Protein AF-A2ENB6-F1 (afdb_monomer)

Structure (mmCIF, N/CA/C/O backbone):
data_AF-A2ENB6-F1
#
_entry.id   AF-A2ENB6-F1
#
loop_
_atom_site.group_PDB
_atom_site.id
_atom_site.type_symbol
_atom_site.label_atom_id
_atom_site.label_alt_id
_atom_site.label_comp_id
_atom_site.label_asym_id
_atom_site.label_entity_id
_atom_site.label_seq_id
_atom_site.pdbx_PDB_ins_code
_atom_site.Cartn_x
_atom_site.Cartn_y
_atom_site.Cartn_z
_atom_site.occupancy
_atom_site.B_iso_or_equiv
_atom_site.auth_seq_id
_atom_site.auth_comp_id
_atom_site.auth_asym_id
_atom_site.auth_atom_id
_atom_site.pdbx_PDB_model_num
ATOM 1 N N . MET A 1 1 ? -28.859 48.852 -58.925 1.00 45.22 1 MET A N 1
ATOM 2 C CA . MET A 1 1 ? -29.636 47.794 -58.241 1.00 45.22 1 MET A CA 1
ATOM 3 C C . MET A 1 1 ? -30.158 46.812 -59.285 1.00 45.22 1 MET A C 1
ATOM 5 O O . MET A 1 1 ? -31.234 47.019 -59.825 1.00 45.22 1 MET A O 1
ATOM 9 N N . LYS A 1 2 ? -29.36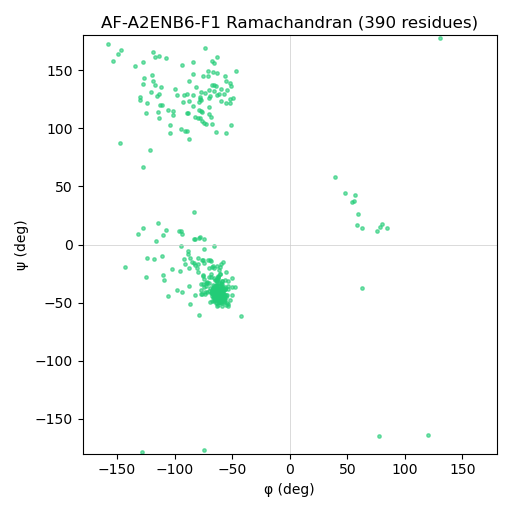5 45.793 -59.646 1.00 45.47 2 LYS A N 1
ATOM 10 C CA . LYS A 1 2 ? -29.856 44.661 -60.447 1.00 45.47 2 LYS A CA 1
ATOM 11 C C . LYS A 1 2 ? -30.496 43.678 -59.475 1.00 45.47 2 LYS A C 1
ATOM 13 O O . LYS A 1 2 ? -29.840 43.233 -58.538 1.00 45.47 2 LYS A O 1
ATOM 18 N N . SER A 1 3 ? -31.787 43.443 -59.668 1.00 42.97 3 SER A N 1
ATOM 19 C CA . SER A 1 3 ? -32.612 42.524 -58.894 1.00 42.97 3 SER A CA 1
ATOM 20 C C . SER A 1 3 ? -31.927 41.166 -58.767 1.00 42.97 3 SER A C 1
ATOM 22 O O . SER A 1 3 ? -31.598 40.556 -59.787 1.00 42.97 3 SER A O 1
ATOM 24 N N . LEU A 1 4 ? -31.764 40.684 -57.534 1.00 50.34 4 LEU A N 1
ATOM 25 C CA . LEU A 1 4 ? -31.607 39.260 -57.256 1.00 50.34 4 LEU A CA 1
ATOM 26 C C . LEU A 1 4 ? -32.821 38.556 -57.871 1.00 50.34 4 LEU A C 1
ATOM 28 O O . LEU A 1 4 ? -33.912 38.560 -57.302 1.00 50.34 4 LEU A O 1
ATOM 32 N N . GLN A 1 5 ? -32.639 38.046 -59.090 1.00 54.84 5 GLN A N 1
ATOM 33 C CA . GLN A 1 5 ? -33.601 37.197 -59.773 1.00 54.84 5 GLN A CA 1
ATOM 34 C C . GLN A 1 5 ? -33.996 36.072 -58.821 1.00 54.84 5 GLN A C 1
ATOM 36 O O . GLN A 1 5 ? -33.153 35.510 -58.118 1.00 54.84 5 GLN A O 1
ATOM 41 N N . SER A 1 6 ? -35.297 35.797 -58.772 1.00 61.81 6 SER A N 1
ATOM 42 C CA . SER A 1 6 ? -35.909 34.806 -57.900 1.00 61.81 6 SER A CA 1
ATOM 43 C C . SER A 1 6 ? -35.183 33.472 -58.032 1.00 61.81 6 SER A C 1
ATOM 45 O O . SER A 1 6 ? -35.374 32.749 -59.009 1.00 61.81 6 SER A O 1
ATOM 47 N N . ILE A 1 7 ? -34.346 33.153 -57.045 1.00 65.06 7 ILE A N 1
ATOM 48 C CA . ILE A 1 7 ? -33.745 31.830 -56.911 1.00 65.06 7 ILE A CA 1
ATOM 49 C C . ILE A 1 7 ? -34.904 30.822 -56.975 1.00 65.06 7 ILE A C 1
ATOM 51 O O . ILE A 1 7 ? -35.831 30.952 -56.162 1.00 65.06 7 ILE A O 1
ATOM 55 N N . PRO A 1 8 ? -34.903 29.872 -57.931 1.00 75.62 8 PRO A N 1
ATOM 56 C CA . PRO A 1 8 ? -35.978 28.900 -58.071 1.00 75.62 8 PRO A CA 1
ATO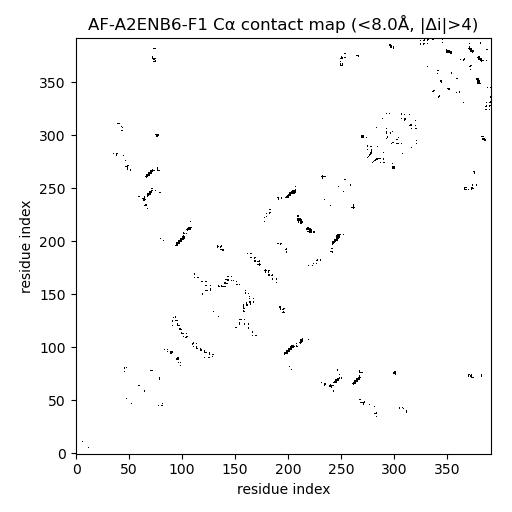M 57 C C . PRO A 1 8 ? -36.227 28.213 -56.730 1.00 75.62 8 PRO A C 1
ATOM 59 O O . PRO A 1 8 ? -35.272 27.883 -56.024 1.00 75.62 8 PRO A O 1
ATOM 62 N N . ASN A 1 9 ? -37.489 27.979 -56.365 1.00 76.69 9 ASN A N 1
ATOM 63 C CA . ASN A 1 9 ? -37.823 27.373 -55.069 1.00 76.69 9 ASN A CA 1
ATOM 64 C C . ASN A 1 9 ? -37.076 26.050 -54.831 1.00 76.69 9 ASN A C 1
ATOM 66 O O . ASN A 1 9 ? -36.679 25.777 -53.704 1.00 76.69 9 ASN A O 1
ATOM 70 N N . GLN A 1 10 ? -36.787 25.288 -55.890 1.00 76.31 10 GLN A N 1
ATOM 71 C CA . GLN A 1 10 ? -35.945 24.093 -55.812 1.00 76.31 10 GLN A CA 1
ATOM 72 C C . GLN A 1 10 ? -34.528 24.399 -55.302 1.00 76.31 10 GLN A C 1
ATOM 74 O O . GLN A 1 10 ? -34.055 23.731 -54.390 1.00 76.31 10 GLN A O 1
ATOM 79 N N . VAL A 1 11 ? -33.871 25.445 -55.810 1.00 80.56 11 VAL A N 1
ATOM 80 C CA . VAL A 1 11 ? -32.526 25.848 -55.364 1.00 80.56 11 VAL A CA 1
ATOM 81 C C . VAL A 1 11 ? -32.551 26.318 -53.906 1.00 80.56 11 VAL A C 1
ATOM 83 O O . VAL A 1 11 ? -31.638 25.992 -53.156 1.00 80.56 11 VAL A O 1
ATOM 86 N N . LYS A 1 12 ? -33.618 26.998 -53.461 1.00 79.62 12 LYS A N 1
ATOM 87 C CA . LYS A 1 12 ? -33.790 27.368 -52.041 1.00 79.62 12 LYS A CA 1
ATOM 88 C C . LYS A 1 12 ? -33.936 26.143 -51.133 1.00 79.62 12 LYS A C 1
ATOM 90 O O . LYS A 1 12 ? -33.346 26.125 -50.057 1.00 79.62 12 LYS A O 1
ATOM 95 N N . ILE A 1 13 ? -34.679 25.124 -51.571 1.00 84.06 13 ILE A N 1
ATOM 96 C CA . ILE A 1 13 ? -34.849 23.862 -50.833 1.00 84.06 13 ILE A CA 1
ATOM 97 C C . ILE A 1 13 ? -33.518 23.105 -50.745 1.00 84.06 13 ILE A C 1
ATOM 99 O O . ILE A 1 13 ? -33.150 22.664 -49.659 1.00 84.06 13 ILE A O 1
ATOM 103 N N . TYR A 1 14 ? -32.756 23.015 -51.842 1.00 88.62 14 TYR A N 1
ATOM 104 C CA . TYR A 1 14 ? -31.430 22.387 -51.823 1.00 88.62 14 TYR A CA 1
ATOM 105 C C . TYR A 1 14 ? -30.444 23.136 -50.919 1.00 88.62 14 TYR A C 1
ATOM 107 O O . TYR A 1 14 ? -29.714 22.500 -50.161 1.00 88.62 14 TYR A O 1
ATOM 115 N N . LEU A 1 15 ? -30.455 24.474 -50.940 1.00 86.12 15 LEU A N 1
ATOM 116 C CA . LEU A 1 15 ? -29.596 25.282 -50.071 1.00 86.12 15 LEU A CA 1
ATOM 117 C C . LEU A 1 15 ? -29.959 25.095 -48.589 1.00 86.12 15 LEU A C 1
ATOM 119 O O . LEU A 1 15 ? -29.074 24.911 -47.758 1.00 86.12 15 LEU A O 1
ATOM 123 N N . ALA A 1 16 ? -31.256 25.092 -48.264 1.00 85.69 16 ALA A N 1
ATOM 124 C CA . ALA A 1 16 ? -31.738 24.847 -46.907 1.00 85.69 16 ALA A CA 1
ATOM 125 C C . ALA A 1 16 ? -31.367 23.436 -46.422 1.00 85.69 16 ALA A C 1
ATOM 127 O O . ALA A 1 16 ? -30.870 23.284 -45.309 1.00 85.69 16 ALA A O 1
ATOM 128 N N . GLY A 1 17 ? -31.529 22.416 -47.273 1.00 89.19 17 GLY A N 1
ATOM 129 C CA . GLY A 1 17 ? -31.117 21.044 -46.971 1.00 89.19 17 GLY A CA 1
ATOM 130 C C . GLY A 1 17 ? -29.611 20.913 -46.726 1.00 89.19 17 GLY A C 1
ATOM 131 O O . GLY A 1 17 ? -29.202 20.274 -45.758 1.00 89.19 17 GLY A O 1
ATOM 132 N N . ALA A 1 18 ? -28.782 21.573 -47.542 1.00 90.19 18 ALA A N 1
ATOM 133 C CA . ALA A 1 18 ? -27.330 21.580 -47.371 1.00 90.19 18 ALA A CA 1
ATOM 134 C C . ALA A 1 18 ? -26.898 22.273 -46.067 1.00 90.19 18 ALA A C 1
ATOM 136 O O . ALA A 1 18 ? -26.027 21.763 -45.365 1.00 90.19 18 ALA A O 1
ATOM 137 N N . ILE A 1 19 ? -27.533 23.393 -45.705 1.00 90.25 19 ILE A N 1
ATOM 138 C CA . ILE A 1 19 ? -27.264 24.099 -44.443 1.00 90.25 19 ILE A CA 1
ATOM 139 C C . ILE A 1 19 ? -27.656 23.230 -43.243 1.00 90.25 19 ILE A C 1
ATOM 141 O O . ILE A 1 19 ? -26.875 23.114 -42.302 1.00 90.25 19 ILE A O 1
ATOM 145 N N . VAL A 1 20 ? -28.821 22.576 -43.277 1.00 91.31 20 VAL A N 1
ATOM 146 C CA . VAL A 1 20 ? -29.257 21.670 -42.198 1.00 91.31 20 VAL A CA 1
ATOM 147 C C . VAL A 1 20 ? -28.291 20.495 -42.042 1.00 91.31 20 VAL A C 1
ATOM 149 O O . VAL A 1 20 ? -27.918 20.165 -40.917 1.00 91.31 20 VAL A O 1
ATOM 152 N N . LEU A 1 21 ? -27.833 19.901 -43.148 1.00 92.25 21 LEU A N 1
ATOM 153 C CA . LEU A 1 21 ? -26.836 18.831 -43.117 1.00 92.25 21 LEU A CA 1
ATOM 154 C C . LEU A 1 21 ? -25.508 19.319 -42.519 1.00 92.25 21 LEU A C 1
ATOM 156 O O . LEU A 1 21 ? -24.932 18.638 -41.675 1.00 92.25 21 LEU A O 1
ATOM 160 N N . LEU A 1 22 ? -25.042 20.507 -42.912 1.00 92.19 22 LEU A N 1
ATOM 161 C CA . LEU A 1 22 ? -23.811 21.100 -42.388 1.00 92.19 22 LEU A CA 1
ATOM 162 C C . LEU A 1 22 ? -23.915 21.362 -40.878 1.00 92.19 22 LEU A C 1
ATOM 164 O O . LEU A 1 22 ? -23.014 20.997 -40.128 1.00 92.19 22 LEU A O 1
ATOM 168 N N . VAL A 1 23 ? -25.032 21.934 -40.420 1.00 89.06 23 VAL A N 1
ATOM 169 C CA . VAL A 1 23 ? -25.302 22.174 -38.993 1.00 89.06 23 VAL A CA 1
ATOM 170 C C . VAL A 1 23 ? -25.379 20.856 -38.222 1.00 89.06 23 VAL A C 1
ATOM 172 O O . VAL A 1 23 ? -24.809 20.757 -37.138 1.00 89.06 23 VAL A O 1
ATOM 175 N N . ALA A 1 24 ? -26.015 19.823 -38.780 1.00 87.88 24 ALA A N 1
ATOM 176 C CA . ALA A 1 24 ? -26.062 18.497 -38.170 1.00 87.88 24 ALA A CA 1
ATOM 177 C C . ALA A 1 24 ? -24.663 17.867 -38.053 1.00 87.88 24 ALA A C 1
ATOM 179 O O . ALA A 1 24 ? -24.332 17.314 -37.007 1.00 87.88 24 ALA A O 1
ATOM 180 N N . ILE A 1 25 ? -23.818 17.995 -39.083 1.00 89.44 25 ILE A N 1
ATOM 181 C CA . ILE A 1 25 ? -22.423 17.531 -39.047 1.00 89.44 25 ILE A CA 1
ATOM 182 C C . ILE A 1 25 ? -21.641 18.282 -37.967 1.00 89.44 25 ILE A C 1
ATOM 184 O O . ILE A 1 25 ? -20.985 17.642 -37.149 1.00 89.44 25 ILE A O 1
ATOM 188 N N . ILE A 1 26 ? -21.748 19.614 -37.915 1.00 84.25 26 ILE A N 1
ATOM 189 C CA . ILE A 1 26 ? -21.075 20.434 -36.898 1.00 84.25 26 ILE A CA 1
ATOM 190 C C . ILE A 1 26 ? -21.533 20.024 -35.494 1.00 84.25 26 ILE A C 1
ATOM 192 O O . ILE A 1 26 ? -20.684 19.776 -34.648 1.00 84.25 26 ILE A O 1
ATOM 196 N N . LEU A 1 27 ? -22.839 19.861 -35.257 1.00 78.44 27 LEU A N 1
ATOM 197 C CA . LEU A 1 27 ? -23.382 19.430 -33.962 1.00 78.44 27 LEU A CA 1
ATOM 198 C C . LEU A 1 27 ? -22.925 18.023 -33.550 1.00 78.44 27 LEU A C 1
ATOM 200 O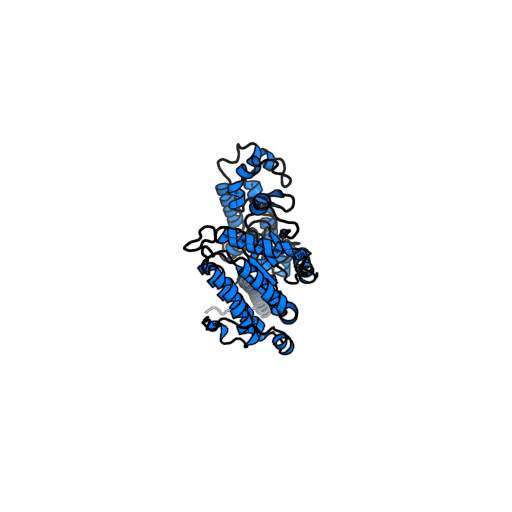 O . LEU A 1 27 ? -22.689 17.767 -32.370 1.00 78.44 27 LEU A O 1
ATOM 204 N N . ILE A 1 28 ? -22.802 17.094 -34.502 1.00 79.19 28 ILE A N 1
ATOM 205 C CA . ILE A 1 28 ? -22.275 15.749 -34.234 1.00 79.19 28 ILE A CA 1
ATOM 206 C C . ILE A 1 28 ? -20.787 15.820 -33.876 1.00 79.19 28 ILE A C 1
ATOM 208 O O . ILE A 1 28 ? -20.344 15.106 -32.975 1.00 79.19 28 ILE A O 1
ATOM 212 N N . LEU A 1 29 ? -20.018 16.668 -34.563 1.00 73.50 29 LEU A N 1
ATOM 213 C CA . LEU A 1 29 ? -18.598 16.863 -34.283 1.00 73.50 29 LEU A CA 1
ATOM 214 C C . LEU A 1 29 ? -18.382 17.538 -32.921 1.00 73.50 29 LEU A C 1
ATOM 216 O O . LEU A 1 29 ? -17.577 17.034 -32.143 1.00 73.50 29 LEU A O 1
ATOM 220 N N . THR A 1 30 ? -19.143 18.585 -32.589 1.00 66.81 30 THR A N 1
ATOM 221 C CA . THR A 1 30 ? -19.015 19.297 -31.305 1.00 66.81 30 THR A CA 1
ATOM 222 C C . THR A 1 30 ? -19.474 18.458 -30.115 1.00 66.81 30 THR A C 1
ATOM 224 O O . THR A 1 30 ? -18.821 18.454 -29.077 1.00 66.81 30 THR A O 1
ATOM 227 N N . ARG A 1 31 ? -20.540 17.656 -30.254 1.00 60.78 31 ARG A N 1
ATOM 228 C CA . ARG A 1 31 ? -20.922 16.700 -29.198 1.00 60.78 31 ARG A CA 1
ATOM 229 C C . ARG A 1 31 ? -19.868 15.624 -28.975 1.00 60.78 31 ARG A C 1
ATOM 231 O O . ARG A 1 31 ? -19.674 15.183 -27.847 1.00 60.78 31 ARG A O 1
ATOM 238 N N . LYS A 1 32 ? -19.199 15.168 -30.039 1.00 60.78 32 LYS A N 1
ATOM 239 C CA . LYS A 1 32 ? -18.109 14.196 -29.905 1.00 60.78 32 LYS A CA 1
ATOM 240 C C . LYS A 1 32 ? -16.906 14.795 -29.189 1.00 60.78 32 LYS A C 1
ATOM 242 O O . LYS A 1 32 ? -16.318 14.082 -28.387 1.00 60.78 32 LYS A O 1
ATOM 247 N N . THR A 1 33 ? -16.559 16.057 -29.446 1.00 57.50 33 THR A N 1
ATOM 248 C CA . THR A 1 33 ? -15.464 16.730 -28.732 1.00 57.50 33 THR A CA 1
ATOM 249 C C . THR A 1 33 ? -15.812 16.976 -27.267 1.00 57.50 33 THR A C 1
ATOM 251 O O . THR A 1 33 ? -14.994 16.673 -26.415 1.00 57.50 33 THR A O 1
ATOM 254 N N . GLU A 1 34 ? -17.041 17.391 -26.951 1.00 54.00 34 GLU A N 1
ATOM 255 C CA . GLU A 1 34 ? -17.467 17.661 -25.569 1.00 54.00 34 GLU A CA 1
ATOM 256 C C . GLU A 1 34 ? -17.515 16.388 -24.702 1.00 54.00 34 GLU A C 1
ATOM 258 O O . GLU A 1 34 ? -17.027 16.379 -23.576 1.00 54.00 34 GLU A O 1
ATOM 263 N N . ILE A 1 35 ? -18.017 15.267 -25.240 1.00 55.88 35 ILE A N 1
ATOM 264 C CA . ILE A 1 35 ? -17.972 13.963 -24.548 1.00 55.88 35 ILE A CA 1
ATOM 265 C C . ILE A 1 35 ? -16.522 13.513 -24.332 1.00 55.88 35 ILE A C 1
ATOM 267 O O . ILE A 1 35 ? -16.217 12.896 -23.315 1.00 55.88 35 ILE A O 1
ATOM 271 N N . PHE A 1 36 ? -15.638 13.820 -25.284 1.00 53.56 36 PHE A N 1
ATOM 272 C CA . PHE A 1 36 ? -14.231 13.448 -25.227 1.00 53.56 36 PHE A CA 1
ATOM 273 C C . PHE A 1 36 ? -13.438 14.285 -24.210 1.00 53.56 36 PHE A C 1
ATOM 275 O O . PHE A 1 36 ? -12.632 13.746 -23.454 1.00 53.56 36 PHE A O 1
ATOM 282 N N . GLU A 1 37 ? -13.704 15.587 -24.148 1.00 54.94 37 GLU A N 1
ATOM 283 C CA . GLU A 1 37 ? -13.134 16.507 -23.161 1.00 54.94 37 GLU A CA 1
ATOM 284 C C . GLU A 1 37 ? -13.646 16.190 -21.751 1.00 54.94 37 GLU A C 1
ATOM 286 O O . GLU A 1 37 ? -12.845 16.073 -20.828 1.00 54.94 37 GLU A O 1
ATOM 291 N N . ALA A 1 38 ? -14.937 15.881 -21.592 1.00 53.88 38 ALA A N 1
ATOM 292 C CA . ALA A 1 38 ? -15.493 15.443 -20.311 1.00 53.88 38 ALA A CA 1
ATOM 293 C C . ALA A 1 38 ? -14.890 14.113 -19.809 1.00 53.88 38 ALA A C 1
ATOM 295 O O . ALA A 1 38 ? -14.775 13.906 -18.604 1.00 53.88 38 ALA A O 1
ATOM 296 N N . THR A 1 39 ? -14.469 13.204 -20.702 1.00 58.62 39 THR A N 1
ATOM 297 C CA . THR A 1 39 ? -13.733 11.979 -20.315 1.00 58.62 39 THR A CA 1
ATOM 298 C C . THR A 1 39 ? -12.269 12.217 -19.929 1.00 58.62 39 THR A C 1
ATOM 300 O O . THR A 1 39 ? -11.638 11.320 -19.366 1.00 58.62 39 THR A O 1
ATOM 303 N N . LEU A 1 40 ? -11.714 13.395 -20.227 1.00 64.31 40 LEU A N 1
ATOM 304 C CA . LEU A 1 40 ? -10.351 13.787 -19.851 1.00 64.31 40 LEU A CA 1
ATOM 305 C C . LEU A 1 40 ? -10.303 14.521 -18.501 1.00 64.31 40 LEU A C 1
ATOM 307 O O . LEU A 1 40 ? -9.224 14.642 -17.916 1.00 64.31 40 LEU A O 1
ATOM 311 N N . ASP A 1 41 ? -11.447 14.945 -17.965 1.00 63.12 41 ASP A N 1
ATOM 312 C CA . ASP A 1 41 ? -11.540 15.527 -16.631 1.00 63.12 41 ASP A CA 1
ATOM 313 C C . ASP A 1 41 ? -11.456 14.436 -15.550 1.00 63.12 41 ASP A C 1
ATOM 315 O O . ASP A 1 41 ? -12.323 13.575 -15.409 1.00 63.12 41 ASP A O 1
ATOM 319 N N . GLY A 1 42 ? -10.380 14.466 -14.757 1.00 77.50 42 GLY A N 1
ATOM 320 C CA . GLY A 1 42 ? -10.162 13.548 -13.634 1.00 77.50 42 GLY A CA 1
ATOM 321 C C . GLY A 1 42 ? -8.895 12.698 -13.748 1.00 77.50 42 GLY A C 1
ATOM 322 O O . GLY A 1 42 ? -7.965 13.023 -14.483 1.00 77.50 42 GLY A O 1
ATOM 323 N N . LYS A 1 43 ? -8.816 11.631 -12.946 1.00 84.25 43 LYS A N 1
ATOM 324 C CA . LYS A 1 43 ? -7.708 10.657 -12.965 1.00 84.25 43 LYS A CA 1
ATOM 325 C C . LYS A 1 43 ? -8.073 9.484 -13.871 1.00 84.25 43 LYS A C 1
ATOM 327 O O . LYS A 1 43 ? -9.250 9.151 -13.975 1.00 84.25 43 LYS A O 1
ATOM 332 N N . LEU A 1 44 ? -7.070 8.796 -14.427 1.00 88.69 44 LEU A N 1
ATOM 333 C CA . LEU A 1 44 ? -7.299 7.532 -15.138 1.00 88.69 44 LEU A CA 1
ATOM 334 C C . LEU A 1 44 ? -8.106 6.569 -14.236 1.00 88.69 44 LEU A C 1
ATOM 336 O O . LEU A 1 44 ? -7.645 6.297 -13.115 1.00 88.69 44 LEU A O 1
ATOM 340 N N . PRO A 1 45 ? -9.257 6.041 -14.698 1.00 88.62 45 PRO A N 1
ATOM 341 C CA . PRO A 1 45 ? -10.050 5.065 -13.971 1.00 88.62 45 PRO A CA 1
ATOM 342 C C . PRO A 1 45 ? -9.218 3.854 -13.574 1.00 88.62 45 PRO A C 1
ATOM 344 O O . PRO A 1 45 ? -8.440 3.302 -14.362 1.00 88.62 45 PRO A O 1
ATOM 347 N N . PHE A 1 46 ? -9.371 3.471 -12.312 1.00 89.00 46 PHE A N 1
ATOM 348 C CA . PHE A 1 46 ? -8.673 2.331 -11.753 1.00 89.00 46 PHE A CA 1
ATOM 349 C C . PHE A 1 46 ? -9.437 1.046 -12.072 1.00 89.00 46 PHE A C 1
ATOM 351 O O . PHE A 1 46 ? -10.627 0.948 -11.786 1.00 89.00 46 PHE A O 1
ATOM 358 N N . VAL A 1 47 ? -8.730 0.065 -12.632 1.00 88.62 47 VAL A N 1
ATOM 359 C CA . VAL A 1 47 ? -9.270 -1.259 -12.943 1.00 88.62 47 VAL A CA 1
ATOM 360 C C . VAL A 1 47 ? -8.555 -2.277 -12.070 1.00 88.62 47 VAL A C 1
ATOM 362 O O . VAL A 1 47 ? -7.352 -2.489 -12.214 1.00 88.62 47 VAL A O 1
ATOM 365 N N . LEU A 1 48 ? -9.298 -2.904 -11.159 1.00 88.56 48 LEU A N 1
ATOM 366 C CA . LEU A 1 48 ? -8.804 -4.030 -10.377 1.00 88.56 48 LEU A CA 1
ATOM 367 C C . LEU A 1 48 ? -9.089 -5.326 -11.135 1.00 88.56 48 LEU A C 1
ATOM 369 O O . LEU A 1 48 ? -10.228 -5.559 -11.539 1.00 88.56 48 LEU A O 1
ATOM 373 N N . SER A 1 49 ? -8.079 -6.180 -11.311 1.00 88.44 49 SER A N 1
ATOM 374 C CA . SER A 1 49 ? -8.289 -7.459 -11.991 1.00 88.44 49 SER A CA 1
ATOM 375 C C . SER A 1 49 ? -9.261 -8.353 -11.214 1.00 88.44 49 SER A C 1
ATOM 377 O O . SER A 1 49 ? -9.311 -8.344 -9.978 1.00 88.44 49 SER A O 1
ATOM 379 N N . SER A 1 50 ? -10.031 -9.149 -11.957 1.00 88.81 50 SER A N 1
ATOM 380 C CA . SER A 1 50 ? -11.037 -10.070 -11.418 1.00 88.81 50 SER A CA 1
ATOM 381 C C . SER A 1 50 ? -10.433 -11.021 -10.372 1.00 88.81 50 SER A C 1
ATOM 383 O O . SER A 1 50 ? -10.968 -11.191 -9.274 1.00 88.81 50 SER A O 1
ATOM 385 N N . GLN A 1 51 ? -9.251 -11.556 -10.680 1.00 89.94 51 GLN A N 1
ATOM 386 C CA . GLN A 1 51 ? -8.476 -12.438 -9.814 1.00 89.94 51 GLN A CA 1
ATOM 387 C C . GLN A 1 51 ? -7.986 -11.746 -8.536 1.00 89.94 51 GLN A C 1
ATOM 389 O O . GLN A 1 51 ? -8.067 -12.339 -7.456 1.00 89.94 51 GLN A O 1
ATOM 394 N N . MET A 1 52 ? -7.499 -10.502 -8.621 1.00 91.75 52 MET A N 1
ATOM 395 C CA . MET A 1 52 ? -7.060 -9.760 -7.432 1.00 91.75 52 MET A CA 1
ATOM 396 C C . MET A 1 52 ? -8.234 -9.451 -6.509 1.00 91.75 52 MET A C 1
ATOM 398 O O . MET A 1 52 ? -8.135 -9.660 -5.300 1.00 91.75 52 MET A O 1
ATOM 402 N N . ASN A 1 53 ? -9.369 -9.038 -7.076 1.00 91.75 53 ASN A N 1
ATOM 403 C CA . ASN A 1 53 ? -10.588 -8.808 -6.308 1.00 91.75 53 ASN A CA 1
ATOM 404 C C . ASN A 1 53 ? -11.053 -10.088 -5.589 1.00 91.75 53 ASN A C 1
ATOM 406 O O . ASN A 1 53 ? -11.303 -10.073 -4.383 1.00 91.75 53 ASN A O 1
ATOM 410 N N . ALA A 1 54 ? -11.083 -11.220 -6.301 1.00 93.06 54 ALA A N 1
ATOM 411 C CA . ALA A 1 54 ? -11.416 -12.517 -5.713 1.00 93.06 54 ALA A CA 1
ATOM 412 C C . ALA A 1 54 ? -10.427 -12.922 -4.607 1.00 93.06 54 ALA A C 1
ATOM 414 O O . ALA A 1 54 ? -10.837 -13.427 -3.565 1.00 93.06 54 ALA A O 1
ATOM 415 N N . THR A 1 55 ? -9.132 -12.658 -4.795 1.00 94.31 55 THR A N 1
ATOM 416 C CA . THR A 1 55 ? -8.091 -12.951 -3.800 1.00 94.31 55 THR A CA 1
ATOM 417 C C . THR A 1 55 ? -8.298 -12.147 -2.517 1.00 94.31 55 THR A C 1
ATOM 419 O O . THR A 1 55 ? -8.268 -12.720 -1.427 1.00 94.31 55 THR A O 1
ATOM 422 N N . PHE A 1 56 ? -8.556 -10.839 -2.624 1.00 95.00 56 PHE A N 1
ATOM 423 C CA . PHE A 1 56 ? -8.830 -9.988 -1.462 1.00 95.00 56 PHE A CA 1
ATOM 424 C C . PHE A 1 56 ? -10.107 -10.415 -0.742 1.00 95.00 56 PHE A C 1
ATOM 426 O O . PHE A 1 56 ? -10.104 -10.531 0.484 1.00 95.00 56 PHE A O 1
ATOM 433 N N . TYR A 1 57 ? -11.173 -10.704 -1.493 1.00 94.06 57 TYR A N 1
ATOM 434 C CA . TYR A 1 57 ? -12.436 -11.162 -0.923 1.00 94.06 57 TYR A CA 1
ATOM 435 C C . TYR A 1 57 ? -12.271 -12.493 -0.182 1.00 94.06 57 TYR A C 1
ATOM 437 O O . TYR A 1 57 ? -12.596 -12.578 1.000 1.00 94.06 57 TYR A O 1
ATOM 445 N N . ASN A 1 58 ? -11.676 -13.497 -0.834 1.00 94.25 58 ASN A N 1
ATOM 446 C CA . ASN A 1 58 ? -11.431 -14.808 -0.235 1.00 94.25 58 ASN A CA 1
ATOM 447 C C . ASN A 1 58 ? -10.595 -14.703 1.045 1.00 94.25 58 ASN A C 1
ATOM 449 O O . ASN A 1 58 ? -10.869 -15.403 2.022 1.00 94.25 58 ASN A O 1
ATOM 453 N N . TYR A 1 59 ? -9.598 -13.816 1.066 1.00 94.62 59 TYR A N 1
ATOM 454 C CA . TYR A 1 59 ? -8.764 -13.598 2.242 1.00 94.62 59 TYR A CA 1
ATOM 455 C C . TYR A 1 59 ? -9.556 -13.047 3.438 1.00 94.62 59 TYR A C 1
ATOM 457 O O . TYR A 1 59 ? -9.389 -13.538 4.552 1.00 94.62 59 TYR A O 1
ATOM 465 N N . ILE A 1 60 ? -10.456 -12.078 3.231 1.00 93.81 60 ILE A N 1
ATOM 466 C CA . ILE A 1 60 ? -11.234 -11.490 4.337 1.00 93.81 60 ILE A CA 1
ATOM 467 C C . ILE A 1 60 ? -12.435 -12.332 4.786 1.00 93.81 60 ILE A C 1
ATOM 469 O O . ILE A 1 60 ? -12.993 -12.068 5.856 1.00 93.81 60 ILE A O 1
ATOM 473 N N . THR A 1 61 ? -12.876 -13.299 3.975 1.00 91.06 61 THR A N 1
ATOM 474 C CA . THR A 1 61 ? -13.992 -14.199 4.310 1.00 91.06 61 THR A CA 1
ATOM 475 C C . THR A 1 61 ? -13.539 -15.521 4.917 1.00 91.06 61 THR A C 1
ATOM 477 O O . THR A 1 61 ? -14.325 -16.166 5.608 1.00 91.06 61 THR A O 1
ATOM 480 N N . THR A 1 62 ? -12.295 -15.938 4.678 1.00 88.69 62 THR A N 1
ATOM 481 C CA . THR A 1 62 ? -11.754 -17.187 5.226 1.00 88.69 62 THR A CA 1
ATOM 482 C C . THR A 1 62 ? -11.344 -16.983 6.683 1.00 88.69 62 THR A C 1
ATOM 484 O O . THR A 1 62 ? -10.439 -16.205 6.978 1.00 88.69 62 THR A O 1
ATOM 487 N N . LEU A 1 63 ? -12.014 -17.685 7.601 1.00 83.12 63 LEU A N 1
ATOM 488 C CA . LEU A 1 63 ? -11.739 -17.632 9.037 1.00 83.12 63 LEU A CA 1
ATOM 489 C C . LEU A 1 63 ? -11.311 -19.010 9.570 1.00 83.12 63 LEU A C 1
ATOM 491 O O . LEU A 1 63 ? -11.929 -20.007 9.191 1.00 83.12 63 LEU A O 1
ATOM 495 N N . PRO A 1 64 ? -10.333 -19.078 10.494 1.00 84.19 64 PRO A N 1
ATOM 496 C CA . PRO A 1 64 ? -9.496 -17.974 10.975 1.00 84.19 64 PRO A CA 1
ATOM 497 C C . PRO A 1 64 ? -8.572 -17.414 9.889 1.00 84.19 64 PRO A C 1
ATOM 499 O O . PRO A 1 64 ? -8.214 -18.105 8.937 1.00 84.19 64 PRO A O 1
ATOM 502 N N . VAL A 1 65 ? -8.161 -16.159 10.061 1.00 85.00 65 VAL A N 1
ATOM 503 C CA . VAL A 1 65 ? -7.182 -15.525 9.177 1.00 85.00 65 VAL A CA 1
ATOM 504 C C . VAL A 1 65 ? -5.813 -16.131 9.480 1.00 85.00 65 VAL A C 1
ATOM 506 O O . VAL A 1 65 ? -5.192 -15.808 10.494 1.00 85.00 65 VAL A O 1
ATOM 509 N N . SER A 1 66 ? -5.351 -17.020 8.605 1.00 86.25 66 SER A N 1
ATOM 510 C CA . SER A 1 66 ? -4.141 -17.822 8.823 1.00 86.25 66 SER A CA 1
ATOM 511 C C . SER A 1 66 ? -2.834 -17.115 8.464 1.00 86.25 66 SER A C 1
ATOM 513 O O . SER A 1 66 ? -1.775 -17.567 8.893 1.00 86.25 66 SER A O 1
ATOM 515 N N . TYR A 1 67 ? -2.888 -16.015 7.710 1.00 93.06 67 TYR A N 1
ATOM 516 C CA . TYR A 1 67 ? -1.704 -15.271 7.280 1.00 93.06 67 TYR A CA 1
ATOM 517 C C . TYR A 1 67 ? -1.954 -13.758 7.178 1.00 93.06 67 TYR A C 1
ATOM 519 O O . TYR A 1 67 ? -3.094 -13.299 7.209 1.00 93.06 67 TYR A O 1
ATOM 527 N N . VAL A 1 68 ? -0.883 -12.983 7.046 1.00 95.19 68 VAL A N 1
ATOM 528 C CA . VAL A 1 68 ? -0.833 -11.555 6.711 1.00 95.19 68 VAL A CA 1
ATOM 529 C C . VAL A 1 68 ? -0.547 -11.425 5.220 1.00 95.19 68 VAL A C 1
ATOM 531 O O . VAL A 1 68 ? 0.388 -12.045 4.709 1.00 95.19 68 VAL A O 1
ATOM 534 N N . ALA A 1 69 ? -1.358 -10.645 4.512 1.00 97.00 69 ALA A N 1
ATOM 535 C CA . ALA A 1 69 ? -1.209 -10.435 3.079 1.00 97.00 69 ALA A CA 1
ATOM 536 C C . ALA A 1 69 ? -0.154 -9.353 2.796 1.00 97.00 69 ALA A C 1
ATOM 538 O O . ALA A 1 69 ? -0.394 -8.172 3.035 1.00 97.00 69 ALA A O 1
ATOM 539 N N . LEU A 1 70 ? 1.001 -9.746 2.259 1.00 97.50 70 LEU A N 1
ATOM 540 C CA . LEU A 1 70 ? 2.045 -8.830 1.799 1.00 97.50 70 LEU A CA 1
ATOM 541 C C . LEU A 1 70 ? 1.794 -8.475 0.329 1.00 97.50 70 LEU A C 1
ATOM 543 O O . LEU A 1 70 ? 2.125 -9.243 -0.576 1.00 97.50 70 LEU A O 1
ATOM 547 N N . ILE A 1 71 ? 1.176 -7.325 0.077 1.00 97.50 71 ILE A N 1
ATOM 548 C CA . ILE A 1 71 ? 0.855 -6.855 -1.269 1.00 97.50 71 ILE A CA 1
ATOM 549 C C . ILE A 1 71 ? 2.115 -6.299 -1.926 1.00 97.50 71 ILE A C 1
ATOM 551 O O . ILE A 1 71 ? 2.657 -5.282 -1.501 1.00 97.50 71 ILE A O 1
ATOM 555 N N . THR A 1 72 ? 2.568 -6.961 -2.983 1.00 95.50 72 THR A N 1
ATOM 556 C CA . THR A 1 72 ? 3.801 -6.642 -3.711 1.00 95.50 72 THR A CA 1
ATOM 557 C C . THR A 1 72 ? 3.536 -6.514 -5.213 1.00 95.50 72 THR A C 1
ATOM 559 O O . THR A 1 72 ? 2.392 -6.575 -5.660 1.00 95.50 72 THR A O 1
ATOM 562 N N . GLY A 1 73 ? 4.580 -6.264 -5.996 1.00 93.25 73 GLY A N 1
ATOM 563 C CA . GLY A 1 73 ? 4.531 -6.096 -7.446 1.00 93.25 73 GLY A CA 1
ATOM 564 C C . GLY A 1 73 ? 5.256 -4.837 -7.902 1.00 93.25 73 GLY A C 1
ATOM 565 O O . GLY A 1 73 ? 5.721 -4.040 -7.080 1.00 93.25 73 GLY A O 1
ATOM 566 N N . ARG A 1 74 ? 5.296 -4.644 -9.222 1.00 92.81 74 ARG A N 1
ATOM 567 C CA . ARG A 1 74 ? 5.998 -3.552 -9.922 1.00 92.81 74 ARG A CA 1
ATOM 568 C C . ARG A 1 74 ? 5.737 -2.183 -9.293 1.00 92.81 74 ARG A C 1
ATOM 570 O O . ARG A 1 74 ? 4.649 -1.930 -8.750 1.00 92.81 74 ARG A O 1
ATOM 577 N N . GLN A 1 75 ? 6.704 -1.274 -9.378 1.00 91.50 75 GLN A N 1
ATOM 578 C CA . GLN A 1 75 ? 6.453 0.135 -9.074 1.00 91.50 75 GLN A CA 1
ATOM 579 C C . GLN A 1 75 ? 5.301 0.638 -9.954 1.00 91.50 75 GLN A C 1
ATOM 581 O O . GLN A 1 75 ? 5.172 0.209 -11.087 1.00 91.50 75 GLN A O 1
ATOM 586 N N . GLU A 1 76 ? 4.410 1.466 -9.407 1.00 91.25 76 GLU A N 1
ATOM 587 C CA . GLU A 1 76 ? 3.234 1.988 -10.130 1.00 91.25 76 GLU A CA 1
ATOM 588 C C . GLU A 1 76 ? 2.243 0.947 -10.702 1.00 91.25 76 GLU A C 1
ATOM 590 O O . GLU A 1 76 ? 1.339 1.300 -11.456 1.00 91.25 76 GLU A O 1
ATOM 595 N N . SER A 1 77 ? 2.288 -0.311 -10.249 1.00 92.50 77 SER A N 1
ATOM 596 C CA . SER A 1 77 ? 1.274 -1.346 -10.562 1.00 92.50 77 SER A CA 1
ATOM 597 C C . SER A 1 77 ? -0.125 -1.078 -9.988 1.00 92.50 77 SER A C 1
ATOM 599 O O . SER A 1 77 ? -1.046 -1.865 -10.181 1.00 92.50 77 SER A O 1
ATOM 601 N N . GLY A 1 78 ? -0.310 0.016 -9.247 1.00 92.56 78 GLY A N 1
ATOM 602 C CA . GLY A 1 78 ? -1.594 0.355 -8.637 1.00 92.56 78 GLY A CA 1
ATOM 603 C C . GLY A 1 78 ? -1.867 -0.310 -7.285 1.00 92.56 78 GLY A C 1
ATOM 604 O O . GLY A 1 78 ? -3.001 -0.220 -6.831 1.00 92.56 78 GLY A O 1
ATOM 605 N N . LYS A 1 79 ? -0.863 -0.898 -6.609 1.00 94.69 79 LYS A N 1
ATOM 606 C CA . LYS A 1 79 ? -0.968 -1.462 -5.240 1.00 94.69 79 LYS A CA 1
ATOM 607 C C . LYS A 1 79 ? -1.771 -0.577 -4.275 1.00 94.69 79 LYS A C 1
ATOM 609 O O . LYS A 1 79 ? -2.835 -0.979 -3.811 1.00 94.69 79 LYS A O 1
ATOM 614 N N . SER A 1 80 ? -1.306 0.651 -4.037 1.00 95.69 80 SER A N 1
ATOM 615 C CA . SER A 1 80 ? -1.969 1.613 -3.146 1.00 95.69 80 SER A CA 1
ATOM 616 C C . SER A 1 80 ? -3.399 1.940 -3.602 1.00 95.69 80 SER A C 1
ATOM 618 O O . SER A 1 80 ? -4.315 2.017 -2.790 1.00 95.69 80 SER A O 1
ATOM 620 N N . ARG A 1 81 ? -3.636 2.079 -4.920 1.00 94.06 81 ARG A N 1
ATOM 621 C CA . ARG A 1 81 ? -4.991 2.319 -5.458 1.00 94.06 81 ARG A CA 1
ATOM 622 C C . ARG A 1 81 ? -5.913 1.117 -5.236 1.00 94.06 81 ARG A C 1
ATOM 624 O O . ARG A 1 81 ? -7.071 1.328 -4.896 1.00 94.06 81 ARG A O 1
ATOM 631 N N . ALA A 1 82 ? -5.406 -0.109 -5.374 1.00 95.19 82 ALA A N 1
ATOM 632 C CA . ALA A 1 82 ? -6.148 -1.338 -5.108 1.00 95.19 82 ALA A CA 1
ATOM 633 C C . ALA A 1 82 ? -6.565 -1.431 -3.639 1.00 95.19 82 ALA A C 1
ATOM 635 O O . ALA A 1 82 ? -7.726 -1.707 -3.346 1.00 95.19 82 ALA A O 1
ATOM 636 N N . LEU A 1 83 ? -5.630 -1.160 -2.726 1.00 96.94 83 LEU A N 1
ATOM 637 C CA . LEU A 1 83 ? -5.881 -1.170 -1.288 1.00 96.94 83 LEU A CA 1
ATOM 638 C C . LEU A 1 83 ? -6.860 -0.072 -0.863 1.00 96.94 83 LEU A C 1
ATOM 640 O O . LEU A 1 83 ? -7.758 -0.352 -0.076 1.00 96.94 83 LEU A O 1
ATOM 644 N N . ASN A 1 84 ? -6.754 1.135 -1.425 1.00 96.06 84 ASN A N 1
ATOM 645 C CA . ASN A 1 84 ? -7.708 2.218 -1.165 1.00 96.06 84 ASN A CA 1
ATOM 646 C C . ASN A 1 84 ? -9.105 1.890 -1.703 1.00 96.06 84 ASN A C 1
ATOM 648 O O . ASN A 1 84 ? -10.075 1.967 -0.960 1.00 96.06 84 ASN A O 1
ATOM 652 N N . TYR A 1 85 ? -9.208 1.431 -2.954 1.00 94.38 85 TYR A N 1
ATOM 653 C CA . TYR A 1 85 ? -10.482 0.997 -3.535 1.00 94.38 85 TYR A CA 1
ATOM 654 C C . TYR A 1 85 ? -11.140 -0.113 -2.699 1.00 94.38 85 TYR A C 1
ATOM 656 O O . TYR A 1 85 ? -12.345 -0.093 -2.432 1.00 94.38 85 TYR A O 1
ATOM 664 N N . PHE A 1 86 ? -10.336 -1.079 -2.251 1.00 95.88 86 PHE A N 1
ATOM 665 C CA . PHE A 1 86 ? -10.793 -2.146 -1.373 1.00 95.88 86 PHE A CA 1
ATOM 666 C C . PHE A 1 86 ? -11.233 -1.614 -0.004 1.00 95.88 86 PHE A C 1
ATOM 668 O O . PHE A 1 86 ? -12.304 -1.991 0.467 1.00 95.88 86 PHE A O 1
ATOM 675 N N . SER A 1 87 ? -10.450 -0.718 0.603 1.00 96.56 87 SER A N 1
ATOM 676 C CA . SER A 1 87 ? -10.774 -0.043 1.862 1.00 96.56 87 SER A CA 1
ATOM 677 C C . SER A 1 87 ? -12.136 0.637 1.777 1.00 96.56 87 SER A C 1
ATOM 679 O O . SER A 1 87 ? -13.013 0.336 2.580 1.00 96.56 87 SER A O 1
ATOM 681 N N . ASP A 1 88 ? -12.347 1.472 0.760 1.00 94.75 88 ASP A N 1
ATOM 682 C CA . ASP A 1 88 ? -13.596 2.210 0.562 1.00 94.75 88 ASP A CA 1
ATOM 683 C C . ASP A 1 88 ? -14.787 1.259 0.410 1.00 94.75 88 ASP A C 1
ATOM 685 O O . ASP A 1 88 ? -15.820 1.432 1.060 1.00 94.75 88 ASP A O 1
ATOM 689 N N . THR A 1 89 ? -14.617 0.194 -0.381 1.00 94.38 89 THR A N 1
ATOM 690 C CA . THR A 1 89 ? -15.646 -0.836 -0.573 1.00 94.38 89 THR A CA 1
ATOM 691 C C . THR A 1 89 ? -16.004 -1.523 0.749 1.00 94.38 89 THR A C 1
ATOM 693 O O . THR A 1 89 ? -17.179 -1.712 1.055 1.00 94.38 89 THR A O 1
ATOM 696 N N . GLN A 1 90 ? -15.014 -1.898 1.565 1.00 95.75 90 GLN A N 1
ATOM 697 C CA . GLN A 1 90 ? -15.263 -2.580 2.840 1.00 95.75 90 GLN A CA 1
ATOM 698 C C . GLN A 1 90 ? -15.848 -1.646 3.907 1.00 95.75 90 GLN A C 1
ATOM 700 O O . GLN A 1 90 ? -16.725 -2.067 4.667 1.00 95.75 90 GLN A O 1
ATOM 705 N N . THR A 1 91 ? -15.434 -0.379 3.937 1.00 94.81 91 THR A N 1
ATOM 706 C CA . THR A 1 91 ? -16.011 0.633 4.828 1.00 94.81 91 THR A CA 1
ATOM 707 C C . THR A 1 91 ? -17.482 0.888 4.491 1.00 94.81 91 THR A C 1
ATOM 709 O O . THR A 1 91 ? -18.317 0.942 5.395 1.00 94.81 91 THR A O 1
ATOM 712 N N . GLN A 1 92 ? -17.845 0.946 3.204 1.00 93.06 92 GLN A N 1
ATOM 713 C CA . GLN A 1 92 ? -19.246 1.052 2.764 1.00 93.06 92 GLN A CA 1
ATOM 714 C C . GLN A 1 92 ? -20.099 -0.156 3.181 1.00 93.06 92 GLN A C 1
ATOM 716 O O . GLN A 1 92 ? -21.294 -0.011 3.431 1.00 93.06 92 GLN A O 1
ATOM 721 N N . LEU A 1 93 ? -19.489 -1.337 3.329 1.00 93.00 93 LEU A N 1
ATOM 722 C CA . LEU A 1 93 ? -20.134 -2.532 3.889 1.00 93.00 93 LEU A CA 1
ATOM 723 C C . LEU A 1 93 ? -20.232 -2.509 5.429 1.00 93.00 93 LEU A C 1
ATOM 725 O O . LEU A 1 93 ? -20.636 -3.501 6.038 1.00 93.00 93 LEU A O 1
ATOM 729 N N . GLY A 1 94 ? -19.868 -1.396 6.072 1.00 92.56 94 GLY A N 1
ATOM 730 C CA . GLY A 1 94 ? -19.965 -1.196 7.516 1.00 92.56 94 GLY A CA 1
ATOM 731 C C . GLY A 1 94 ? -18.834 -1.840 8.322 1.00 92.56 94 GLY A C 1
ATOM 732 O O . GLY A 1 94 ? -18.993 -2.027 9.530 1.00 92.56 94 GLY A O 1
ATOM 733 N N . ARG A 1 95 ? -17.710 -2.200 7.686 1.00 95.44 95 ARG A N 1
ATOM 734 C CA . ARG A 1 95 ? -16.517 -2.711 8.380 1.00 95.44 95 ARG A CA 1
ATOM 735 C C . ARG A 1 95 ? -15.605 -1.571 8.817 1.00 95.44 95 ARG A C 1
ATOM 737 O O . ARG A 1 95 ? -15.376 -0.644 8.051 1.00 95.44 95 ARG A O 1
ATOM 744 N N . LEU A 1 96 ? -15.011 -1.667 10.005 1.00 97.38 96 LEU A N 1
ATOM 745 C CA . LEU A 1 96 ? -13.959 -0.734 10.417 1.00 97.38 96 LEU A CA 1
ATOM 746 C C . LEU A 1 96 ? -12.656 -1.061 9.677 1.00 97.38 96 LEU A C 1
ATOM 748 O O . LEU A 1 96 ? -11.975 -2.024 10.028 1.00 97.38 96 LEU A O 1
ATOM 752 N N . VAL A 1 97 ? -12.285 -0.260 8.682 1.00 97.81 97 VAL A N 1
ATOM 753 C CA . VAL A 1 97 ? -11.004 -0.409 7.982 1.00 97.81 97 VAL A CA 1
ATOM 754 C C . VAL A 1 97 ? -10.021 0.629 8.503 1.00 97.81 97 VAL A C 1
ATOM 756 O O . VAL A 1 97 ? -10.232 1.818 8.322 1.00 97.81 97 VAL A O 1
ATOM 759 N N . LEU A 1 98 ? -8.938 0.201 9.149 1.00 98.00 98 LEU A N 1
ATOM 760 C CA . LEU A 1 98 ? -7.832 1.082 9.523 1.00 98.00 98 LEU A CA 1
ATOM 761 C C . LEU A 1 98 ? -6.812 1.083 8.390 1.00 98.00 98 LEU A C 1
ATOM 763 O O . LEU A 1 98 ? -6.011 0.157 8.288 1.00 98.00 98 LEU A O 1
ATOM 767 N N . ASN A 1 99 ? -6.877 2.098 7.532 1.00 97.69 99 ASN A N 1
ATOM 768 C CA . ASN A 1 99 ? -5.993 2.253 6.382 1.00 97.69 99 ASN A CA 1
ATOM 769 C C . ASN A 1 99 ? -4.941 3.332 6.662 1.00 97.69 99 ASN A C 1
ATOM 771 O O . ASN A 1 99 ? -5.254 4.516 6.645 1.00 97.69 99 ASN A O 1
ATOM 775 N N . ILE A 1 100 ? -3.717 2.911 6.972 1.00 97.88 100 ILE A N 1
ATOM 776 C CA . ILE A 1 100 ? -2.628 3.767 7.451 1.00 97.88 100 ILE A CA 1
ATOM 777 C C . ILE A 1 100 ? -1.562 3.849 6.359 1.00 97.88 100 ILE A C 1
ATOM 779 O O . ILE A 1 100 ? -0.992 2.826 5.985 1.00 97.88 100 ILE A O 1
ATOM 783 N N . ASP A 1 101 ? -1.268 5.053 5.865 1.00 97.56 101 ASP A N 1
ATOM 784 C CA . ASP A 1 101 ? -0.223 5.274 4.861 1.00 97.56 101 ASP A CA 1
ATOM 785 C C . ASP A 1 101 ? 1.070 5.818 5.485 1.00 97.56 101 ASP A C 1
ATOM 787 O O . ASP A 1 101 ? 1.137 6.967 5.918 1.00 97.56 101 ASP A O 1
ATOM 791 N N . LEU A 1 102 ? 2.130 5.004 5.481 1.00 97.56 102 LEU A N 1
ATOM 792 C CA . LEU A 1 102 ? 3.432 5.377 6.035 1.00 97.56 102 LEU A CA 1
ATOM 793 C C . LEU A 1 102 ? 4.317 6.186 5.071 1.00 97.56 102 LEU A C 1
ATOM 795 O O . LEU A 1 102 ? 5.464 6.486 5.405 1.00 97.56 102 LEU A O 1
ATOM 799 N N . LYS A 1 103 ? 3.826 6.569 3.881 1.00 95.25 103 LYS A N 1
ATOM 800 C CA . LYS A 1 103 ? 4.617 7.262 2.845 1.00 95.25 103 LYS A CA 1
ATOM 801 C C . LYS A 1 103 ? 5.333 8.521 3.342 1.00 95.25 103 LYS A C 1
ATOM 803 O O . LYS A 1 103 ? 6.416 8.813 2.847 1.00 95.25 103 LYS A O 1
ATOM 808 N N . SER A 1 104 ? 4.739 9.282 4.256 1.00 94.38 104 SER A N 1
ATOM 809 C CA . SER A 1 104 ? 5.312 10.528 4.791 1.00 94.38 104 SER A CA 1
ATOM 810 C C . SER A 1 104 ? 5.764 10.421 6.246 1.00 94.38 104 SER A C 1
ATOM 812 O O . SER A 1 104 ? 6.095 11.437 6.842 1.00 94.38 104 SER A O 1
ATOM 814 N N . VAL A 1 105 ? 5.767 9.218 6.820 1.00 97.06 105 VAL A N 1
ATOM 815 C CA . VAL A 1 105 ? 6.119 8.995 8.225 1.00 97.06 105 VAL A CA 1
ATOM 816 C C . VAL A 1 105 ? 7.628 8.811 8.339 1.00 97.06 105 VAL A C 1
ATOM 818 O O . VAL A 1 105 ? 8.190 7.937 7.671 1.00 97.06 105 VAL A O 1
ATOM 821 N N . ASN A 1 106 ? 8.281 9.642 9.155 1.00 96.38 106 ASN A N 1
ATOM 822 C CA . ASN A 1 106 ? 9.710 9.522 9.470 1.00 96.38 106 ASN A CA 1
ATOM 823 C C . ASN A 1 106 ? 9.959 9.441 10.982 1.00 96.38 106 ASN A C 1
ATOM 825 O O . ASN A 1 106 ? 10.944 8.833 11.406 1.00 96.38 106 ASN A O 1
ATOM 829 N N . THR A 1 107 ? 9.075 10.023 11.796 1.00 97.12 107 THR A N 1
ATOM 830 C CA . THR A 1 107 ? 9.171 9.953 13.257 1.00 97.12 107 THR A CA 1
ATOM 831 C C . THR A 1 107 ? 7.968 9.267 13.900 1.00 97.12 107 THR A C 1
ATOM 833 O O . THR A 1 107 ? 6.922 9.052 13.282 1.00 97.12 107 THR A O 1
ATOM 836 N N . TYR A 1 108 ? 8.112 8.911 15.171 1.00 95.88 108 TYR A N 1
ATOM 837 C CA . TYR A 1 108 ? 7.017 8.417 15.999 1.00 95.88 108 TYR A CA 1
ATOM 838 C C . TYR A 1 108 ? 5.831 9.398 16.071 1.00 95.88 108 TYR A C 1
ATOM 840 O O . TYR A 1 108 ? 4.673 8.986 16.015 1.00 95.88 108 TYR A O 1
ATOM 848 N N . GLU 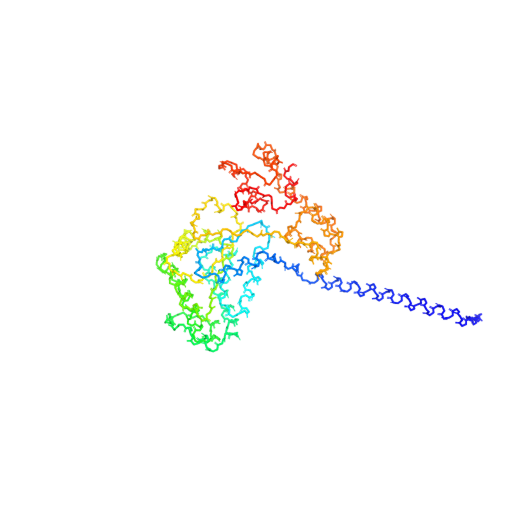A 1 109 ? 6.094 10.701 16.142 1.00 95.62 109 GLU A N 1
ATOM 849 C CA . GLU A 1 109 ? 5.060 11.739 16.169 1.00 95.62 109 GLU A CA 1
ATOM 850 C C . GLU A 1 109 ? 4.287 11.804 14.843 1.00 95.62 109 GLU A C 1
ATOM 852 O O . GLU A 1 109 ? 3.059 11.960 14.849 1.00 95.62 109 GLU A O 1
ATOM 857 N N . ASP A 1 110 ? 4.977 11.618 13.711 1.00 96.69 110 ASP A N 1
ATOM 858 C CA . ASP A 1 110 ? 4.331 11.477 12.402 1.00 96.69 110 ASP A CA 1
ATOM 859 C C . ASP A 1 110 ? 3.414 10.248 12.387 1.00 96.69 110 ASP A C 1
ATOM 861 O O . ASP A 1 110 ? 2.280 10.327 11.914 1.00 96.69 110 ASP A O 1
ATOM 865 N N . LEU A 1 111 ? 3.876 9.117 12.938 1.00 96.56 111 LEU A N 1
ATOM 866 C CA . LEU A 1 111 ? 3.101 7.877 13.012 1.00 96.56 111 LEU A CA 1
ATOM 867 C C . LEU A 1 111 ? 1.815 8.075 13.824 1.00 96.56 111 LEU A C 1
ATOM 869 O O . LEU A 1 111 ? 0.736 7.692 13.366 1.00 96.56 111 LEU A O 1
ATOM 873 N N . LEU A 1 112 ? 1.914 8.698 15.003 1.00 95.19 112 LEU A N 1
ATOM 874 C CA . LEU A 1 112 ? 0.752 9.031 15.831 1.00 95.19 112 LEU A CA 1
ATOM 875 C C . LEU A 1 112 ? -0.224 9.944 15.087 1.00 95.19 112 LEU A C 1
ATOM 877 O O . LEU A 1 112 ? -1.433 9.715 15.126 1.00 95.19 112 LEU A O 1
ATOM 881 N N . SER A 1 113 ? 0.293 10.953 14.386 1.00 95.50 113 SER A N 1
ATOM 882 C CA . SER A 1 113 ? -0.517 11.917 13.639 1.00 95.50 113 SER A CA 1
ATOM 883 C C . SER A 1 113 ? -1.251 11.258 12.472 1.00 95.50 113 SER A C 1
ATOM 885 O O . SER A 1 113 ? -2.464 11.424 12.333 1.00 95.50 113 SER A O 1
ATOM 887 N N . VAL A 1 114 ? -0.547 10.453 11.670 1.00 96.50 114 VAL A N 1
ATOM 888 C CA . VAL A 1 114 ? -1.134 9.707 10.550 1.00 96.50 114 VAL A CA 1
ATOM 889 C C . VAL A 1 114 ? -2.171 8.708 11.048 1.00 96.50 114 VAL A C 1
ATOM 891 O O . VAL A 1 114 ? -3.259 8.632 10.474 1.00 96.50 114 VAL A O 1
ATOM 894 N N . PHE A 1 115 ? -1.886 7.979 12.131 1.00 96.38 115 PHE A N 1
ATOM 895 C CA . PHE A 1 115 ? -2.867 7.078 12.728 1.00 96.38 115 PHE A CA 1
ATOM 896 C C . PHE A 1 115 ? -4.111 7.834 13.196 1.00 96.38 115 PHE A C 1
ATOM 898 O O . PHE A 1 115 ? -5.221 7.433 12.859 1.00 96.38 115 PHE A O 1
ATOM 905 N N . ARG A 1 116 ? -3.934 8.927 13.948 1.00 95.25 116 ARG A N 1
ATOM 906 C CA . ARG A 1 116 ? -5.025 9.749 14.486 1.00 95.25 116 ARG A CA 1
ATOM 907 C C . ARG A 1 116 ? -5.973 10.196 13.377 1.00 95.25 116 ARG A C 1
ATOM 909 O O . ARG A 1 116 ? -7.172 9.956 13.482 1.00 95.25 116 ARG A O 1
ATOM 916 N N . ILE A 1 117 ? -5.424 10.774 12.306 1.00 95.00 117 ILE A N 1
ATOM 917 C CA . ILE A 1 117 ? -6.179 11.254 11.139 1.00 95.00 117 ILE A CA 1
ATOM 918 C C . ILE A 1 117 ? -6.886 10.087 10.437 1.00 95.00 117 ILE A C 1
ATOM 920 O O . ILE A 1 117 ? -8.105 10.105 10.277 1.00 95.00 117 ILE A O 1
ATOM 924 N N . SER A 1 118 ? -6.143 9.034 10.093 1.00 94.88 118 SER A N 1
ATOM 925 C CA . SER A 1 118 ? -6.693 7.902 9.336 1.00 94.88 118 SER A CA 1
ATOM 926 C C . SER A 1 118 ? -7.780 7.166 10.123 1.00 94.88 118 SER A C 1
ATOM 928 O O . SER A 1 118 ? -8.805 6.771 9.575 1.00 94.88 118 SER A O 1
ATOM 930 N N . ALA A 1 119 ? -7.589 6.989 11.432 1.00 96.31 119 ALA A N 1
ATOM 931 C CA . ALA A 1 119 ? -8.568 6.341 12.287 1.00 96.31 119 ALA A CA 1
ATOM 932 C C . ALA A 1 119 ? -9.819 7.213 12.455 1.00 96.31 119 ALA A C 1
ATOM 934 O O . ALA A 1 119 ? -10.922 6.711 12.244 1.00 96.31 119 ALA A O 1
ATOM 935 N N . ILE A 1 120 ? -9.698 8.505 12.787 1.00 96.12 120 ILE A N 1
ATOM 936 C CA . ILE A 1 120 ? -10.892 9.329 13.029 1.00 96.12 120 ILE A CA 1
ATOM 937 C C . ILE A 1 120 ? -11.774 9.463 11.782 1.00 96.12 120 ILE A C 1
ATOM 939 O O . ILE A 1 120 ? -13.001 9.418 11.897 1.00 96.12 120 ILE A O 1
ATOM 943 N N . GLU A 1 121 ? -11.180 9.558 10.590 1.00 94.88 121 GLU A N 1
ATOM 944 C CA . GLU A 1 121 ? -11.916 9.549 9.321 1.00 94.88 121 GLU A CA 1
ATOM 945 C C . GLU A 1 121 ? -12.782 8.289 9.192 1.00 94.88 121 GLU A C 1
ATOM 947 O O . GLU A 1 121 ? -13.985 8.370 8.937 1.00 94.88 121 GLU A O 1
ATOM 952 N N . GLN A 1 122 ? -12.205 7.121 9.477 1.00 95.38 122 GLN A N 1
ATOM 953 C CA . GLN A 1 122 ? -12.893 5.834 9.365 1.00 95.38 122 GLN A CA 1
ATOM 954 C C . GLN A 1 122 ? -13.973 5.663 10.435 1.00 95.38 122 GLN A C 1
ATOM 956 O O . GLN A 1 122 ? -15.079 5.209 10.141 1.00 95.38 122 GLN A O 1
ATOM 961 N N . PHE A 1 123 ? -13.713 6.097 11.669 1.00 96.19 123 PHE A N 1
ATOM 962 C CA . PHE A 1 123 ? -14.720 6.093 12.732 1.00 96.19 123 PHE A CA 1
ATOM 963 C C . PHE A 1 123 ? -15.895 7.031 12.422 1.00 96.19 123 PHE A C 1
ATOM 965 O O . PHE A 1 123 ? -17.043 6.682 12.710 1.00 96.19 123 PHE A O 1
ATOM 972 N N . ASN A 1 124 ? -15.645 8.186 11.798 1.00 95.06 124 ASN A N 1
ATOM 973 C CA . ASN A 1 124 ? -16.697 9.110 11.372 1.00 95.06 124 ASN A CA 1
ATOM 974 C C . ASN A 1 124 ? -17.574 8.532 10.258 1.00 95.06 124 ASN A C 1
ATOM 976 O O . ASN A 1 124 ? -18.789 8.730 10.293 1.00 95.06 124 ASN A O 1
ATOM 980 N N . ILE A 1 125 ? -16.994 7.792 9.309 1.00 94.94 125 ILE A N 1
ATOM 981 C CA . ILE A 1 125 ? -17.769 7.085 8.280 1.00 94.94 125 ILE A CA 1
ATOM 982 C C . ILE A 1 125 ? -18.589 5.962 8.928 1.00 94.94 125 ILE A C 1
ATOM 984 O O . ILE A 1 125 ? -19.802 5.881 8.736 1.00 94.94 125 ILE A O 1
ATOM 988 N N . ILE A 1 126 ? -17.962 5.138 9.773 1.00 94.50 126 ILE A N 1
ATOM 989 C CA . ILE A 1 126 ? -18.633 4.010 10.434 1.00 94.50 126 ILE A CA 1
ATOM 990 C C . ILE A 1 126 ? -19.775 4.469 11.329 1.00 94.50 126 ILE A C 1
ATOM 992 O O . ILE A 1 126 ? -20.831 3.842 11.324 1.00 94.50 126 ILE A O 1
ATOM 996 N N . LYS A 1 127 ? -19.622 5.593 12.036 1.00 94.69 127 LYS A N 1
ATOM 997 C CA . LYS A 1 127 ? -20.700 6.214 12.817 1.00 94.69 127 LYS A CA 1
ATOM 998 C C . LYS A 1 127 ? -21.986 6.393 11.998 1.00 94.69 127 LYS A C 1
ATOM 1000 O O . LYS A 1 127 ? -23.068 6.265 12.564 1.00 94.69 127 LYS A O 1
ATOM 1005 N N . GLN A 1 128 ? -21.880 6.712 10.708 1.00 93.75 128 GLN A N 1
ATOM 1006 C CA . GLN A 1 128 ? -23.035 6.982 9.845 1.00 93.75 128 GLN A CA 1
ATOM 1007 C C . GLN A 1 128 ? -23.724 5.703 9.348 1.00 93.75 128 GLN A C 1
ATOM 1009 O O . GLN A 1 128 ? -24.902 5.745 9.008 1.00 93.75 128 GLN A O 1
ATOM 1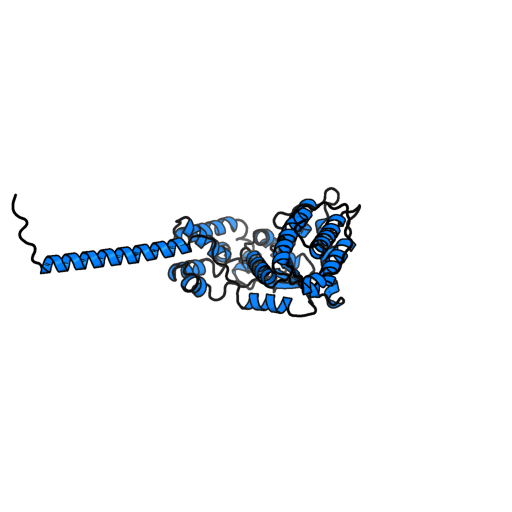014 N N . ILE A 1 129 ? -23.004 4.577 9.311 1.00 94.50 129 ILE A N 1
ATOM 1015 C CA . ILE A 1 129 ? -23.451 3.333 8.660 1.00 94.50 129 ILE A CA 1
ATOM 1016 C C . ILE A 1 129 ? -23.761 2.229 9.687 1.00 94.50 129 ILE A C 1
ATOM 1018 O O . ILE A 1 129 ? -24.573 1.338 9.433 1.00 94.50 129 ILE A O 1
ATOM 1022 N N . ILE A 1 130 ? -23.136 2.263 10.868 1.00 92.94 130 ILE A N 1
ATOM 1023 C CA . ILE A 1 130 ? -23.274 1.212 11.878 1.00 92.94 130 ILE A CA 1
ATOM 1024 C C . ILE A 1 130 ? -24.699 1.139 12.445 1.00 92.94 130 ILE A C 1
ATOM 1026 O O . ILE A 1 130 ? -25.286 2.128 12.883 1.00 92.94 130 ILE A O 1
ATOM 1030 N N . SER A 1 131 ? -25.252 -0.074 12.510 1.00 92.50 131 SER A N 1
ATOM 1031 C CA . SER A 1 131 ? -26.555 -0.312 13.137 1.00 92.50 131 SER A CA 1
ATOM 1032 C C . SER A 1 131 ? -26.493 -0.159 14.660 1.00 92.50 131 SER A C 1
ATOM 1034 O O . SER A 1 131 ? -25.501 -0.519 15.300 1.00 92.50 131 SER A O 1
ATOM 1036 N N . SER A 1 132 ? -27.594 0.267 15.286 1.00 92.06 132 SER A N 1
ATOM 1037 C CA . SER A 1 132 ? -27.678 0.364 16.752 1.00 92.06 132 SER A CA 1
ATOM 1038 C C . SER A 1 132 ? -27.427 -0.979 17.450 1.00 92.06 132 SER A C 1
ATOM 1040 O O . SER A 1 132 ? -26.879 -1.011 18.551 1.00 92.06 132 SER A O 1
ATOM 1042 N N . SER A 1 133 ? -27.788 -2.103 16.817 1.00 92.69 133 SER A N 1
ATOM 1043 C CA . SER A 1 133 ? -27.488 -3.444 17.329 1.00 92.69 133 SER A CA 1
ATOM 1044 C C . SER A 1 133 ? -25.994 -3.752 17.329 1.00 92.69 133 SER A C 1
ATOM 1046 O O . SER A 1 133 ? -25.510 -4.356 18.281 1.00 92.69 133 SER A O 1
ATOM 1048 N N . ASN A 1 134 ? -25.255 -3.343 16.293 1.00 92.50 134 ASN A N 1
ATOM 1049 C CA . ASN A 1 134 ? -23.807 -3.545 16.247 1.00 92.50 134 ASN A CA 1
ATOM 1050 C C . ASN A 1 134 ? -23.082 -2.575 17.179 1.00 92.50 134 ASN A C 1
ATOM 1052 O O . ASN A 1 134 ? -22.163 -2.996 17.873 1.00 92.50 134 ASN A O 1
ATOM 1056 N N . LEU A 1 135 ? -23.557 -1.332 17.298 1.00 93.12 135 LEU A N 1
ATOM 1057 C CA . LEU A 1 135 ? -23.019 -0.366 18.254 1.00 93.12 135 LEU A CA 1
ATOM 1058 C C . LEU A 1 135 ? -23.079 -0.903 19.693 1.00 93.12 135 LEU A C 1
ATOM 1060 O O . LEU A 1 135 ? -22.096 -0.817 20.418 1.00 93.12 135 LEU A O 1
ATOM 1064 N N . LYS A 1 136 ? -24.193 -1.530 20.099 1.00 93.12 136 LYS A N 1
ATOM 1065 C CA . LYS A 1 136 ? -24.333 -2.137 21.438 1.00 93.12 136 LYS A CA 1
ATOM 1066 C C . LYS A 1 136 ? -23.352 -3.287 21.697 1.00 93.12 136 LYS A C 1
ATOM 1068 O O . LYS A 1 136 ? -22.969 -3.477 22.849 1.00 93.12 136 LYS A O 1
ATOM 1073 N N . LYS A 1 137 ? -22.952 -4.022 20.650 1.00 93.81 137 LYS A N 1
ATOM 1074 C CA . LYS A 1 137 ? -21.990 -5.138 20.724 1.00 93.81 137 LYS A CA 1
ATOM 1075 C C . LYS A 1 137 ? -20.539 -4.680 20.873 1.00 93.81 137 LYS A C 1
ATOM 1077 O O . LYS A 1 137 ? -19.694 -5.520 21.165 1.00 93.81 137 LYS A O 1
ATOM 1082 N N . ILE A 1 138 ? -20.241 -3.398 20.646 1.00 93.81 138 ILE A N 1
ATOM 1083 C CA . ILE A 1 138 ? -18.905 -2.859 20.910 1.00 93.81 138 ILE A CA 1
ATOM 1084 C C . ILE A 1 138 ? -18.636 -2.983 22.408 1.00 93.81 138 ILE A C 1
ATOM 1086 O O . ILE A 1 138 ? -19.465 -2.588 23.235 1.00 93.81 138 ILE A O 1
ATOM 1090 N N . VAL A 1 139 ? -17.488 -3.569 22.730 1.00 90.81 139 VAL A N 1
ATOM 1091 C CA . VAL A 1 139 ? -17.046 -3.777 24.106 1.00 90.81 139 VAL A CA 1
ATOM 1092 C C . VAL A 1 139 ? -16.751 -2.421 24.739 1.00 90.81 139 VAL A C 1
ATOM 1094 O O . VAL A 1 139 ? -16.167 -1.546 24.105 1.00 90.81 139 VAL A O 1
ATOM 1097 N N . ASP A 1 140 ? -17.179 -2.240 25.983 1.00 84.44 140 ASP A N 1
ATOM 1098 C CA . ASP A 1 140 ? -16.899 -1.018 26.725 1.00 84.44 140 ASP A CA 1
ATOM 1099 C C . ASP A 1 140 ? -15.456 -1.057 27.246 1.00 84.44 140 ASP A C 1
ATOM 1101 O O . ASP A 1 140 ? -15.031 -2.026 27.880 1.00 84.44 140 ASP A O 1
ATOM 1105 N N . PHE A 1 141 ? -14.694 -0.005 26.952 1.00 81.56 141 PHE A N 1
ATOM 1106 C CA . PHE A 1 141 ? -13.307 0.142 27.382 1.00 81.56 141 PHE A CA 1
ATOM 1107 C C . PHE A 1 141 ? -13.173 1.356 28.293 1.00 81.56 141 PHE A C 1
ATOM 1109 O O . PHE A 1 141 ? -13.711 2.423 27.993 1.00 81.56 141 PHE A O 1
ATOM 1116 N N . ASN A 1 142 ? -12.409 1.199 29.374 1.00 72.56 142 ASN A N 1
ATOM 1117 C CA . ASN A 1 142 ? -11.908 2.339 30.128 1.00 72.56 142 ASN A CA 1
ATOM 1118 C C . ASN A 1 142 ? -10.730 2.936 29.357 1.00 72.56 142 ASN A C 1
ATOM 1120 O O . ASN A 1 142 ? -9.776 2.226 29.033 1.00 72.56 142 ASN A O 1
ATOM 1124 N N . TYR A 1 143 ? -10.814 4.225 29.050 1.00 72.56 143 TYR A N 1
ATOM 1125 C CA . TYR A 1 143 ? -9.735 4.982 28.426 1.00 72.56 143 TYR A CA 1
ATOM 1126 C C . TYR A 1 143 ? -9.101 5.931 29.446 1.00 72.56 143 TYR A C 1
ATOM 1128 O O . TYR A 1 143 ? -9.708 6.252 30.470 1.00 72.56 143 TYR A O 1
ATOM 1136 N N . ASP A 1 144 ? -7.877 6.380 29.169 1.00 69.25 144 ASP A N 1
ATOM 1137 C CA . ASP A 1 144 ? -7.225 7.403 29.981 1.00 69.25 144 ASP A CA 1
ATOM 1138 C C . ASP A 1 144 ? -7.942 8.747 29.796 1.00 69.25 144 ASP A C 1
ATOM 1140 O O . ASP A 1 144 ? -7.869 9.366 28.731 1.00 69.25 144 ASP A O 1
ATOM 1144 N N . ALA A 1 145 ? -8.642 9.199 30.839 1.00 62.72 145 ALA A N 1
ATOM 1145 C CA . ALA A 1 145 ? -9.400 10.449 30.841 1.00 62.72 145 ALA A CA 1
ATOM 1146 C C . ALA A 1 145 ? -8.541 11.690 30.528 1.00 62.72 145 ALA A C 1
ATOM 1148 O O . ALA A 1 145 ? -9.095 12.737 30.196 1.00 62.72 145 ALA A O 1
ATOM 1149 N N . ASN A 1 146 ? -7.211 11.575 30.598 1.00 71.94 146 ASN A N 1
ATOM 1150 C CA . ASN A 1 146 ? -6.280 12.661 30.306 1.00 71.94 146 ASN A CA 1
ATOM 1151 C C . ASN A 1 146 ? -6.038 12.884 28.800 1.00 71.94 146 ASN A C 1
ATOM 1153 O O . ASN A 1 146 ? -5.465 13.907 28.421 1.00 71.94 146 ASN A O 1
ATOM 1157 N N . LEU A 1 147 ? -6.476 11.973 27.922 1.00 80.94 147 LEU A N 1
ATOM 1158 C CA . LEU A 1 147 ? -6.353 12.143 26.471 1.00 80.94 147 LEU A CA 1
ATOM 1159 C C . LEU A 1 147 ? -7.419 13.109 25.935 1.00 80.94 147 LEU A C 1
ATOM 1161 O O . LEU A 1 147 ? -8.601 12.775 25.837 1.00 80.94 147 LEU A O 1
ATOM 1165 N N . ASN A 1 148 ? -6.989 14.307 25.530 1.00 82.25 148 ASN A N 1
ATOM 1166 C CA . ASN A 1 148 ? -7.855 15.288 24.879 1.00 82.25 148 ASN A CA 1
ATOM 1167 C C . ASN A 1 148 ? -7.763 15.187 23.347 1.00 82.25 148 ASN A C 1
ATOM 1169 O O . ASN A 1 148 ? -6.847 15.724 22.724 1.00 82.25 148 ASN A O 1
ATOM 1173 N N . LEU A 1 149 ? -8.739 14.508 22.748 1.00 86.81 149 LEU A N 1
ATOM 1174 C CA . LEU A 1 149 ? -8.862 14.301 21.303 1.00 86.81 149 LEU A CA 1
ATOM 1175 C C . LEU A 1 149 ? -10.209 14.882 20.823 1.00 86.81 149 LEU A C 1
ATOM 1177 O O . LEU A 1 149 ? -11.203 14.151 20.712 1.00 86.81 149 LEU A O 1
ATOM 1181 N N . PRO A 1 150 ? -10.289 16.211 20.600 1.00 89.38 150 PRO A N 1
ATOM 1182 C CA . PRO A 1 150 ? -11.547 16.916 20.344 1.00 89.38 150 PRO A CA 1
ATOM 1183 C C . PRO A 1 150 ? -12.257 16.451 19.068 1.00 89.38 150 PRO A C 1
ATOM 1185 O O . PRO A 1 150 ? -13.486 16.494 19.002 1.00 89.38 150 PRO A O 1
ATOM 1188 N N . GLU A 1 151 ? -11.517 15.947 18.082 1.00 90.75 151 GLU A N 1
ATOM 1189 C CA . GLU A 1 151 ? -12.051 15.397 16.835 1.00 90.75 151 GLU A CA 1
ATOM 1190 C C . GLU A 1 151 ? -12.967 14.183 17.048 1.00 90.75 151 GLU A C 1
ATOM 1192 O O . GLU A 1 151 ? -13.815 13.904 16.205 1.00 90.75 151 GLU A O 1
ATOM 1197 N N . ALA A 1 152 ? -12.848 13.492 18.187 1.00 91.00 152 ALA A N 1
ATOM 1198 C CA . ALA A 1 152 ? -13.689 12.352 18.541 1.00 91.00 152 ALA A CA 1
ATOM 1199 C C . ALA A 1 152 ? -14.976 12.738 19.282 1.00 91.00 152 ALA A C 1
ATOM 1201 O O . ALA A 1 152 ? -15.818 11.879 19.533 1.00 91.00 152 ALA A O 1
ATOM 1202 N N . THR A 1 153 ? -15.156 14.015 19.637 1.00 88.31 153 THR A N 1
ATOM 1203 C CA . THR A 1 153 ? -16.363 14.515 20.323 1.00 88.31 153 THR A CA 1
ATOM 1204 C C . THR A 1 153 ? -17.667 14.158 19.600 1.00 88.31 153 THR A C 1
ATOM 1206 O O . THR A 1 153 ? -18.632 13.813 20.280 1.00 88.31 153 THR A O 1
ATOM 1209 N N . PRO A 1 154 ? -17.738 14.173 18.253 1.00 92.44 154 PRO A N 1
ATOM 1210 C CA . PRO A 1 154 ? -18.948 13.776 17.545 1.00 92.44 154 PRO A CA 1
ATOM 1211 C C . PRO A 1 154 ? -19.243 12.270 17.599 1.00 92.44 154 PRO A C 1
ATOM 1213 O O . PRO A 1 154 ? -20.330 11.873 17.177 1.00 92.44 154 PRO A O 1
ATOM 1216 N N . LEU A 1 155 ? -18.310 11.412 18.017 1.00 93.94 155 LEU A N 1
ATOM 1217 C CA . LEU A 1 155 ? -18.508 9.963 17.996 1.00 93.94 155 LEU A CA 1
ATOM 1218 C C . LEU A 1 155 ? -19.441 9.504 19.132 1.00 93.94 155 LEU A C 1
ATOM 1220 O O . LEU A 1 155 ? -19.364 10.037 20.236 1.00 93.94 155 LEU A O 1
ATOM 1224 N N . PRO A 1 156 ? -20.282 8.477 18.906 1.00 93.94 156 PRO A N 1
ATOM 1225 C CA . PRO A 1 156 ? -20.980 7.788 19.987 1.00 93.94 156 PRO A CA 1
ATOM 1226 C C . PRO A 1 156 ? -19.991 7.236 21.016 1.00 93.94 156 PRO A C 1
ATOM 1228 O O . PRO A 1 156 ? -18.941 6.728 20.622 1.00 93.94 156 PRO A O 1
ATOM 1231 N N . ASP A 1 157 ? -20.356 7.236 22.300 1.00 91.88 157 ASP A N 1
ATOM 1232 C CA . ASP A 1 157 ? -19.449 6.891 23.408 1.00 91.88 157 ASP A CA 1
ATOM 1233 C C . ASP A 1 157 ? -18.689 5.575 23.199 1.00 91.88 157 ASP A C 1
ATOM 1235 O O . ASP A 1 157 ? -17.479 5.521 23.383 1.00 91.88 157 ASP A O 1
ATOM 1239 N N . LYS A 1 158 ? -19.357 4.520 22.718 1.00 93.19 158 LYS A N 1
ATOM 1240 C CA . LYS A 1 158 ? -18.702 3.226 22.453 1.00 93.19 158 LYS A CA 1
ATOM 1241 C C . LYS A 1 158 ? -17.616 3.305 21.376 1.00 93.19 158 LYS A C 1
ATOM 1243 O O . LYS A 1 158 ? -16.548 2.718 21.525 1.00 93.19 158 LYS A O 1
ATOM 1248 N N . LEU A 1 159 ? -17.877 4.041 20.296 1.00 94.38 159 LEU A N 1
ATOM 1249 C CA . LEU A 1 159 ? -16.902 4.264 19.226 1.00 94.38 159 LEU A CA 1
ATOM 1250 C C . LEU A 1 159 ? -15.782 5.200 19.685 1.00 94.38 159 LEU A C 1
ATOM 1252 O O . LEU A 1 159 ? -14.617 4.938 19.401 1.00 94.38 159 LEU A O 1
ATOM 1256 N N . LYS A 1 160 ? -16.133 6.248 20.435 1.00 93.62 160 LYS A N 1
ATOM 1257 C CA . LYS A 1 160 ? -15.187 7.187 21.037 1.00 93.62 160 LYS A CA 1
ATOM 1258 C C . LYS A 1 160 ? -14.205 6.471 21.966 1.00 93.62 160 LYS A C 1
ATOM 1260 O O . LYS A 1 160 ? -13.000 6.639 21.819 1.00 93.62 160 LYS A O 1
ATOM 1265 N N . ASN A 1 161 ? -14.711 5.622 22.858 1.00 92.81 161 ASN A N 1
ATOM 1266 C CA . ASN A 1 161 ? -13.899 4.861 23.805 1.00 92.81 161 ASN A CA 1
ATOM 1267 C C . ASN A 1 161 ? -12.959 3.896 23.079 1.00 92.81 161 ASN A C 1
ATOM 1269 O O . ASN A 1 161 ? -11.780 3.845 23.407 1.00 92.81 161 ASN A O 1
ATOM 1273 N N . LEU A 1 162 ? -13.442 3.183 22.054 1.00 94.69 162 LEU A N 1
ATOM 1274 C CA . LEU A 1 162 ? -12.583 2.317 21.244 1.00 94.69 162 LEU A CA 1
ATOM 1275 C C . LEU A 1 162 ? -11.480 3.113 20.527 1.00 94.69 162 LEU A C 1
ATOM 1277 O O . LEU A 1 162 ? -10.320 2.706 20.568 1.00 94.69 162 LEU A O 1
ATOM 1281 N N . TYR A 1 163 ? -11.819 4.245 19.903 1.00 95.25 163 TYR A N 1
ATOM 1282 C CA . TYR A 1 163 ? -10.841 5.128 19.260 1.00 95.25 163 TYR A CA 1
ATOM 1283 C C . TYR A 1 163 ? -9.770 5.599 20.256 1.00 95.25 163 TYR A C 1
ATOM 1285 O O . TYR A 1 163 ? -8.576 5.471 19.984 1.00 95.25 163 TYR A O 1
ATOM 1293 N N . PHE A 1 164 ? -10.181 6.050 21.445 1.00 93.88 164 PHE A N 1
ATOM 1294 C CA . PHE A 1 164 ? -9.265 6.472 22.506 1.00 93.88 164 PHE A CA 1
ATOM 1295 C C . PHE A 1 164 ? -8.383 5.336 23.009 1.00 93.88 164 PHE A C 1
ATOM 1297 O O . PHE A 1 164 ? -7.185 5.538 23.177 1.00 93.88 164 PHE A O 1
ATOM 1304 N N . SER A 1 165 ? -8.932 4.136 23.207 1.00 93.75 165 SER A N 1
ATOM 1305 C CA . SER A 1 165 ? -8.143 2.980 23.631 1.00 93.75 165 SER A CA 1
ATOM 1306 C C . SER A 1 165 ? -7.097 2.587 22.588 1.00 93.75 165 SER A C 1
ATOM 1308 O O . SER A 1 165 ? -5.957 2.322 22.962 1.00 93.75 165 SER A O 1
ATOM 1310 N N . LEU A 1 166 ? -7.445 2.587 21.295 1.00 94.69 166 LEU A N 1
ATOM 1311 C CA . LEU A 1 166 ? -6.495 2.294 20.216 1.00 94.69 166 LEU A CA 1
ATOM 1312 C C . LEU A 1 166 ? -5.388 3.354 20.135 1.00 94.69 166 LEU A C 1
ATOM 1314 O O . LEU A 1 166 ? -4.211 2.997 20.084 1.00 94.69 166 LEU A O 1
ATOM 1318 N N . TYR A 1 167 ? -5.752 4.640 20.177 1.00 94.25 167 TYR A N 1
ATOM 1319 C CA . TYR A 1 167 ? -4.784 5.739 20.178 1.00 94.25 167 TYR A CA 1
ATOM 1320 C C . TYR A 1 167 ? -3.866 5.686 21.403 1.00 94.25 167 TYR A C 1
ATOM 1322 O O . TYR A 1 167 ? -2.654 5.811 21.267 1.00 94.25 167 TYR A O 1
ATOM 1330 N N . SER A 1 168 ? -4.426 5.437 22.590 1.00 92.69 168 SER A N 1
ATOM 1331 C CA . SER A 1 168 ? -3.678 5.273 23.840 1.00 92.69 168 SER A CA 1
ATOM 1332 C C . SER A 1 168 ? -2.615 4.184 23.713 1.00 92.69 168 SER A C 1
ATOM 1334 O O . SER A 1 168 ? -1.470 4.431 24.074 1.00 92.69 168 SER A O 1
ATOM 1336 N N . GLN A 1 169 ? -2.934 3.018 23.134 1.00 93.50 169 GLN A N 1
ATOM 1337 C CA . GLN A 1 169 ? -1.924 1.968 22.952 1.00 93.50 169 GLN A CA 1
ATOM 1338 C C . GLN A 1 169 ? -0.762 2.431 22.070 1.00 93.50 169 GLN A C 1
ATOM 1340 O O . GLN A 1 169 ? 0.392 2.161 22.392 1.00 93.50 169 GLN A O 1
ATOM 1345 N N . LEU A 1 170 ? -1.038 3.165 20.992 1.00 92.12 170 LEU A N 1
ATOM 1346 C CA . LEU A 1 170 ? 0.037 3.719 20.174 1.00 92.12 170 LEU A CA 1
ATOM 1347 C C . LEU A 1 170 ? 0.829 4.784 20.929 1.00 92.12 170 LEU A C 1
ATOM 1349 O O . LEU A 1 170 ? 2.050 4.752 20.873 1.00 92.12 170 LEU A O 1
ATOM 1353 N N . ASN A 1 171 ? 0.158 5.658 21.683 1.00 91.25 171 ASN A N 1
ATOM 1354 C CA . ASN A 1 171 ? 0.802 6.704 22.475 1.00 91.25 171 ASN A CA 1
ATOM 1355 C C . ASN A 1 171 ? 1.706 6.141 23.591 1.00 91.25 171 ASN A C 1
ATOM 1357 O O . ASN A 1 171 ? 2.724 6.741 23.921 1.00 91.25 171 ASN A O 1
ATOM 1361 N N . HIS A 1 172 ? 1.363 4.969 24.131 1.00 91.44 172 HIS A N 1
ATOM 1362 C CA . HIS A 1 172 ? 2.154 4.254 25.134 1.00 91.44 172 HIS A CA 1
ATOM 1363 C C . HIS A 1 172 ? 3.295 3.418 24.535 1.00 91.44 172 HIS A C 1
ATOM 1365 O O . HIS A 1 172 ? 3.956 2.681 25.269 1.00 91.44 172 HIS A O 1
ATOM 1371 N N . LEU A 1 173 ? 3.543 3.467 23.218 1.00 90.25 173 LEU A N 1
ATOM 1372 C CA . LEU A 1 173 ? 4.670 2.738 22.624 1.00 90.25 173 LEU A CA 1
ATOM 1373 C C . LEU A 1 173 ? 6.016 3.224 23.164 1.00 90.25 173 LEU A C 1
ATOM 1375 O O . LEU A 1 173 ? 6.938 2.420 23.215 1.00 90.25 173 LEU A O 1
ATOM 1379 N N . LEU A 1 174 ? 6.123 4.490 23.580 1.00 84.94 174 LEU A N 1
ATOM 1380 C CA . LEU A 1 174 ? 7.352 5.104 24.095 1.00 84.94 174 LEU A CA 1
ATOM 1381 C C . LEU A 1 174 ? 7.287 5.498 25.579 1.00 84.94 174 LEU A C 1
ATOM 1383 O O . LEU A 1 174 ? 8.117 6.288 26.035 1.00 84.94 174 LEU A O 1
ATOM 1387 N N . ASP A 1 175 ? 6.346 4.955 26.352 1.00 79.81 175 ASP A N 1
ATOM 1388 C CA . ASP A 1 175 ? 6.255 5.233 27.790 1.00 79.81 175 ASP A CA 1
ATOM 1389 C C . ASP A 1 175 ? 7.502 4.716 28.522 1.00 79.81 175 ASP A C 1
ATOM 1391 O O . ASP A 1 175 ? 7.618 3.539 28.866 1.00 79.81 175 ASP A O 1
ATOM 1395 N N . HIS A 1 176 ? 8.463 5.616 28.750 1.00 73.50 176 HIS A N 1
ATOM 1396 C CA . HIS A 1 176 ? 9.800 5.381 29.314 1.00 73.50 176 HIS A CA 1
ATOM 1397 C C . HIS A 1 176 ? 10.726 4.459 28.492 1.00 73.50 176 HIS A C 1
ATOM 1399 O O . HIS A 1 176 ? 11.929 4.717 28.440 1.00 73.50 176 HIS A O 1
ATOM 1405 N N . LYS A 1 177 ? 10.203 3.397 27.866 1.00 84.62 177 LYS A N 1
ATOM 1406 C CA . LYS A 1 177 ? 10.882 2.464 26.949 1.00 84.62 177 LYS A CA 1
ATOM 1407 C C . LYS A 1 177 ? 9.885 1.918 25.923 1.00 84.62 177 LYS A C 1
ATOM 1409 O O . LYS A 1 177 ? 8.680 1.968 26.147 1.00 84.62 177 LYS A O 1
ATOM 1414 N N . PHE A 1 178 ? 10.399 1.334 24.838 1.00 91.44 178 PHE A N 1
ATOM 1415 C CA . PHE A 1 178 ? 9.567 0.670 23.837 1.00 91.44 178 PHE A CA 1
ATOM 1416 C C . PHE A 1 178 ? 8.665 -0.416 24.461 1.00 91.44 178 PHE A C 1
ATOM 1418 O O . PHE A 1 178 ? 9.162 -1.367 25.072 1.00 91.44 178 PHE A O 1
ATOM 1425 N N . SER A 1 179 ? 7.345 -0.294 24.290 1.00 92.88 179 SER A N 1
ATOM 1426 C CA . SER A 1 179 ? 6.350 -1.217 24.853 1.00 92.88 179 SER A CA 1
ATOM 1427 C C . SER A 1 179 ? 5.780 -2.169 23.797 1.00 92.88 179 SER A C 1
ATOM 1429 O O . SER A 1 179 ? 4.781 -1.884 23.133 1.00 92.88 179 SER A O 1
ATOM 1431 N N . GLN A 1 180 ? 6.347 -3.377 23.708 1.00 92.50 180 GLN A N 1
ATOM 1432 C CA . GLN A 1 180 ? 5.783 -4.453 22.879 1.00 92.50 180 GLN A CA 1
ATOM 1433 C C . GLN A 1 180 ? 4.353 -4.822 23.311 1.00 92.50 180 GLN A C 1
ATOM 1435 O O . GLN A 1 180 ? 3.510 -5.145 22.475 1.00 92.50 180 GLN A O 1
ATOM 1440 N N . ARG A 1 181 ? 4.047 -4.729 24.614 1.00 93.00 181 ARG A N 1
ATOM 1441 C CA . ARG A 1 181 ? 2.707 -5.001 25.151 1.00 93.00 181 ARG A CA 1
ATOM 1442 C C . ARG A 1 181 ? 1.644 -4.127 24.490 1.00 93.00 181 ARG A C 1
ATOM 1444 O O . ARG A 1 181 ? 0.559 -4.627 24.207 1.00 93.00 181 ARG A O 1
ATOM 1451 N N . SER A 1 182 ? 1.952 -2.863 24.212 1.00 93.81 182 SER A N 1
ATOM 1452 C CA . SER A 1 182 ? 0.989 -1.941 23.614 1.00 93.81 182 SER A CA 1
ATOM 1453 C C . SER A 1 182 ? 0.571 -2.375 22.201 1.00 93.81 182 SER A C 1
ATOM 1455 O O . SER A 1 182 ? -0.604 -2.279 21.853 1.00 93.81 182 SER A O 1
ATOM 1457 N N . VAL A 1 183 ? 1.482 -2.967 21.415 1.00 93.81 183 VAL A N 1
ATOM 1458 C CA . VAL A 1 183 ? 1.161 -3.567 20.102 1.00 93.81 183 VAL A CA 1
ATOM 1459 C C . VAL A 1 183 ? 0.183 -4.739 20.249 1.00 93.81 183 VAL A C 1
ATOM 1461 O O . VAL A 1 183 ? -0.811 -4.832 19.525 1.00 93.81 183 VAL A O 1
ATOM 1464 N N . PHE A 1 184 ? 0.431 -5.623 21.219 1.00 92.88 184 PHE A N 1
ATOM 1465 C CA . PHE A 1 184 ? -0.439 -6.772 21.489 1.00 92.88 184 PHE A CA 1
ATOM 1466 C C . PHE A 1 184 ? -1.829 -6.331 21.959 1.00 92.88 184 PHE A C 1
ATOM 1468 O O . PHE A 1 184 ? -2.841 -6.868 21.502 1.00 92.88 184 PHE A O 1
ATOM 1475 N N . GLU A 1 185 ? -1.891 -5.336 22.844 1.00 92.69 185 GLU A N 1
ATOM 1476 C CA . GLU A 1 185 ? -3.151 -4.783 23.335 1.00 92.69 185 GLU A CA 1
ATOM 1477 C C . GLU A 1 185 ? -3.939 -4.087 22.227 1.00 92.69 185 GLU A C 1
ATOM 1479 O O . GLU A 1 185 ? -5.145 -4.309 22.119 1.00 92.69 185 GLU A O 1
ATOM 1484 N N . PHE A 1 186 ? -3.276 -3.342 21.337 1.00 94.44 186 PHE A N 1
ATOM 1485 C CA . PHE A 1 186 ? -3.911 -2.755 20.155 1.00 94.44 186 PHE A CA 1
ATOM 1486 C C . PHE A 1 186 ? -4.633 -3.826 19.322 1.00 94.44 186 PHE A C 1
ATOM 1488 O O . PHE A 1 186 ? -5.825 -3.711 19.018 1.00 94.44 186 PHE A O 1
ATOM 1495 N N . GLY A 1 187 ? -3.944 -4.925 19.012 1.00 92.81 187 GLY A N 1
ATOM 1496 C CA . GLY A 1 187 ? -4.536 -6.032 18.267 1.00 92.81 187 GLY A CA 1
ATOM 1497 C C . GLY A 1 187 ? -5.646 -6.769 19.035 1.00 92.81 187 GLY A C 1
ATOM 1498 O O . GLY A 1 187 ? -6.647 -7.193 18.440 1.00 92.81 187 GLY A O 1
ATOM 1499 N N . ARG A 1 188 ? -5.528 -6.892 20.364 1.00 92.44 188 ARG A N 1
ATOM 1500 C CA . ARG A 1 188 ? -6.580 -7.469 21.218 1.00 92.44 188 ARG A CA 1
ATOM 1501 C C . ARG A 1 188 ? -7.845 -6.609 21.214 1.00 92.44 188 ARG A C 1
ATOM 1503 O O . ARG A 1 188 ? -8.934 -7.165 21.072 1.00 92.44 188 ARG A O 1
ATOM 1510 N N . LEU A 1 189 ? -7.718 -5.284 21.319 1.00 94.06 189 LEU A N 1
ATOM 1511 C CA . LEU A 1 189 ? -8.845 -4.342 21.273 1.00 94.06 189 LEU A CA 1
ATOM 1512 C C . LEU A 1 189 ? -9.642 -4.491 19.973 1.00 94.06 189 LEU A C 1
ATOM 1514 O O . LEU A 1 189 ? -10.869 -4.593 20.005 1.00 94.06 189 LEU A O 1
ATOM 1518 N N . LEU A 1 190 ? -8.960 -4.589 18.830 1.00 94.56 190 LEU A N 1
ATOM 1519 C CA . LEU A 1 190 ? -9.620 -4.860 17.551 1.00 94.56 190 LEU A CA 1
ATOM 1520 C C . LEU A 1 190 ? -10.303 -6.236 17.540 1.00 94.56 190 LEU A C 1
ATOM 1522 O O . LEU A 1 190 ? -11.442 -6.365 17.091 1.00 94.56 190 LEU A O 1
ATOM 1526 N N . SER A 1 191 ? -9.642 -7.262 18.082 1.00 92.31 191 SER A N 1
ATOM 1527 C CA . SER A 1 191 ? -10.144 -8.643 18.057 1.00 92.31 191 SER A CA 1
ATOM 1528 C C . SER A 1 191 ? -11.426 -8.798 18.875 1.00 92.31 191 SER A C 1
ATOM 1530 O O . SER A 1 191 ? -12.360 -9.475 18.444 1.00 92.31 191 SER A O 1
ATOM 1532 N N . LEU A 1 192 ? -11.506 -8.125 20.026 1.00 93.12 192 LEU A N 1
ATOM 1533 C CA . LEU A 1 192 ? -12.696 -8.113 20.878 1.00 93.12 192 LEU A CA 1
ATOM 1534 C C . LEU A 1 192 ? -13.922 -7.506 20.188 1.00 93.12 192 LEU A C 1
ATOM 1536 O O . LEU A 1 192 ? -15.046 -7.919 20.462 1.00 93.12 192 LEU A O 1
ATOM 1540 N N . ASN A 1 193 ? -13.718 -6.573 19.259 1.00 94.44 193 ASN A N 1
ATOM 1541 C CA . ASN A 1 193 ? -14.799 -5.898 18.542 1.00 94.44 193 ASN A CA 1
ATOM 1542 C C . ASN A 1 193 ? -15.114 -6.528 17.180 1.00 94.44 193 ASN A C 1
ATOM 1544 O O . ASN A 1 193 ? -15.884 -5.962 16.401 1.00 94.44 193 ASN A O 1
ATOM 1548 N N . TYR A 1 194 ? -14.580 -7.721 16.893 1.00 93.50 194 TYR A N 1
ATOM 1549 C CA . TYR A 1 194 ? -14.776 -8.388 15.606 1.00 93.50 194 TYR A CA 1
ATOM 1550 C C . TYR A 1 194 ? -16.253 -8.578 15.240 1.00 93.50 194 TYR A C 1
ATOM 1552 O O . TYR A 1 194 ? -16.656 -8.302 14.116 1.0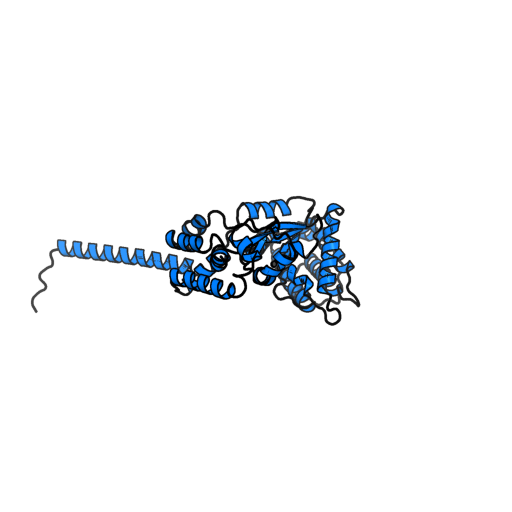0 93.50 194 TYR A O 1
ATOM 1560 N N . HIS A 1 195 ? -17.090 -8.988 16.195 1.00 92.44 195 HIS A N 1
ATOM 1561 C CA . HIS A 1 195 ? -18.515 -9.232 15.943 1.00 92.44 195 HIS A CA 1
ATOM 1562 C C . HIS A 1 195 ? -19.336 -7.960 15.691 1.00 92.44 195 HIS A C 1
ATOM 1564 O O . HIS A 1 195 ? -20.436 -8.048 15.145 1.00 92.44 195 HIS A O 1
ATOM 1570 N N . ALA A 1 196 ? -18.835 -6.801 16.118 1.00 94.69 196 ALA A N 1
ATOM 1571 C CA . ALA A 1 196 ? -19.501 -5.518 15.936 1.00 94.69 196 ALA A CA 1
ATOM 1572 C C . ALA A 1 196 ? -19.032 -4.805 14.662 1.00 94.69 196 ALA A C 1
ATOM 1574 O O . ALA A 1 196 ? -19.853 -4.216 13.963 1.00 94.69 196 ALA A O 1
ATOM 1575 N N . LEU A 1 197 ? -17.726 -4.866 14.380 1.00 95.56 197 LEU A N 1
ATOM 1576 C CA . LEU A 1 197 ? -17.060 -3.999 13.405 1.00 95.56 197 LEU A CA 1
ATOM 1577 C C . LEU A 1 197 ? -16.311 -4.747 12.297 1.00 95.56 197 LEU A C 1
ATOM 1579 O O . LEU A 1 197 ? -15.883 -4.102 11.346 1.00 95.56 197 LEU A O 1
ATOM 1583 N N . ALA A 1 198 ? -16.114 -6.065 12.427 1.00 95.19 198 ALA A N 1
ATOM 1584 C CA . ALA A 1 198 ? -15.352 -6.908 11.498 1.00 95.19 198 ALA A CA 1
ATOM 1585 C C . ALA A 1 198 ? -14.083 -6.212 10.951 1.00 95.19 198 ALA A C 1
ATOM 1587 O O . ALA A 1 198 ? -13.968 -6.021 9.735 1.00 95.19 198 ALA A O 1
ATOM 1588 N N . PRO A 1 199 ? -13.165 -5.778 11.840 1.00 96.94 199 PRO A N 1
ATOM 1589 C CA . PRO A 1 199 ? -12.126 -4.829 11.490 1.00 96.94 199 PRO A CA 1
ATOM 1590 C C . PRO A 1 199 ? -11.119 -5.408 10.497 1.00 96.94 199 PRO A C 1
ATOM 1592 O O . PRO A 1 199 ? -10.820 -6.604 10.525 1.00 96.94 199 PRO A O 1
ATOM 1595 N N . ILE A 1 200 ? -10.570 -4.534 9.659 1.00 97.69 200 ILE A N 1
ATOM 1596 C CA . ILE A 1 200 ? -9.503 -4.815 8.694 1.00 97.69 200 ILE A CA 1
ATOM 1597 C C . ILE A 1 200 ? -8.389 -3.796 8.928 1.00 97.69 200 ILE A C 1
ATOM 1599 O O . ILE A 1 200 ? -8.671 -2.617 9.130 1.00 97.69 200 ILE A O 1
ATOM 1603 N N . VAL A 1 201 ? -7.132 -4.234 8.893 1.00 98.19 201 VAL A N 1
ATOM 1604 C CA . VAL A 1 201 ? -5.974 -3.333 8.982 1.00 98.19 201 VAL A CA 1
ATOM 1605 C C . VAL A 1 201 ? -5.223 -3.354 7.660 1.00 98.19 201 VAL A C 1
ATOM 1607 O O . VAL A 1 201 ? -4.888 -4.418 7.143 1.00 98.19 201 VAL A O 1
ATOM 1610 N N . ILE A 1 202 ? -4.954 -2.176 7.118 1.00 98.62 202 ILE A N 1
ATOM 1611 C CA . ILE A 1 202 ? -4.152 -1.970 5.920 1.00 98.62 202 ILE A CA 1
ATOM 1612 C C . ILE A 1 202 ? -3.032 -1.008 6.302 1.00 98.62 202 ILE A C 1
ATOM 1614 O O . ILE A 1 202 ? -3.302 0.101 6.755 1.00 98.62 202 ILE A O 1
ATOM 1618 N N . ILE A 1 203 ? -1.782 -1.429 6.128 1.00 98.44 203 ILE A N 1
ATOM 1619 C CA . ILE A 1 203 ? -0.610 -0.563 6.271 1.00 98.44 203 ILE A CA 1
ATOM 1620 C C . ILE A 1 203 ? 0.033 -0.424 4.897 1.00 98.44 203 ILE A C 1
ATOM 1622 O O . ILE A 1 203 ? 0.601 -1.377 4.361 1.00 98.44 203 ILE A O 1
ATOM 1626 N N . GLN A 1 204 ? -0.089 0.759 4.309 1.00 98.31 204 GLN A N 1
ATOM 1627 C CA . GLN A 1 204 ? 0.559 1.096 3.050 1.00 98.31 204 GLN A CA 1
ATOM 1628 C C . GLN A 1 204 ? 1.992 1.561 3.303 1.00 98.31 204 GLN A C 1
ATOM 1630 O O . GLN A 1 204 ? 2.268 2.216 4.309 1.00 98.31 204 GLN A O 1
ATOM 1635 N N . ASN A 1 205 ? 2.894 1.258 2.364 1.00 96.62 205 ASN A N 1
ATOM 1636 C CA . ASN A 1 205 ? 4.326 1.550 2.480 1.00 96.62 205 ASN A CA 1
ATOM 1637 C C . ASN A 1 205 ? 4.948 0.931 3.743 1.00 96.62 205 ASN A C 1
ATOM 1639 O O . ASN A 1 205 ? 5.709 1.596 4.444 1.00 96.62 205 ASN A O 1
ATOM 1643 N N . TYR A 1 206 ? 4.598 -0.319 4.061 1.00 97.31 206 TYR A N 1
ATOM 1644 C CA . TYR A 1 206 ? 5.046 -0.979 5.288 1.00 97.31 206 TYR A CA 1
ATOM 1645 C C . TYR A 1 206 ? 6.572 -1.059 5.374 1.00 97.31 206 TYR A C 1
ATOM 1647 O O . TYR A 1 206 ? 7.116 -0.916 6.457 1.00 97.31 206 TYR A O 1
ATOM 1655 N N . ASP A 1 207 ? 7.278 -1.170 4.248 1.00 94.19 207 ASP A N 1
ATOM 1656 C CA . ASP A 1 207 ? 8.744 -1.135 4.189 1.00 94.19 207 ASP A CA 1
ATOM 1657 C C . ASP A 1 207 ? 9.364 0.125 4.823 1.00 94.19 207 ASP A C 1
ATOM 1659 O O . ASP A 1 207 ? 10.496 0.081 5.299 1.00 94.19 207 ASP A O 1
ATOM 1663 N N . ARG A 1 208 ? 8.621 1.234 4.924 1.00 95.00 208 ARG A N 1
ATOM 1664 C CA . ARG A 1 208 ? 9.092 2.447 5.608 1.00 95.00 208 ARG A CA 1
ATOM 1665 C C . ARG A 1 208 ? 9.101 2.341 7.128 1.00 95.00 208 ARG A C 1
ATOM 1667 O O . ARG A 1 208 ? 9.741 3.176 7.763 1.00 95.00 208 ARG A O 1
ATOM 1674 N N . ILE A 1 209 ? 8.419 1.357 7.714 1.00 96.25 209 ILE A N 1
ATOM 1675 C CA . ILE A 1 209 ? 8.311 1.228 9.170 1.00 96.25 209 ILE A CA 1
ATOM 1676 C C . ILE A 1 209 ? 9.687 1.112 9.835 1.00 96.25 209 ILE A C 1
ATOM 1678 O O . ILE A 1 209 ? 9.907 1.727 10.873 1.00 96.25 209 ILE A O 1
ATOM 1682 N N . TYR A 1 210 ? 10.633 0.418 9.192 1.00 95.00 210 TYR A N 1
ATOM 1683 C CA . TYR A 1 210 ? 11.992 0.212 9.701 1.00 95.00 210 TYR A CA 1
ATOM 1684 C C . TYR A 1 210 ? 12.810 1.508 9.785 1.00 95.00 210 TYR A C 1
ATOM 1686 O O . TYR A 1 210 ? 13.765 1.573 10.552 1.00 95.00 210 TYR A O 1
ATOM 1694 N N . ASN A 1 211 ? 12.416 2.549 9.043 1.00 95.31 211 ASN A N 1
ATOM 1695 C CA . ASN A 1 211 ? 13.109 3.838 9.001 1.00 95.31 211 ASN A CA 1
ATOM 1696 C C . ASN A 1 211 ? 12.528 4.864 9.984 1.00 95.31 211 ASN A C 1
ATOM 1698 O O . ASN A 1 211 ? 13.007 5.997 10.041 1.00 95.31 211 ASN A O 1
ATOM 1702 N N . ILE A 1 212 ? 11.472 4.509 10.724 1.00 96.88 212 ILE A N 1
ATOM 1703 C CA . ILE A 1 212 ? 10.850 5.420 11.685 1.00 96.88 212 ILE A CA 1
ATOM 1704 C C . ILE A 1 212 ? 11.757 5.549 12.908 1.00 96.88 212 ILE A C 1
ATOM 1706 O O . ILE A 1 212 ? 12.161 4.556 13.509 1.00 96.88 212 ILE A O 1
ATOM 1710 N N . THR A 1 213 ? 12.028 6.782 13.316 1.00 96.69 213 THR A N 1
ATOM 1711 C CA . THR A 1 213 ? 12.848 7.083 14.497 1.00 96.69 213 THR A CA 1
ATOM 1712 C C . THR A 1 213 ? 12.019 7.735 15.599 1.00 96.69 213 THR A C 1
ATOM 1714 O O . THR A 1 213 ? 10.924 8.246 15.361 1.00 96.69 213 THR A O 1
ATOM 1717 N N . ALA A 1 214 ? 12.535 7.731 16.824 1.00 94.75 214 ALA A N 1
ATOM 1718 C CA . ALA A 1 214 ? 11.973 8.488 17.934 1.00 94.75 214 ALA A CA 1
ATOM 1719 C C . ALA A 1 214 ? 13.055 9.352 18.606 1.00 94.75 214 ALA A C 1
ATOM 1721 O O . ALA A 1 214 ? 14.233 8.990 18.536 1.00 94.75 214 ALA A O 1
ATOM 1722 N N . PRO A 1 215 ? 12.690 10.448 19.309 1.00 87.94 215 PRO A N 1
ATOM 1723 C CA . PRO A 1 215 ? 13.644 11.420 19.861 1.00 87.94 215 PRO A CA 1
ATOM 1724 C C . PRO A 1 215 ? 14.798 10.833 20.691 1.00 87.94 215 PRO A C 1
ATOM 1726 O O . PRO A 1 215 ? 15.882 11.403 20.709 1.00 87.94 215 PRO A O 1
ATOM 1729 N N . ASN A 1 216 ? 14.583 9.688 21.348 1.00 88.56 216 ASN A N 1
ATOM 1730 C CA . ASN A 1 216 ? 15.591 8.985 22.152 1.00 88.56 216 ASN A CA 1
ATOM 1731 C C . ASN A 1 216 ? 15.752 7.503 21.760 1.00 88.56 216 ASN A C 1
ATOM 1733 O O . ASN A 1 216 ? 16.315 6.722 22.525 1.00 88.56 216 ASN A O 1
ATOM 1737 N N . ASP A 1 217 ? 15.221 7.097 20.605 1.00 92.44 217 ASP A N 1
ATOM 1738 C CA . ASP A 1 217 ? 15.290 5.715 20.128 1.00 92.44 217 ASP A CA 1
ATOM 1739 C C . ASP A 1 217 ? 15.376 5.686 18.588 1.00 92.44 217 ASP A C 1
ATOM 1741 O O . ASP A 1 217 ? 14.348 5.633 17.907 1.00 92.44 217 ASP A O 1
ATOM 1745 N N . PRO A 1 218 ? 16.589 5.756 18.006 1.00 93.25 218 PRO A N 1
ATOM 1746 C CA . PRO A 1 218 ? 16.767 5.710 16.553 1.00 93.25 218 PRO A CA 1
ATOM 1747 C C . PRO A 1 218 ? 16.387 4.349 15.949 1.00 93.25 218 PRO A C 1
ATOM 1749 O O . PRO A 1 218 ? 16.114 4.271 14.759 1.00 93.25 218 PRO A O 1
ATOM 1752 N N . GLU A 1 219 ? 16.323 3.288 16.759 1.00 95.44 219 GLU A N 1
ATOM 1753 C CA . GLU A 1 219 ? 15.919 1.940 16.336 1.00 95.44 219 GLU A CA 1
ATOM 1754 C C . GLU A 1 219 ? 14.422 1.677 16.570 1.00 95.44 219 GLU A C 1
ATOM 1756 O O . GLU A 1 219 ? 13.965 0.534 16.491 1.00 95.44 219 GLU A O 1
ATOM 1761 N N . PHE A 1 220 ? 13.640 2.717 16.883 1.00 96.06 220 PHE A N 1
ATOM 1762 C CA . PHE A 1 220 ? 12.216 2.593 17.189 1.00 96.06 220 PHE A CA 1
ATOM 1763 C C . PHE A 1 220 ? 11.446 1.815 16.114 1.00 96.06 220 PHE A C 1
ATOM 1765 O O . PHE A 1 220 ? 10.689 0.903 16.440 1.00 96.06 220 PHE A O 1
ATOM 1772 N N . GLY A 1 221 ? 11.656 2.148 14.840 1.00 96.00 221 GLY A N 1
ATOM 1773 C CA . GLY A 1 221 ? 10.976 1.527 13.708 1.00 96.00 221 GLY A CA 1
ATOM 1774 C C . GLY A 1 221 ? 11.243 0.030 13.586 1.00 96.00 221 GLY A C 1
ATOM 1775 O O . GLY A 1 221 ? 10.314 -0.741 13.357 1.00 96.00 221 GLY A O 1
ATOM 1776 N N . ILE A 1 222 ? 12.488 -0.392 13.828 1.00 95.81 222 ILE A N 1
ATOM 1777 C CA . ILE A 1 222 ? 12.887 -1.807 13.837 1.00 95.81 222 ILE A CA 1
ATOM 1778 C C . ILE A 1 222 ? 12.163 -2.541 14.970 1.00 95.81 222 ILE A C 1
ATOM 1780 O O . ILE A 1 222 ? 11.482 -3.534 14.729 1.00 95.81 222 ILE A O 1
ATOM 1784 N N . LYS A 1 223 ? 12.211 -1.998 16.194 1.00 96.31 223 LYS A N 1
ATOM 1785 C CA . LYS A 1 223 ? 11.520 -2.579 17.360 1.00 96.31 223 LYS A CA 1
ATOM 1786 C C . LYS A 1 223 ? 10.009 -2.669 17.148 1.00 96.31 223 LYS A C 1
ATOM 1788 O O . LYS A 1 223 ? 9.381 -3.650 17.548 1.00 96.31 223 LYS A O 1
ATOM 1793 N N . LEU A 1 224 ? 9.420 -1.650 16.521 1.00 96.38 224 LEU A N 1
ATOM 1794 C CA . LEU A 1 224 ? 8.002 -1.621 16.181 1.00 96.38 224 LEU A CA 1
ATOM 1795 C C . LEU A 1 224 ? 7.645 -2.706 15.161 1.00 96.38 224 LEU A C 1
ATOM 1797 O O . LEU A 1 224 ? 6.669 -3.428 15.377 1.00 96.38 224 LEU A O 1
ATOM 1801 N N . ALA A 1 225 ? 8.433 -2.843 14.095 1.00 95.88 225 ALA A N 1
ATOM 1802 C CA . ALA A 1 225 ? 8.259 -3.889 13.092 1.00 95.88 225 ALA A CA 1
ATOM 1803 C C . ALA A 1 225 ? 8.346 -5.282 13.728 1.00 95.88 225 ALA A C 1
ATOM 1805 O O . ALA A 1 225 ? 7.407 -6.067 13.610 1.00 95.88 225 ALA A O 1
ATOM 1806 N N . ASP A 1 226 ? 9.395 -5.539 14.513 1.00 95.06 226 ASP A N 1
ATOM 1807 C CA . ASP A 1 226 ? 9.610 -6.812 15.206 1.00 95.06 226 ASP A CA 1
ATOM 1808 C C . ASP A 1 226 ? 8.449 -7.153 16.150 1.00 95.06 226 ASP A C 1
ATOM 1810 O O . ASP A 1 226 ? 7.984 -8.296 16.212 1.00 95.06 226 ASP A O 1
ATOM 1814 N N . ALA A 1 227 ? 7.935 -6.162 16.885 1.00 94.94 227 ALA A N 1
ATOM 1815 C CA . ALA A 1 227 ? 6.797 -6.337 17.780 1.00 94.94 227 ALA A CA 1
ATOM 1816 C C . ALA A 1 227 ? 5.502 -6.665 17.027 1.00 94.94 227 ALA A C 1
ATOM 1818 O O . ALA A 1 227 ? 4.768 -7.572 17.438 1.00 94.94 227 ALA A O 1
ATOM 1819 N N . ILE A 1 228 ? 5.223 -5.945 15.935 1.00 95.00 228 ILE A N 1
ATOM 1820 C CA . ILE A 1 228 ? 4.070 -6.189 15.062 1.00 95.00 228 ILE A CA 1
ATOM 1821 C C . ILE A 1 228 ? 4.175 -7.588 14.465 1.00 95.00 228 ILE A C 1
ATOM 1823 O O . ILE A 1 228 ? 3.237 -8.377 14.559 1.00 95.00 228 ILE A O 1
ATOM 1827 N N . GLU A 1 229 ? 5.320 -7.937 13.900 1.00 94.00 229 GLU A N 1
ATOM 1828 C CA . GLU A 1 229 ? 5.520 -9.220 13.245 1.00 94.00 229 GLU A CA 1
ATOM 1829 C C . GLU A 1 229 ? 5.468 -10.384 14.223 1.00 94.00 229 GLU A C 1
ATOM 1831 O O . GLU A 1 229 ? 4.863 -11.410 13.913 1.00 94.00 229 GLU A O 1
ATOM 1836 N N . SER A 1 230 ? 6.002 -10.217 15.433 1.00 92.19 230 SER A N 1
ATOM 1837 C CA . SER A 1 230 ? 5.879 -11.203 16.509 1.00 92.19 230 SER A CA 1
ATOM 1838 C C . SER A 1 230 ? 4.415 -11.436 16.892 1.00 92.19 230 SER A C 1
ATOM 1840 O O . SER A 1 230 ? 3.976 -12.584 16.990 1.00 92.19 230 SER A O 1
ATOM 1842 N N . TYR A 1 231 ? 3.632 -10.361 17.054 1.00 91.12 231 TYR A N 1
ATOM 1843 C CA . TYR A 1 231 ? 2.193 -10.455 17.322 1.00 91.12 231 TYR A CA 1
ATOM 1844 C C . TYR A 1 231 ? 1.452 -11.184 16.192 1.00 91.12 231 TYR A C 1
ATOM 1846 O O . TYR A 1 231 ? 0.618 -12.056 16.441 1.00 91.12 231 TYR A O 1
ATOM 1854 N N . LEU A 1 232 ? 1.766 -10.854 14.937 1.00 92.38 232 LEU A N 1
ATOM 1855 C CA . LEU A 1 232 ? 1.117 -11.444 13.768 1.00 92.38 232 LEU A CA 1
ATOM 1856 C C . LEU A 1 232 ? 1.594 -12.879 13.484 1.00 92.38 232 LEU A C 1
ATOM 1858 O O . LEU A 1 232 ? 0.834 -13.678 12.945 1.00 92.38 232 LEU A O 1
ATOM 1862 N N . SER A 1 233 ? 2.807 -13.254 13.881 1.00 90.31 233 SER A N 1
ATOM 1863 C CA . SER A 1 233 ? 3.332 -14.611 13.680 1.00 90.31 233 SER A CA 1
ATOM 1864 C C . SER A 1 233 ? 2.601 -15.651 14.527 1.00 90.31 233 SER A C 1
ATOM 1866 O O . SER A 1 233 ? 2.460 -16.799 14.114 1.00 90.31 233 SER A O 1
ATOM 1868 N N . ALA A 1 234 ? 2.052 -15.251 15.677 1.00 81.62 234 ALA A N 1
ATOM 1869 C CA . ALA A 1 234 ? 1.275 -16.125 16.556 1.00 81.62 234 ALA A CA 1
ATOM 1870 C C . ALA A 1 234 ? -0.145 -16.451 16.029 1.00 81.62 234 ALA A C 1
ATOM 1872 O O . ALA A 1 234 ? -0.928 -17.128 16.706 1.00 81.62 234 ALA A O 1
ATOM 1873 N N . ARG A 1 235 ? -0.496 -15.998 14.814 1.00 77.50 235 ARG A N 1
ATOM 1874 C CA . ARG A 1 235 ? -1.856 -16.078 14.254 1.00 77.50 235 ARG A CA 1
ATOM 1875 C C . ARG A 1 235 ? -2.426 -17.482 14.119 1.00 77.50 235 ARG A C 1
ATOM 1877 O O . ARG A 1 235 ? -3.617 -17.666 14.378 1.00 77.50 235 ARG A O 1
ATOM 1884 N N . SER A 1 236 ? -1.589 -18.457 13.770 1.00 66.00 236 SER A N 1
ATOM 1885 C CA . SER A 1 236 ? -1.971 -19.870 13.642 1.00 66.00 236 SER A CA 1
ATOM 1886 C C . SER A 1 236 ? -2.490 -20.475 14.952 1.00 66.00 236 SER A C 1
ATOM 1888 O O . SER A 1 236 ? -3.280 -21.414 14.915 1.00 66.00 236 SER A O 1
ATOM 1890 N N . HIS A 1 237 ? -2.087 -19.930 16.104 1.00 64.12 237 HIS A N 1
ATOM 1891 C CA . HIS A 1 237 ? -2.413 -20.473 17.426 1.00 64.12 237 HIS A CA 1
ATOM 1892 C C . HIS A 1 237 ? -3.537 -19.714 18.145 1.00 64.12 237 HIS A C 1
ATOM 1894 O O . HIS A 1 237 ? -4.178 -20.262 19.037 1.00 64.12 237 HIS A O 1
ATOM 1900 N N . LEU A 1 238 ? -3.797 -18.463 17.759 1.00 62.44 238 LEU A N 1
ATOM 1901 C CA . LEU A 1 238 ? -4.631 -17.528 18.523 1.00 62.44 238 LEU A CA 1
ATOM 1902 C C . LEU A 1 238 ? -6.015 -17.255 17.899 1.00 62.44 238 LEU A C 1
ATOM 1904 O O . LEU A 1 238 ? -6.708 -16.332 18.324 1.00 62.44 238 LEU A O 1
ATOM 1908 N N . ASN A 1 239 ? -6.443 -18.052 16.907 1.00 71.44 239 ASN A N 1
ATOM 1909 C CA . ASN A 1 239 ? -7.737 -17.900 16.215 1.00 71.44 239 ASN A CA 1
ATOM 1910 C C . ASN A 1 239 ? -7.987 -16.441 15.774 1.00 71.44 239 ASN A C 1
ATOM 1912 O O . ASN A 1 239 ? -9.061 -15.875 16.005 1.00 71.44 239 ASN A O 1
ATOM 1916 N N . HIS A 1 240 ? -6.962 -15.796 15.199 1.00 77.62 240 HIS A N 1
ATOM 1917 C CA . HIS A 1 240 ? -7.073 -14.398 14.792 1.00 77.62 240 HIS A CA 1
ATOM 1918 C C . HIS A 1 240 ? -8.111 -14.237 13.692 1.00 77.62 240 HIS A C 1
ATOM 1920 O O . HIS A 1 240 ? -8.152 -14.982 12.713 1.00 77.62 240 HIS A O 1
ATOM 1926 N N . LYS A 1 241 ? -8.929 -13.198 13.847 1.00 86.00 241 LYS A N 1
ATOM 1927 C CA . LYS A 1 241 ? -10.036 -12.905 12.933 1.00 86.00 241 LYS A CA 1
ATOM 1928 C C . LYS A 1 241 ? -9.820 -11.645 12.101 1.00 86.00 241 LYS A C 1
ATOM 1930 O O . LYS A 1 241 ? -10.601 -11.399 11.196 1.00 86.00 241 LYS A O 1
ATOM 1935 N N . ILE A 1 242 ? -8.797 -10.846 12.411 1.00 93.56 242 ILE A N 1
ATOM 1936 C CA . ILE A 1 242 ? -8.553 -9.539 11.783 1.00 93.56 242 ILE A CA 1
ATOM 1937 C C . ILE A 1 242 ? -7.689 -9.728 10.531 1.00 93.56 242 ILE A C 1
ATOM 1939 O O . ILE A 1 242 ? -6.517 -10.080 10.692 1.00 93.56 242 ILE A O 1
ATOM 1943 N N . PRO A 1 243 ? -8.191 -9.476 9.313 1.00 95.81 243 PRO A N 1
ATOM 1944 C CA . PRO A 1 243 ? -7.360 -9.457 8.113 1.00 95.81 243 PRO A CA 1
ATOM 1945 C C . PRO A 1 243 ? -6.362 -8.295 8.160 1.00 95.81 243 PRO A C 1
ATOM 1947 O O . PRO A 1 243 ? -6.726 -7.186 8.561 1.00 95.81 243 PRO A O 1
ATOM 1950 N N . VAL A 1 244 ? -5.112 -8.553 7.763 1.00 97.50 244 VAL A N 1
ATOM 1951 C CA . VAL A 1 244 ? -4.040 -7.546 7.742 1.00 97.50 244 VAL A CA 1
ATOM 1952 C C . VAL A 1 244 ? -3.349 -7.552 6.389 1.00 97.50 244 VAL A C 1
ATOM 1954 O O . VAL A 1 244 ? -2.889 -8.597 5.930 1.00 97.50 244 VAL A O 1
ATOM 1957 N N . PHE A 1 245 ? -3.266 -6.376 5.780 1.00 98.44 245 PHE A N 1
ATOM 1958 C CA . PHE A 1 245 ? -2.582 -6.143 4.516 1.00 98.44 245 PHE A CA 1
ATOM 1959 C C . PHE A 1 245 ? -1.393 -5.215 4.736 1.00 98.44 245 PHE A C 1
ATOM 1961 O O . PHE A 1 245 ? -1.571 -4.123 5.272 1.00 98.44 245 PHE A O 1
ATOM 1968 N N . PHE A 1 246 ? -0.210 -5.615 4.280 1.00 98.38 246 PHE A N 1
ATOM 1969 C CA . PHE A 1 246 ? 0.974 -4.760 4.217 1.00 98.38 246 PHE A CA 1
ATOM 1970 C C . PHE A 1 246 ? 1.329 -4.505 2.759 1.00 98.38 246 PHE A C 1
ATOM 1972 O O . PHE A 1 246 ? 1.586 -5.449 2.018 1.00 98.38 246 PHE A O 1
ATOM 1979 N N . GLU A 1 247 ? 1.345 -3.248 2.324 1.00 98.12 247 GLU A N 1
ATOM 1980 C CA . GLU A 1 247 ? 1.911 -2.897 1.022 1.00 98.12 247 GLU A CA 1
ATOM 1981 C C . GLU A 1 247 ? 3.434 -2.850 1.125 1.00 98.12 247 GLU A C 1
ATOM 1983 O O . GLU A 1 247 ? 3.974 -2.060 1.898 1.00 98.12 247 GLU A O 1
ATOM 1988 N N . ILE A 1 248 ? 4.114 -3.644 0.303 1.00 95.88 248 ILE A N 1
ATOM 1989 C CA . ILE A 1 248 ? 5.570 -3.659 0.181 1.00 95.88 248 ILE A CA 1
ATOM 1990 C C . ILE A 1 248 ? 5.950 -2.983 -1.134 1.00 95.88 248 ILE A C 1
ATOM 1992 O O . ILE A 1 248 ? 5.607 -3.481 -2.216 1.00 95.88 248 ILE A O 1
ATOM 1996 N N . LYS A 1 249 ? 6.650 -1.845 -1.061 1.00 92.44 249 LYS A N 1
ATOM 1997 C CA . LYS A 1 249 ? 7.150 -1.161 -2.261 1.00 92.44 249 LYS A CA 1
ATOM 1998 C C . LYS A 1 249 ? 8.497 -1.686 -2.714 1.00 92.44 249 LYS A C 1
ATOM 2000 O O . LYS A 1 249 ? 8.624 -2.035 -3.886 1.00 92.44 249 LYS A O 1
ATOM 2005 N N . ASN A 1 250 ? 9.463 -1.762 -1.805 1.00 91.19 250 ASN A N 1
ATOM 2006 C CA . ASN A 1 250 ? 10.774 -2.306 -2.121 1.00 91.19 250 ASN A CA 1
ATOM 2007 C C . ASN A 1 250 ? 10.742 -3.843 -2.107 1.00 91.19 250 ASN A C 1
ATOM 2009 O O . ASN A 1 250 ? 10.648 -4.471 -1.052 1.00 91.19 250 ASN A O 1
ATOM 2013 N N . SER A 1 251 ? 10.842 -4.470 -3.283 1.00 92.25 251 SER A N 1
ATOM 2014 C CA . SER A 1 251 ? 10.844 -5.935 -3.386 1.00 92.25 251 SER A CA 1
ATOM 2015 C C . SER A 1 251 ? 12.094 -6.598 -2.798 1.00 92.25 251 SER A C 1
ATOM 2017 O O . SER A 1 251 ? 12.059 -7.802 -2.558 1.00 92.25 251 SER A O 1
ATOM 2019 N N . LEU A 1 252 ? 13.170 -5.847 -2.517 1.00 91.38 252 LEU A N 1
ATOM 2020 C CA . LEU A 1 252 ? 14.353 -6.364 -1.810 1.00 91.38 252 LEU A CA 1
ATOM 2021 C C . LEU A 1 252 ? 14.012 -6.863 -0.405 1.00 91.38 252 LEU A C 1
ATOM 2023 O O . LEU A 1 252 ? 14.642 -7.794 0.094 1.00 91.38 252 LEU A O 1
ATOM 2027 N N . LEU A 1 253 ? 12.940 -6.344 0.197 1.00 90.69 253 LEU A N 1
ATOM 2028 C CA . LEU A 1 253 ? 12.477 -6.811 1.498 1.00 90.69 253 LEU A CA 1
ATOM 2029 C C . LEU A 1 253 ? 12.086 -8.305 1.486 1.00 90.69 253 LEU A C 1
ATOM 2031 O O . LEU A 1 253 ? 12.071 -8.944 2.534 1.00 90.69 253 LEU A O 1
ATOM 2035 N N . LYS A 1 254 ? 11.814 -8.904 0.314 1.00 90.31 254 LYS A N 1
ATOM 2036 C CA . LYS A 1 254 ? 11.556 -10.351 0.174 1.00 90.31 254 LYS A CA 1
ATOM 2037 C C . LYS A 1 254 ? 12.756 -11.222 0.554 1.00 90.31 254 LYS A C 1
ATOM 2039 O O . LYS A 1 254 ? 12.563 -12.342 1.012 1.00 90.31 254 LYS A O 1
ATOM 2044 N N . ILE A 1 255 ? 13.966 -10.721 0.319 1.00 87.62 255 ILE A N 1
ATOM 2045 C CA . ILE A 1 255 ? 15.227 -11.458 0.495 1.00 87.62 255 ILE A CA 1
ATOM 2046 C C . ILE A 1 255 ? 16.029 -10.951 1.695 1.00 87.62 255 ILE A C 1
ATOM 2048 O O . ILE A 1 255 ? 16.737 -11.729 2.327 1.00 87.62 255 ILE A O 1
ATOM 2052 N N . GLN A 1 256 ? 15.907 -9.662 2.022 1.00 86.12 256 GLN A N 1
ATOM 2053 C CA . GLN A 1 256 ? 16.578 -9.049 3.169 1.00 86.12 256 GLN A CA 1
ATOM 2054 C C . GLN A 1 256 ? 15.915 -9.450 4.484 1.00 86.12 256 GLN A C 1
ATOM 2056 O O . GLN A 1 256 ? 16.587 -9.546 5.509 1.00 86.12 256 GLN A O 1
ATOM 2061 N N . HIS A 1 257 ? 14.606 -9.712 4.448 1.00 86.62 257 HIS A N 1
ATOM 2062 C CA . HIS A 1 257 ? 13.830 -10.046 5.630 1.00 86.62 257 HIS A CA 1
ATOM 2063 C C . HIS A 1 257 ? 13.356 -11.495 5.612 1.00 86.62 257 HIS A C 1
ATOM 2065 O O . HIS A 1 257 ? 12.865 -12.004 4.601 1.00 86.62 257 HIS A O 1
ATOM 2071 N N . ARG A 1 258 ? 13.484 -12.178 6.753 1.00 85.62 258 ARG A N 1
ATOM 2072 C CA . ARG A 1 258 ? 13.051 -13.573 6.899 1.00 85.62 258 ARG A CA 1
ATOM 2073 C C . ARG A 1 258 ? 11.589 -13.630 7.309 1.00 85.62 258 ARG A C 1
ATOM 2075 O O . ARG A 1 258 ? 11.255 -13.680 8.488 1.00 85.62 258 ARG A O 1
ATOM 2082 N N . TRP A 1 259 ? 10.722 -13.681 6.311 1.00 89.44 259 TRP A N 1
ATOM 2083 C CA . TRP A 1 259 ? 9.288 -13.829 6.516 1.00 89.44 259 TRP A CA 1
ATOM 2084 C C . TRP A 1 259 ? 8.937 -15.228 7.029 1.00 89.44 259 TRP A C 1
ATOM 2086 O O . TRP A 1 259 ? 9.290 -16.240 6.424 1.00 89.44 259 TRP A O 1
ATOM 2096 N N . GLY A 1 260 ? 8.223 -15.292 8.153 1.00 87.56 260 GLY A N 1
ATOM 2097 C CA . GLY A 1 260 ? 7.658 -16.544 8.656 1.00 87.56 260 GLY A CA 1
ATOM 2098 C C . GLY A 1 260 ? 6.452 -17.016 7.834 1.00 87.56 260 GLY A C 1
ATOM 2099 O O . GLY A 1 260 ? 5.858 -16.258 7.072 1.00 87.56 260 GLY A O 1
ATOM 2100 N N . ASN A 1 261 ? 6.007 -18.254 8.070 1.00 88.44 261 ASN A N 1
ATOM 2101 C CA . ASN A 1 261 ? 4.854 -18.859 7.375 1.00 88.44 261 ASN A CA 1
ATOM 2102 C C . ASN A 1 261 ? 3.529 -18.092 7.560 1.00 88.44 261 ASN A C 1
ATOM 2104 O O . ASN A 1 261 ? 2.576 -18.309 6.814 1.00 88.44 261 ASN A O 1
ATOM 2108 N N . ALA A 1 262 ? 3.456 -17.212 8.561 1.00 91.62 262 ALA A N 1
ATOM 2109 C CA . ALA A 1 262 ? 2.312 -16.343 8.803 1.00 91.62 262 ALA A CA 1
ATOM 2110 C C . ALA A 1 262 ? 2.219 -15.173 7.811 1.00 91.62 262 ALA A C 1
ATOM 2112 O O . ALA A 1 262 ? 1.256 -14.419 7.880 1.00 91.62 262 ALA A O 1
ATOM 2113 N N . PHE A 1 263 ? 3.175 -14.996 6.898 1.00 94.19 263 PHE A N 1
ATOM 2114 C CA . PHE A 1 263 ? 3.185 -13.911 5.921 1.00 94.19 263 PHE A CA 1
ATOM 2115 C C . PHE A 1 263 ? 3.195 -14.482 4.511 1.00 94.19 263 PHE A C 1
ATOM 2117 O O . PHE A 1 263 ? 3.979 -15.372 4.190 1.00 94.19 263 PHE A O 1
ATOM 2124 N N . ARG A 1 264 ? 2.311 -13.972 3.654 1.00 94.69 264 ARG A N 1
ATOM 2125 C CA . ARG A 1 264 ? 2.169 -14.461 2.284 1.00 94.69 264 ARG A CA 1
ATOM 2126 C C . ARG A 1 264 ? 2.195 -13.309 1.303 1.00 94.69 264 ARG A C 1
ATOM 2128 O O . ARG A 1 264 ? 1.359 -12.410 1.383 1.00 94.69 264 ARG A O 1
ATOM 2135 N N . PHE A 1 265 ? 3.105 -13.387 0.340 1.00 95.56 265 PHE A N 1
ATOM 2136 C CA . PHE A 1 265 ? 3.146 -12.447 -0.769 1.00 95.56 265 PHE A CA 1
ATOM 2137 C C . PHE A 1 265 ? 1.965 -12.648 -1.717 1.00 95.56 265 PHE A C 1
ATOM 2139 O O . PHE A 1 265 ? 1.637 -13.767 -2.116 1.00 95.56 265 PHE A O 1
ATOM 2146 N N . ILE A 1 266 ? 1.326 -11.537 -2.063 1.00 95.62 266 ILE A N 1
ATOM 2147 C CA . ILE A 1 266 ? 0.284 -11.444 -3.079 1.00 95.62 266 ILE A CA 1
ATOM 2148 C C . ILE A 1 266 ? 0.746 -10.373 -4.056 1.00 95.62 266 ILE A C 1
ATOM 2150 O O . ILE A 1 266 ? 0.868 -9.202 -3.701 1.00 95.62 266 ILE A O 1
ATOM 2154 N N . GLU A 1 267 ? 1.045 -10.781 -5.282 1.00 94.19 267 GLU A N 1
ATOM 2155 C CA . GLU A 1 267 ? 1.585 -9.879 -6.292 1.00 94.19 267 GLU A CA 1
ATOM 2156 C C . GLU A 1 267 ? 0.464 -9.267 -7.126 1.00 94.19 267 GLU A C 1
ATOM 2158 O O . GLU A 1 267 ? -0.388 -9.984 -7.657 1.00 94.19 267 GLU A O 1
ATOM 2163 N N . MET A 1 268 ? 0.481 -7.938 -7.242 1.00 93.38 268 MET A N 1
ATOM 2164 C CA . MET A 1 268 ? -0.404 -7.202 -8.133 1.00 93.38 268 MET A CA 1
ATOM 2165 C C . MET A 1 268 ? -0.185 -7.642 -9.572 1.00 93.38 268 MET A C 1
ATOM 2167 O O . MET A 1 268 ? 0.917 -7.548 -10.107 1.00 93.38 268 MET A O 1
ATOM 2171 N N . GLN A 1 269 ? -1.275 -8.079 -10.187 1.00 86.56 269 GLN A N 1
ATOM 2172 C CA . GLN A 1 269 ? -1.300 -8.498 -11.578 1.00 86.56 269 GLN A CA 1
ATOM 2173 C C . GLN A 1 269 ? -1.483 -7.299 -12.510 1.00 86.56 269 GLN A C 1
ATOM 2175 O O . GLN A 1 269 ? -2.040 -6.268 -12.121 1.00 86.56 269 GLN A O 1
ATOM 2180 N N . ASP A 1 270 ? -1.052 -7.469 -13.757 1.00 84.25 270 ASP A N 1
ATOM 2181 C CA . ASP A 1 270 ? -1.347 -6.522 -14.827 1.00 84.25 270 ASP A CA 1
ATOM 2182 C C . ASP A 1 270 ? -2.863 -6.437 -15.100 1.00 84.25 270 ASP A C 1
ATOM 2184 O O . ASP A 1 270 ? -3.650 -7.314 -14.727 1.00 84.25 270 ASP A O 1
ATOM 2188 N N . ILE A 1 271 ? -3.287 -5.357 -15.764 1.00 86.06 271 ILE A N 1
ATOM 2189 C CA . ILE A 1 271 ? -4.701 -5.127 -16.079 1.00 86.06 271 ILE A CA 1
ATOM 2190 C C . ILE A 1 271 ? -5.161 -6.130 -17.140 1.00 86.06 271 ILE A C 1
ATOM 2192 O O . ILE A 1 271 ? -4.763 -6.058 -18.307 1.00 86.06 271 ILE A O 1
ATOM 2196 N N . GLU A 1 272 ? -6.048 -7.036 -16.736 1.00 85.81 272 GLU A N 1
ATOM 2197 C CA . GLU A 1 272 ? -6.696 -7.988 -17.632 1.00 85.81 272 GLU A CA 1
ATOM 2198 C C . GLU A 1 272 ? -7.516 -7.233 -18.692 1.00 85.81 272 GLU A C 1
ATOM 2200 O O . GLU A 1 272 ? -8.314 -6.357 -18.367 1.00 85.81 272 GLU A O 1
ATOM 2205 N N . ASN A 1 273 ? -7.325 -7.561 -19.973 1.00 88.62 273 ASN A N 1
ATOM 2206 C CA . ASN A 1 273 ? -8.055 -6.950 -21.091 1.00 88.62 273 ASN A CA 1
ATOM 2207 C C . ASN A 1 273 ? -7.992 -5.405 -21.145 1.00 88.62 273 ASN A C 1
ATOM 2209 O O . ASN A 1 273 ? -8.960 -4.765 -21.563 1.00 88.62 273 ASN A O 1
ATOM 2213 N N . ALA A 1 274 ? -6.847 -4.803 -20.793 1.00 89.56 274 ALA A N 1
ATOM 2214 C CA . ALA A 1 274 ? -6.654 -3.345 -20.771 1.00 89.56 274 ALA A CA 1
ATOM 2215 C C . ALA A 1 274 ? -7.138 -2.617 -22.045 1.00 89.56 274 ALA A C 1
ATOM 2217 O O . ALA A 1 274 ? -7.707 -1.529 -21.953 1.00 89.56 274 ALA A O 1
ATOM 2218 N N . GLU A 1 275 ? -6.971 -3.218 -23.234 1.00 91.06 275 GLU A N 1
ATOM 2219 C CA . GLU A 1 275 ? -7.499 -2.657 -24.487 1.00 91.06 275 GLU A CA 1
ATOM 2220 C C . GLU A 1 275 ? -9.014 -2.448 -24.431 1.00 91.06 275 GLU A C 1
ATOM 2222 O O . GLU A 1 275 ? -9.501 -1.368 -24.763 1.00 91.06 275 GLU A O 1
ATOM 2227 N N . ARG A 1 276 ? -9.774 -3.456 -23.993 1.00 91.31 276 ARG A N 1
ATOM 2228 C CA . ARG A 1 276 ? -11.238 -3.391 -23.924 1.00 91.31 276 ARG A CA 1
ATOM 2229 C C . ARG A 1 276 ? -11.692 -2.375 -22.882 1.00 91.31 276 ARG A C 1
ATOM 2231 O O . ARG A 1 276 ? -12.572 -1.565 -23.176 1.00 91.31 276 ARG A O 1
ATOM 2238 N N . GLU A 1 277 ? -11.081 -2.403 -21.703 1.00 91.12 277 GLU A N 1
ATOM 2239 C CA . GLU A 1 277 ? -11.429 -1.512 -20.594 1.00 91.12 277 GLU A CA 1
ATOM 2240 C C . GLU A 1 277 ? -11.270 -0.044 -20.997 1.00 91.12 277 GLU A C 1
ATOM 2242 O O . GLU A 1 277 ? -12.221 0.739 -20.936 1.00 91.12 277 GLU A O 1
ATOM 2247 N N . TYR A 1 278 ? -10.105 0.335 -21.522 1.00 91.00 278 TYR A N 1
ATOM 2248 C CA . TYR A 1 278 ? -9.821 1.742 -21.791 1.00 91.00 278 TYR A CA 1
ATOM 2249 C C . TYR A 1 278 ? -10.343 2.265 -23.135 1.00 91.00 278 TYR A C 1
ATOM 2251 O O . TYR A 1 278 ? -10.447 3.482 -23.297 1.00 91.00 278 TYR A O 1
ATOM 2259 N N . THR A 1 279 ? -10.723 1.395 -24.078 1.00 90.12 279 THR A N 1
ATOM 2260 C CA . THR A 1 279 ? -11.314 1.822 -25.366 1.00 90.12 279 THR A CA 1
ATOM 2261 C C . THR A 1 279 ? -12.833 1.757 -25.392 1.00 90.12 279 THR A C 1
ATOM 2263 O O . THR A 1 279 ? -13.474 2.627 -25.975 1.00 90.12 279 THR A O 1
ATOM 2266 N N . SER A 1 280 ? -13.423 0.724 -24.788 1.00 86.81 280 SER A N 1
ATOM 2267 C CA . SER A 1 280 ? -14.849 0.423 -24.940 1.00 86.81 280 SER A CA 1
ATOM 2268 C C . SER A 1 280 ? -15.642 0.794 -23.698 1.00 86.81 280 SER A C 1
ATOM 2270 O O . SER A 1 280 ? -16.716 1.386 -23.824 1.00 86.81 280 SER A O 1
ATOM 2272 N N . HIS A 1 281 ? -15.119 0.462 -22.512 1.00 86.88 281 HIS A N 1
ATOM 2273 C CA . HIS A 1 281 ? -15.801 0.739 -21.252 1.00 86.88 281 HIS A CA 1
ATOM 2274 C C . HIS A 1 281 ? -15.627 2.205 -20.846 1.00 86.88 281 HIS A C 1
ATOM 2276 O O . HIS A 1 281 ? -16.607 2.948 -20.817 1.00 86.88 281 HIS A O 1
ATOM 2282 N N . TYR A 1 282 ? -14.383 2.645 -20.641 1.00 87.88 282 TYR A N 1
ATOM 2283 C CA . TYR A 1 282 ? -14.085 4.022 -20.239 1.00 87.88 282 TYR A CA 1
ATOM 2284 C C . TYR A 1 282 ? -13.934 4.999 -21.408 1.00 87.88 282 TYR A C 1
ATOM 2286 O O . TYR A 1 282 ? -14.083 6.199 -21.209 1.00 87.88 282 TYR A O 1
ATOM 2294 N N . LYS A 1 283 ? -13.667 4.503 -22.626 1.00 88.38 283 LYS A N 1
ATOM 2295 C CA . LYS A 1 283 ? -13.543 5.315 -23.858 1.00 88.38 283 LYS A CA 1
ATOM 2296 C C . LYS A 1 283 ? -12.502 6.443 -23.767 1.00 88.38 283 LYS A C 1
ATOM 2298 O O . LYS A 1 283 ? -12.689 7.514 -24.331 1.00 88.38 283 LYS A O 1
ATOM 2303 N N . ILE A 1 284 ? -11.391 6.175 -23.087 1.00 88.81 284 ILE A N 1
ATOM 2304 C CA . ILE A 1 284 ? -10.312 7.139 -22.817 1.00 88.81 284 ILE A CA 1
ATOM 2305 C C . ILE A 1 284 ? -9.278 7.179 -23.939 1.00 88.81 284 ILE A C 1
ATOM 2307 O O . ILE A 1 284 ? -8.718 8.230 -24.259 1.00 88.81 284 ILE A O 1
ATOM 2311 N N . PHE A 1 285 ? -9.009 6.023 -24.536 1.00 90.00 285 PHE A N 1
ATOM 2312 C CA . PHE A 1 285 ? -8.093 5.889 -25.658 1.00 90.00 285 PHE A CA 1
ATOM 2313 C C . PHE A 1 285 ? -8.838 5.334 -26.864 1.00 90.00 285 PHE A C 1
ATOM 2315 O O . PHE A 1 285 ? -9.720 4.484 -26.742 1.00 90.00 285 PHE A O 1
ATOM 2322 N N . SER A 1 286 ? -8.450 5.772 -28.056 1.00 90.81 286 SER A N 1
ATOM 2323 C CA . SER A 1 286 ? -8.795 5.059 -29.279 1.00 90.81 286 SER A CA 1
ATOM 2324 C C . SER A 1 286 ? -8.062 3.707 -29.331 1.00 90.81 286 SER A C 1
ATOM 2326 O O . SER A 1 286 ? -6.997 3.547 -28.721 1.00 90.81 286 SER A O 1
ATOM 2328 N N . PRO A 1 287 ? -8.566 2.728 -30.107 1.00 92.19 287 PRO A N 1
ATOM 2329 C CA . PRO A 1 287 ? -7.904 1.432 -30.265 1.00 92.19 287 PRO A CA 1
ATOM 2330 C C . PRO A 1 287 ? -6.458 1.516 -30.771 1.00 92.19 287 PRO A C 1
ATOM 2332 O O . PRO A 1 287 ? -5.639 0.664 -30.445 1.00 92.19 287 PRO A O 1
ATOM 2335 N N . GLN A 1 288 ? -6.124 2.532 -31.571 1.00 92.88 288 GLN A N 1
ATOM 2336 C CA . GLN A 1 288 ? -4.760 2.725 -32.070 1.00 92.88 288 GLN A CA 1
ATOM 2337 C C . GLN A 1 288 ? -3.837 3.288 -30.987 1.00 92.88 288 GLN A C 1
ATOM 2339 O O . GLN A 1 288 ? -2.712 2.819 -30.837 1.00 92.88 288 GLN A O 1
ATOM 2344 N N . GLU A 1 289 ? -4.318 4.261 -30.211 1.00 93.06 289 GLU A N 1
ATOM 2345 C CA . GLU A 1 289 ? -3.563 4.858 -29.106 1.00 93.06 289 GLU A CA 1
ATOM 2346 C C . GLU A 1 289 ? -3.218 3.812 -28.043 1.00 93.06 289 GLU A C 1
ATOM 2348 O O . GLU A 1 289 ? -2.049 3.667 -27.692 1.00 93.06 289 GLU A O 1
ATOM 2353 N N . ILE A 1 290 ? -4.198 3.021 -27.586 1.00 94.75 290 ILE A N 1
ATOM 2354 C CA . ILE A 1 290 ? -3.940 2.007 -26.553 1.00 94.75 290 ILE A CA 1
ATOM 2355 C C . ILE A 1 290 ? -2.944 0.944 -27.035 1.00 94.75 290 ILE A C 1
ATOM 2357 O O . ILE A 1 290 ? -2.054 0.554 -26.284 1.00 94.75 290 ILE A O 1
ATOM 2361 N N . LYS A 1 291 ? -3.024 0.537 -28.311 1.00 95.25 291 LYS A N 1
ATOM 2362 C CA . LYS A 1 291 ? -2.088 -0.421 -28.913 1.00 95.25 291 LYS A CA 1
ATOM 2363 C C . LYS A 1 291 ? -0.670 0.128 -28.989 1.00 95.25 291 LYS A C 1
ATOM 2365 O O . LYS A 1 291 ? 0.272 -0.619 -28.746 1.00 95.25 291 LYS A O 1
ATOM 2370 N N . LYS A 1 292 ? -0.502 1.422 -29.283 1.00 95.88 292 LYS A N 1
ATOM 2371 C CA . LYS A 1 292 ? 0.812 2.082 -29.242 1.00 95.88 292 LYS A CA 1
ATOM 2372 C C . LYS A 1 292 ? 1.391 2.074 -27.826 1.00 95.88 292 LYS A C 1
ATOM 2374 O O . LYS A 1 292 ? 2.544 1.687 -27.648 1.00 95.88 292 LYS A O 1
ATOM 2379 N N . ILE A 1 293 ? 0.586 2.435 -26.823 1.00 96.12 293 ILE A N 1
ATOM 2380 C CA . ILE A 1 293 ? 1.020 2.473 -25.418 1.00 96.12 293 ILE A CA 1
ATOM 2381 C C . ILE A 1 293 ? 1.404 1.070 -24.933 1.00 96.12 293 ILE A C 1
ATOM 2383 O O . ILE A 1 293 ? 2.509 0.880 -24.428 1.00 96.12 293 ILE A O 1
ATOM 2387 N N . ILE A 1 294 ? 0.540 0.073 -25.150 1.00 95.69 294 ILE A N 1
ATOM 2388 C CA . ILE A 1 294 ? 0.805 -1.325 -24.778 1.00 95.69 294 ILE A CA 1
ATOM 2389 C C . ILE A 1 294 ? 2.000 -1.881 -25.559 1.00 95.69 294 ILE A C 1
ATOM 2391 O O . ILE A 1 294 ? 2.834 -2.591 -25.000 1.00 95.69 294 ILE A O 1
ATOM 2395 N N . GLY A 1 295 ? 2.144 -1.526 -26.835 1.00 95.69 295 GLY A N 1
ATOM 2396 C CA . GLY A 1 295 ? 3.300 -1.904 -27.640 1.00 95.69 295 GLY A CA 1
ATOM 2397 C C . GLY A 1 295 ? 4.624 -1.409 -27.050 1.00 95.69 295 GLY A C 1
ATOM 2398 O O . GLY A 1 295 ? 5.607 -2.156 -27.074 1.00 95.69 295 GLY A O 1
ATOM 2399 N N . ALA A 1 296 ? 4.633 -0.195 -26.490 1.00 95.94 296 ALA A N 1
ATOM 2400 C CA . ALA A 1 296 ? 5.807 0.445 -25.901 1.00 95.94 296 ALA A CA 1
ATOM 2401 C C . ALA A 1 296 ? 6.101 -0.004 -24.458 1.00 95.94 296 ALA A C 1
ATOM 2403 O O . ALA A 1 296 ? 7.255 -0.273 -24.132 1.00 95.94 296 ALA A O 1
ATOM 2404 N N . PHE A 1 297 ? 5.080 -0.104 -23.604 1.00 95.12 297 PHE A N 1
ATOM 2405 C CA . PHE A 1 297 ? 5.247 -0.295 -22.156 1.00 95.12 297 PHE A CA 1
ATOM 2406 C C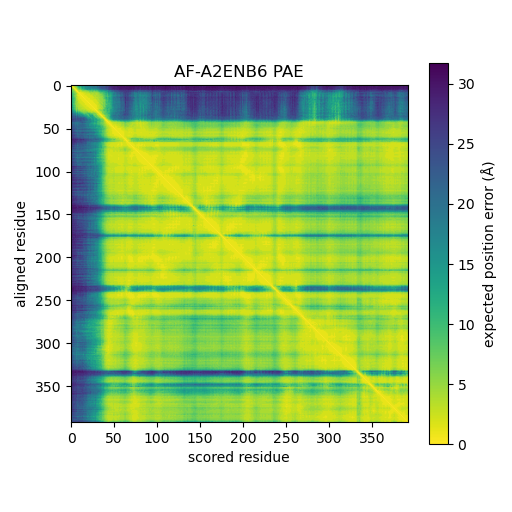 . PHE A 1 297 ? 4.647 -1.603 -21.620 1.00 95.12 297 PHE A C 1
ATOM 2408 O O . PHE A 1 297 ? 4.945 -1.997 -20.495 1.00 95.12 297 PHE A O 1
ATOM 2415 N N . GLY A 1 298 ? 3.840 -2.309 -22.410 1.00 93.31 298 GLY A N 1
ATOM 2416 C CA . GLY A 1 298 ? 2.966 -3.379 -21.926 1.00 93.31 298 GLY A CA 1
ATOM 2417 C C . GLY A 1 298 ? 1.710 -2.827 -21.245 1.00 93.31 298 GLY A C 1
ATOM 2418 O O . GLY A 1 298 ? 1.377 -1.649 -21.362 1.00 93.31 298 GLY A O 1
ATOM 2419 N N . THR A 1 299 ? 1.005 -3.673 -20.501 1.00 92.25 299 THR A N 1
ATOM 2420 C CA . THR A 1 299 ? -0.223 -3.330 -19.756 1.00 92.25 299 THR A CA 1
ATOM 2421 C C . THR A 1 299 ? 0.055 -2.686 -18.391 1.00 92.25 299 THR A C 1
ATOM 2423 O O . THR A 1 299 ? -0.746 -2.802 -17.466 1.00 92.25 299 THR A O 1
ATOM 2426 N N . HIS A 1 300 ? 1.195 -2.001 -18.260 1.00 91.81 300 HIS A N 1
ATOM 2427 C CA . HIS A 1 300 ? 1.657 -1.391 -17.018 1.00 91.81 300 HIS A CA 1
ATOM 2428 C C . HIS A 1 300 ? 0.784 -0.173 -16.621 1.00 91.81 300 HIS A C 1
ATOM 2430 O O . HIS A 1 300 ? 0.748 0.817 -17.365 1.00 91.81 300 HIS A O 1
ATOM 2436 N N . PRO A 1 301 ? 0.101 -0.190 -15.455 1.00 91.19 301 PRO A N 1
ATOM 2437 C CA . PRO A 1 301 ? -0.836 0.868 -15.057 1.00 91.19 301 PRO A CA 1
ATOM 2438 C C . PRO A 1 301 ? -0.207 2.259 -14.922 1.00 91.19 301 PRO A C 1
ATOM 2440 O O . PRO A 1 301 ? -0.823 3.247 -15.325 1.00 91.19 301 PRO A O 1
ATOM 2443 N N . GLY A 1 302 ? 1.017 2.351 -14.393 1.00 91.62 302 GLY A N 1
ATOM 2444 C CA . GLY A 1 302 ? 1.736 3.622 -14.258 1.00 91.62 302 GLY A CA 1
ATOM 2445 C C . GLY A 1 302 ? 1.983 4.295 -15.605 1.00 91.62 302 GLY A C 1
ATOM 2446 O O . GLY A 1 302 ? 1.679 5.473 -15.790 1.00 91.62 302 GLY A O 1
ATOM 2447 N N . SER A 1 303 ? 2.400 3.510 -16.600 1.00 93.06 303 SER A N 1
ATOM 2448 C CA . SER A 1 303 ? 2.626 4.001 -17.962 1.00 93.06 303 SER A CA 1
ATOM 2449 C C . SER A 1 303 ? 1.320 4.449 -18.617 1.00 93.06 303 SER A C 1
ATOM 2451 O O . SER A 1 303 ? 1.277 5.527 -19.202 1.00 93.06 303 SER A O 1
ATOM 2453 N N . LEU A 1 304 ? 0.232 3.686 -18.463 1.00 93.75 304 LEU A N 1
ATOM 2454 C CA . LEU A 1 304 ? -1.097 4.094 -18.936 1.00 93.75 304 LEU A CA 1
ATOM 2455 C C . LEU A 1 304 ? -1.549 5.416 -18.300 1.00 93.75 304 LEU A C 1
ATOM 2457 O O . LEU A 1 304 ? -2.046 6.298 -19.001 1.00 93.75 304 LEU A O 1
ATOM 2461 N N . SER A 1 305 ? -1.335 5.579 -16.990 1.00 93.19 305 SER A N 1
ATOM 2462 C CA . SER A 1 305 ? -1.668 6.812 -16.271 1.00 93.19 305 SER A CA 1
ATOM 2463 C C . SER A 1 305 ? -0.819 7.990 -16.744 1.00 93.19 305 SER A C 1
ATOM 2465 O O . SER A 1 305 ? -1.360 9.071 -16.946 1.00 93.19 305 SER A O 1
ATOM 2467 N N . SER A 1 306 ? 0.484 7.797 -16.954 1.00 93.62 306 SER A N 1
ATOM 2468 C CA . SER A 1 306 ? 1.383 8.840 -17.462 1.00 93.62 306 SER A CA 1
ATOM 2469 C C . SER A 1 306 ? 0.971 9.305 -18.864 1.00 93.62 306 SER A C 1
ATOM 2471 O O . SER A 1 306 ? 0.851 10.504 -19.115 1.00 93.62 306 SER A O 1
ATOM 2473 N N . MET A 1 307 ? 0.644 8.367 -19.760 1.00 95.25 307 MET A N 1
ATOM 2474 C CA . MET A 1 307 ? 0.178 8.695 -21.114 1.00 95.25 307 MET A CA 1
ATOM 2475 C C . MET A 1 307 ? -1.179 9.407 -21.104 1.00 95.25 307 MET A C 1
ATOM 2477 O O . MET A 1 307 ? -1.408 10.313 -21.906 1.00 95.25 307 MET A O 1
ATOM 2481 N N . PHE A 1 308 ? -2.070 9.034 -20.183 1.00 93.38 308 PHE A N 1
ATOM 2482 C CA . PHE A 1 308 ? -3.337 9.732 -19.977 1.00 93.38 308 PHE A CA 1
ATOM 2483 C C . PHE A 1 308 ? -3.128 11.182 -19.520 1.00 93.38 308 PHE A C 1
ATOM 2485 O O . PHE A 1 308 ? -3.720 12.093 -20.094 1.00 93.38 308 PHE A O 1
ATOM 2492 N N . GLU A 1 309 ? -2.249 11.422 -18.544 1.00 92.12 309 GLU A N 1
ATOM 2493 C CA . GLU A 1 309 ? -1.954 12.783 -18.078 1.00 92.12 309 GLU A CA 1
ATOM 2494 C C . GLU A 1 309 ? -1.253 13.625 -19.155 1.00 92.12 309 GLU A C 1
ATOM 2496 O O . GLU A 1 309 ? -1.622 14.778 -19.367 1.00 92.12 309 GLU A O 1
ATOM 2501 N N . ALA A 1 310 ? -0.308 13.054 -19.910 1.00 92.06 310 ALA A N 1
ATOM 2502 C CA . ALA A 1 310 ? 0.330 13.754 -21.027 1.00 92.06 310 ALA A CA 1
ATOM 2503 C C . ALA A 1 310 ? -0.700 14.215 -22.070 1.00 92.06 310 ALA A C 1
ATOM 2505 O O . ALA A 1 310 ? -0.663 15.355 -22.536 1.00 92.06 310 ALA A O 1
ATOM 2506 N N . ARG A 1 311 ? -1.672 13.352 -22.381 1.00 88.06 311 ARG A N 1
ATOM 2507 C CA . ARG A 1 311 ? -2.775 13.678 -23.285 1.00 88.06 311 ARG A CA 1
ATOM 2508 C C . ARG A 1 311 ? -3.641 14.820 -22.751 1.00 88.06 311 ARG A C 1
ATOM 2510 O O . ARG A 1 311 ? -3.984 15.713 -23.520 1.00 88.06 311 ARG A O 1
ATOM 2517 N N . LYS A 1 312 ? -3.979 14.812 -21.457 1.00 88.75 312 LYS A N 1
ATOM 2518 C CA . LYS A 1 312 ? -4.738 15.902 -20.815 1.00 88.75 312 LYS A CA 1
ATOM 2519 C C . LYS A 1 312 ? -4.025 17.247 -20.917 1.00 88.75 312 LYS A C 1
ATOM 2521 O O . LYS A 1 312 ? -4.672 18.274 -21.070 1.00 88.75 312 LYS A O 1
ATOM 2526 N N . LEU A 1 313 ? -2.695 17.234 -20.882 1.00 89.12 313 LEU A N 1
ATOM 2527 C CA . LEU A 1 313 ? -1.857 18.420 -21.069 1.00 89.12 313 LEU A CA 1
ATOM 2528 C C . LEU A 1 313 ? -1.693 18.829 -22.547 1.00 89.12 313 LEU A C 1
ATOM 2530 O O . LEU A 1 313 ? -0.914 19.730 -22.848 1.00 89.12 313 LEU A O 1
ATOM 2534 N N . GLY A 1 314 ? -2.393 18.175 -23.481 1.00 88.75 314 GLY A N 1
ATOM 2535 C CA . GLY A 1 314 ? -2.319 18.465 -24.914 1.00 88.75 314 GLY A CA 1
ATOM 2536 C C . GLY A 1 314 ? -1.051 17.945 -25.599 1.00 88.75 314 GLY A C 1
ATOM 2537 O O . GLY A 1 314 ? -0.776 18.313 -26.741 1.00 88.75 314 GLY A O 1
ATOM 2538 N N . ILE A 1 315 ? -0.266 17.091 -24.934 1.00 92.06 315 ILE A N 1
ATOM 2539 C CA . ILE A 1 315 ? 0.949 16.511 -25.509 1.00 92.06 315 ILE A CA 1
ATOM 2540 C C . ILE A 1 315 ? 0.554 15.393 -26.476 1.00 92.06 315 ILE A C 1
ATOM 2542 O O . ILE A 1 315 ? -0.229 14.500 -26.147 1.00 92.06 315 ILE A O 1
ATOM 2546 N N . ASN A 1 316 ? 1.126 15.422 -27.681 1.00 93.81 316 ASN A N 1
ATOM 2547 C CA . ASN A 1 316 ? 0.941 14.356 -28.658 1.00 93.81 316 ASN A CA 1
ATOM 2548 C C . ASN A 1 316 ? 1.437 13.010 -28.094 1.00 93.81 316 ASN A C 1
ATOM 2550 O O . ASN A 1 316 ? 2.538 12.929 -27.550 1.00 93.81 316 ASN A O 1
ATOM 2554 N N . LEU A 1 317 ? 0.644 11.948 -28.259 1.00 93.88 317 LEU A N 1
ATOM 2555 C CA . LEU A 1 317 ? 0.941 10.641 -27.671 1.00 93.88 317 LEU A CA 1
ATOM 2556 C C . LEU A 1 317 ? 2.288 10.061 -28.127 1.00 93.88 317 LEU A C 1
ATOM 2558 O O . LEU A 1 317 ? 3.016 9.518 -27.304 1.00 93.88 317 LEU A O 1
ATOM 2562 N N . ASP A 1 318 ? 2.645 10.188 -29.407 1.00 95.75 318 ASP A N 1
ATOM 2563 C CA . ASP A 1 318 ? 3.910 9.650 -29.921 1.00 95.75 318 ASP A CA 1
ATOM 2564 C C . ASP A 1 318 ? 5.111 10.385 -29.297 1.00 95.75 318 ASP A C 1
ATOM 2566 O O . ASP A 1 318 ? 6.110 9.764 -28.928 1.00 95.75 318 ASP A O 1
ATOM 2570 N N . VAL A 1 319 ? 4.973 11.699 -29.084 1.00 96.69 319 VAL A N 1
ATOM 2571 C CA . VAL A 1 319 ? 5.961 12.518 -28.366 1.00 96.69 319 VAL A CA 1
ATOM 2572 C C . VAL A 1 319 ? 6.050 12.097 -26.898 1.00 96.69 319 VAL A C 1
ATOM 2574 O O . VAL A 1 319 ? 7.151 11.915 -26.384 1.00 96.69 319 VAL A O 1
ATOM 2577 N N . ALA A 1 320 ? 4.915 11.886 -26.226 1.00 96.62 320 ALA A N 1
ATOM 2578 C CA . ALA A 1 320 ? 4.882 11.448 -24.830 1.00 96.62 320 ALA A CA 1
ATOM 2579 C C . ALA A 1 320 ? 5.558 10.078 -24.636 1.00 96.62 320 ALA A C 1
ATOM 2581 O O . ALA A 1 320 ? 6.389 9.926 -23.739 1.00 96.62 320 ALA A O 1
ATOM 2582 N N . ILE A 1 321 ? 5.266 9.110 -25.515 1.00 97.19 321 ILE A N 1
ATOM 2583 C CA . ILE A 1 321 ? 5.904 7.785 -25.515 1.00 97.19 321 ILE A CA 1
ATOM 2584 C C . ILE A 1 321 ? 7.421 7.928 -25.702 1.00 97.19 321 ILE A C 1
ATOM 2586 O O . ILE A 1 321 ? 8.191 7.363 -24.924 1.00 97.19 321 ILE A O 1
ATOM 2590 N N . SER A 1 322 ? 7.858 8.700 -26.701 1.00 96.62 322 SER A N 1
ATOM 2591 C CA . SER A 1 322 ? 9.283 8.888 -26.997 1.00 96.62 322 SER A CA 1
ATOM 2592 C C . SER A 1 322 ? 10.031 9.571 -25.848 1.00 96.62 322 SER A C 1
ATOM 2594 O O . SER A 1 322 ? 11.150 9.171 -25.512 1.00 96.62 322 SER A O 1
ATOM 2596 N N . ASN A 1 323 ? 9.419 10.579 -25.220 1.00 95.38 323 ASN A N 1
ATOM 2597 C CA . ASN A 1 323 ? 10.001 11.292 -24.083 1.00 95.38 323 ASN A CA 1
ATOM 2598 C C . ASN A 1 323 ? 10.211 10.349 -22.898 1.00 95.38 323 ASN A C 1
ATOM 2600 O O . ASN A 1 323 ? 11.294 10.324 -22.317 1.00 95.38 323 ASN A O 1
ATOM 2604 N N . GLU A 1 324 ? 9.210 9.530 -22.579 1.00 94.50 324 GLU A N 1
ATOM 2605 C CA . GLU A 1 324 ? 9.294 8.580 -21.472 1.00 94.50 324 GLU A CA 1
ATOM 2606 C C . GLU A 1 324 ? 10.320 7.471 -21.741 1.00 94.50 324 GLU A C 1
ATOM 2608 O O . GLU A 1 324 ? 11.133 7.150 -20.877 1.00 94.50 324 GLU A O 1
ATOM 2613 N N . GLN A 1 325 ? 10.371 6.934 -22.963 1.00 94.50 325 GLN A N 1
ATOM 2614 C CA . GLN A 1 325 ? 11.407 5.971 -23.348 1.00 94.50 325 GLN A CA 1
ATOM 2615 C C . GLN A 1 325 ? 12.815 6.570 -23.263 1.00 94.50 325 GLN A C 1
ATOM 2617 O O . GLN A 1 325 ? 13.748 5.898 -22.827 1.00 94.50 325 GLN A O 1
ATOM 2622 N N . THR A 1 326 ? 12.978 7.834 -23.658 1.00 93.31 326 THR A N 1
ATOM 2623 C CA . THR A 1 326 ? 14.256 8.553 -23.541 1.00 93.31 326 THR A CA 1
ATOM 2624 C C . THR A 1 326 ? 14.635 8.760 -22.081 1.00 93.31 326 THR A C 1
ATOM 2626 O O . THR A 1 326 ? 15.774 8.502 -21.700 1.00 93.31 326 THR A O 1
ATOM 2629 N N . ARG A 1 327 ? 13.672 9.150 -21.240 1.00 91.88 327 ARG A N 1
ATOM 2630 C CA . ARG A 1 327 ? 13.867 9.292 -19.796 1.00 91.88 327 ARG A CA 1
ATOM 2631 C C . ARG A 1 327 ? 14.344 7.981 -19.172 1.00 91.88 327 ARG A C 1
ATOM 2633 O O . ARG A 1 327 ? 15.350 7.987 -18.471 1.00 91.88 327 ARG A O 1
ATOM 2640 N N . LEU A 1 328 ? 13.675 6.864 -19.466 1.00 91.81 328 LEU A N 1
ATOM 2641 C CA . LEU A 1 328 ? 14.062 5.544 -18.958 1.00 91.81 328 LEU A CA 1
ATOM 2642 C C . LEU A 1 328 ? 15.459 5.135 -19.440 1.00 91.81 328 LEU A C 1
ATOM 2644 O O . LEU A 1 328 ? 16.265 4.684 -18.634 1.00 91.81 328 LEU A O 1
ATOM 2648 N N . LYS A 1 329 ? 15.789 5.364 -20.718 1.00 90.06 329 LYS A N 1
ATOM 2649 C CA . LYS A 1 329 ? 17.144 5.127 -21.248 1.00 90.06 329 LYS A CA 1
ATOM 2650 C C . LYS A 1 329 ? 18.213 5.930 -20.514 1.00 90.06 329 LYS A C 1
ATOM 2652 O O . LYS A 1 329 ? 19.281 5.390 -20.253 1.00 90.06 329 LYS A O 1
ATOM 2657 N N . ASN A 1 330 ? 17.930 7.185 -20.176 1.00 88.69 330 ASN A N 1
ATOM 2658 C CA . ASN A 1 330 ? 18.878 8.045 -19.470 1.00 88.69 330 ASN A CA 1
ATOM 2659 C C . ASN A 1 330 ? 19.090 7.618 -18.015 1.00 88.69 330 ASN A C 1
ATOM 2661 O O . ASN A 1 330 ? 20.192 7.770 -17.509 1.00 88.69 330 ASN A O 1
ATOM 2665 N N . ILE A 1 331 ? 18.060 7.087 -17.351 1.00 87.25 331 ILE A N 1
ATOM 2666 C CA . ILE A 1 331 ? 18.175 6.602 -15.966 1.00 87.25 331 ILE A CA 1
ATOM 2667 C C . ILE A 1 331 ? 18.911 5.255 -15.914 1.00 87.25 331 ILE A C 1
ATOM 2669 O O . ILE A 1 331 ? 19.659 4.986 -14.983 1.00 87.25 331 ILE A O 1
ATOM 2673 N N . VAL A 1 332 ? 18.721 4.414 -16.931 1.00 85.38 332 VAL A N 1
ATOM 2674 C CA . VAL A 1 332 ? 19.279 3.057 -16.987 1.00 85.38 332 VAL A CA 1
ATOM 2675 C C . VAL A 1 332 ? 20.767 3.009 -17.423 1.00 85.38 332 VAL A C 1
ATOM 2677 O O . VAL A 1 332 ? 21.445 2.021 -17.134 1.00 85.38 332 VAL A O 1
ATOM 2680 N N . ASN A 1 333 ? 21.303 4.047 -18.089 1.00 65.69 333 ASN A N 1
ATOM 2681 C CA . ASN A 1 333 ? 22.691 4.121 -18.606 1.00 65.69 333 ASN A CA 1
ATOM 2682 C C . ASN A 1 333 ? 23.610 4.931 -17.668 1.00 65.69 333 ASN A C 1
ATOM 2684 O O . ASN A 1 333 ? 23.242 6.030 -17.278 1.00 65.69 333 ASN A O 1
ATOM 2688 N N . VAL A 1 334 ? 24.835 4.514 -17.310 1.00 52.69 334 VAL A N 1
ATOM 2689 C CA . VAL A 1 334 ? 25.979 4.229 -18.211 1.00 52.69 334 VAL A CA 1
ATOM 2690 C C . VAL A 1 334 ? 26.848 3.026 -17.768 1.00 52.69 334 VAL A C 1
ATOM 2692 O O . VAL A 1 334 ? 27.542 2.457 -18.602 1.00 52.69 334 VAL A O 1
ATOM 2695 N N . GLU A 1 335 ? 26.807 2.576 -16.510 1.00 54.47 335 GLU A N 1
ATOM 2696 C CA . GLU A 1 335 ? 27.756 1.558 -15.995 1.00 54.47 335 GLU A CA 1
ATOM 2697 C C . GLU A 1 335 ? 27.281 0.097 -16.142 1.00 54.47 335 GLU A C 1
ATOM 2699 O O . GLU A 1 335 ? 28.076 -0.840 -16.088 1.00 54.47 335 GLU A O 1
ATOM 2704 N N . SER A 1 336 ? 25.984 -0.121 -16.371 1.00 60.94 336 SER A N 1
ATOM 2705 C CA . SER A 1 336 ? 25.357 -1.450 -16.309 1.00 60.94 336 SER A CA 1
ATOM 2706 C C . SER A 1 336 ? 25.657 -2.353 -17.517 1.00 60.94 336 SER A C 1
ATOM 2708 O O . SER A 1 336 ? 25.679 -3.574 -17.379 1.00 60.94 336 SER A O 1
ATOM 2710 N N . ARG A 1 337 ? 25.930 -1.801 -18.707 1.00 60.97 337 ARG A N 1
ATOM 2711 C CA . ARG A 1 337 ? 25.970 -2.581 -19.965 1.00 60.97 337 ARG A CA 1
ATOM 2712 C C . ARG A 1 337 ? 27.150 -3.540 -20.104 1.00 60.97 337 ARG A C 1
ATOM 2714 O O . ARG A 1 337 ? 27.023 -4.565 -20.774 1.00 60.97 337 ARG A O 1
ATOM 2721 N N . ASP A 1 338 ? 28.282 -3.243 -19.473 1.00 67.44 338 ASP A N 1
ATOM 2722 C CA . ASP A 1 338 ? 29.456 -4.122 -19.519 1.00 67.44 338 ASP A CA 1
ATOM 2723 C C . ASP A 1 338 ? 29.469 -5.186 -18.418 1.00 67.44 338 ASP A C 1
ATOM 2725 O O . ASP A 1 338 ? 30.262 -6.130 -18.487 1.00 67.44 338 ASP A O 1
ATOM 2729 N N . ASN A 1 339 ? 28.538 -5.106 -17.464 1.00 81.88 339 ASN A N 1
ATOM 2730 C CA . ASN A 1 339 ? 28.413 -6.066 -16.381 1.00 81.88 339 ASN A CA 1
ATOM 2731 C C . ASN A 1 339 ? 27.916 -7.432 -16.907 1.00 81.88 339 ASN A C 1
ATOM 2733 O O . ASN A 1 339 ? 26.887 -7.539 -17.581 1.00 81.88 339 ASN A O 1
ATOM 2737 N N . THR A 1 340 ? 28.639 -8.508 -16.580 1.00 86.50 340 THR A N 1
ATOM 2738 C CA . THR A 1 340 ? 28.286 -9.882 -16.971 1.00 86.50 340 THR A CA 1
ATOM 2739 C C . THR A 1 340 ? 26.920 -10.317 -16.441 1.00 86.50 340 THR A C 1
ATOM 2741 O O . THR A 1 340 ? 26.208 -11.041 -17.134 1.00 86.50 340 THR A O 1
ATOM 2744 N N . THR A 1 341 ? 26.528 -9.849 -15.254 1.00 87.62 341 THR A N 1
ATOM 2745 C CA . THR A 1 341 ? 25.213 -10.104 -14.650 1.00 87.62 341 THR A CA 1
ATOM 2746 C C . THR A 1 341 ? 24.096 -9.478 -15.488 1.00 87.62 341 THR A C 1
ATOM 2748 O O . THR A 1 341 ? 23.088 -10.124 -15.768 1.00 87.62 341 THR A O 1
ATOM 2751 N N . VAL A 1 342 ? 24.297 -8.249 -15.973 1.00 87.50 342 VAL A N 1
ATOM 2752 C CA . VAL A 1 342 ? 23.325 -7.544 -16.826 1.00 87.50 342 VAL A CA 1
ATOM 2753 C C . VAL A 1 342 ? 23.202 -8.226 -18.188 1.00 87.50 342 VAL A C 1
ATOM 2755 O O . VAL A 1 342 ? 22.090 -8.448 -18.664 1.00 87.50 342 VAL A O 1
ATOM 2758 N N . LYS A 1 343 ? 24.320 -8.664 -18.784 1.00 88.25 343 LYS A N 1
ATOM 2759 C CA . LYS A 1 343 ? 24.305 -9.460 -20.027 1.00 88.25 343 LYS A CA 1
ATOM 2760 C C . LYS A 1 343 ? 23.531 -10.771 -19.859 1.00 88.25 343 LYS A C 1
ATOM 2762 O O . LYS A 1 343 ? 22.770 -11.151 -20.751 1.00 88.25 343 LYS A O 1
ATOM 2767 N N . ALA A 1 344 ? 23.684 -11.442 -18.715 1.00 87.94 344 ALA A N 1
ATOM 2768 C CA . ALA A 1 344 ? 22.925 -12.648 -18.391 1.00 87.94 344 ALA A CA 1
ATOM 2769 C C . ALA A 1 344 ? 21.422 -12.355 -18.233 1.00 87.94 344 ALA A C 1
ATOM 2771 O O . ALA A 1 344 ? 20.607 -13.063 -18.821 1.00 87.94 344 ALA A O 1
ATOM 2772 N N . PHE A 1 345 ? 21.057 -11.277 -17.530 1.00 90.19 345 PHE A N 1
ATOM 2773 C CA . PHE A 1 345 ? 19.669 -10.815 -17.413 1.00 90.19 345 PHE A CA 1
ATOM 2774 C C . PHE A 1 345 ? 19.035 -10.533 -18.786 1.00 90.19 345 PHE A C 1
ATOM 2776 O O . PHE A 1 345 ? 17.950 -11.028 -19.085 1.00 90.19 345 PHE A O 1
ATOM 2783 N N . CYS A 1 346 ? 19.739 -9.814 -19.664 1.00 89.75 346 CYS A N 1
ATOM 2784 C CA . CYS A 1 346 ? 19.255 -9.479 -21.005 1.00 89.75 346 CYS A CA 1
ATOM 2785 C C . CYS A 1 346 ? 19.136 -10.684 -21.948 1.00 89.75 346 CYS A C 1
ATOM 2787 O O . CYS A 1 346 ? 18.317 -10.669 -22.866 1.00 89.75 346 CYS A O 1
ATOM 2789 N N . SER A 1 347 ? 19.917 -11.740 -21.710 1.00 88.38 347 SER A N 1
ATOM 2790 C CA . SER A 1 347 ? 19.870 -12.978 -22.498 1.00 88.38 347 SER A CA 1
ATOM 2791 C C . SER A 1 347 ? 18.745 -13.930 -22.063 1.00 88.38 347 SER A C 1
ATOM 2793 O O . SER A 1 347 ? 18.382 -14.822 -22.826 1.00 88.38 347 SER A O 1
ATOM 2795 N N . ALA A 1 348 ? 18.190 -13.749 -20.859 1.00 84.50 348 ALA 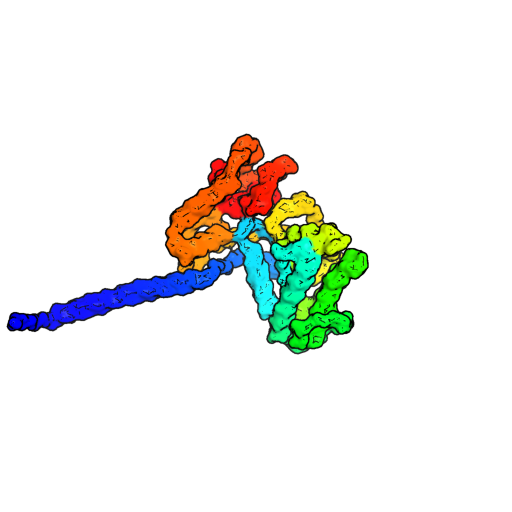A N 1
ATOM 2796 C CA . ALA A 1 348 ? 17.143 -14.589 -20.273 1.00 84.50 348 ALA A CA 1
ATOM 2797 C C . ALA A 1 348 ? 15.945 -13.736 -19.807 1.00 84.50 348 ALA A C 1
ATOM 2799 O O . ALA A 1 348 ? 15.682 -13.628 -18.602 1.00 84.50 348 ALA A O 1
ATOM 2800 N N . PRO A 1 349 ? 15.214 -13.101 -20.745 1.00 74.50 349 PRO A N 1
ATOM 2801 C CA . PRO A 1 349 ? 14.126 -12.195 -20.406 1.00 74.50 349 PRO A CA 1
ATOM 2802 C C . PRO A 1 349 ? 13.073 -12.901 -19.550 1.00 74.50 349 PRO A C 1
ATOM 2804 O O . PRO A 1 349 ? 12.576 -13.968 -19.906 1.00 74.50 349 PRO A O 1
ATOM 2807 N N . TYR A 1 350 ? 12.718 -12.268 -18.432 1.00 76.62 350 TYR A N 1
ATOM 2808 C CA . TYR A 1 350 ? 11.703 -12.731 -17.480 1.00 76.62 350 TYR A CA 1
ATOM 2809 C C . TYR A 1 350 ? 12.001 -14.070 -16.777 1.00 76.62 350 TYR A C 1
ATOM 2811 O O . TYR A 1 350 ? 11.099 -14.647 -16.175 1.00 76.62 350 TYR A O 1
ATOM 2819 N N . GLN A 1 351 ? 13.243 -14.565 -16.840 1.00 83.56 351 GLN A N 1
ATOM 2820 C CA . GLN A 1 351 ? 13.666 -15.846 -16.248 1.00 83.56 351 GLN A CA 1
ATOM 2821 C C . GLN A 1 351 ? 14.961 -15.730 -15.429 1.00 83.56 351 GLN A C 1
ATOM 2823 O O . GLN A 1 351 ? 15.559 -16.735 -15.042 1.00 83.56 351 GLN A O 1
ATOM 2828 N N . PHE A 1 352 ? 15.445 -14.512 -15.182 1.00 87.62 352 PHE A N 1
ATOM 2829 C CA . PHE A 1 352 ? 16.699 -14.319 -14.469 1.00 87.62 352 PHE A CA 1
ATOM 2830 C C . PHE A 1 352 ? 16.523 -14.547 -12.964 1.00 87.62 352 PHE A C 1
ATOM 2832 O O . PHE A 1 352 ? 15.981 -13.702 -12.249 1.00 87.62 352 PHE A O 1
ATOM 2839 N N . HIS A 1 353 ? 17.031 -15.679 -12.480 1.00 87.50 353 HIS A N 1
ATOM 2840 C CA . HIS A 1 353 ? 17.119 -15.975 -11.055 1.00 87.50 353 HIS A CA 1
ATOM 2841 C C . HIS A 1 353 ? 18.454 -15.460 -10.493 1.00 87.50 353 HIS A C 1
ATOM 2843 O O . HIS A 1 353 ? 19.513 -16.004 -10.831 1.00 87.50 353 HIS A O 1
ATOM 2849 N N . PRO A 1 354 ? 18.454 -14.445 -9.614 1.00 82.50 354 PRO A N 1
ATOM 2850 C CA . PRO A 1 354 ? 19.661 -14.055 -8.910 1.00 82.50 354 PRO A CA 1
ATOM 2851 C C . PRO A 1 354 ? 20.080 -15.171 -7.939 1.00 82.50 354 PRO A C 1
ATOM 2853 O O . PRO A 1 354 ? 19.493 -15.362 -6.880 1.00 82.50 354 PRO A O 1
ATOM 2856 N N . THR A 1 355 ? 21.108 -15.931 -8.310 1.00 82.50 355 THR A N 1
ATOM 2857 C CA . THR A 1 355 ? 21.639 -17.046 -7.505 1.00 82.50 355 THR A CA 1
ATOM 2858 C C . THR A 1 355 ? 22.686 -16.641 -6.466 1.00 82.50 355 THR A C 1
ATOM 2860 O O . THR A 1 355 ? 23.047 -17.456 -5.620 1.00 82.50 355 THR A O 1
ATOM 2863 N N . THR A 1 356 ? 23.198 -15.409 -6.521 1.00 82.25 356 THR A N 1
ATOM 2864 C CA . THR A 1 356 ? 24.228 -14.907 -5.600 1.00 82.25 356 THR A CA 1
ATOM 2865 C C . THR A 1 356 ? 23.868 -13.516 -5.092 1.00 82.25 356 THR A C 1
ATOM 2867 O O . THR A 1 356 ? 23.200 -12.755 -5.790 1.00 82.25 356 THR A O 1
ATOM 2870 N N . GLU A 1 357 ? 24.355 -13.154 -3.903 1.00 82.06 357 GLU A N 1
ATOM 2871 C CA . GLU A 1 357 ? 24.216 -11.794 -3.356 1.00 82.06 357 GLU A CA 1
ATOM 2872 C C . GLU A 1 357 ? 24.788 -10.743 -4.316 1.00 82.06 357 GLU A C 1
ATOM 2874 O O . GLU A 1 357 ? 24.180 -9.698 -4.528 1.00 82.06 357 GLU A O 1
ATOM 2879 N N . LYS A 1 358 ? 25.887 -11.085 -5.004 1.00 82.62 358 LYS A N 1
ATOM 2880 C CA . LYS A 1 358 ? 26.486 -10.248 -6.045 1.00 82.62 358 LYS A CA 1
ATOM 2881 C C . LYS A 1 358 ? 25.523 -9.956 -7.202 1.00 82.62 358 LYS A C 1
ATOM 2883 O O . LYS A 1 358 ? 25.467 -8.830 -7.682 1.00 82.62 358 LYS A O 1
ATOM 2888 N N . HIS A 1 359 ? 24.744 -10.946 -7.649 1.00 85.00 359 HIS A N 1
ATOM 2889 C CA . HIS A 1 359 ? 23.758 -10.704 -8.707 1.00 85.00 359 HIS A CA 1
ATOM 2890 C C . HIS A 1 359 ? 22.721 -9.668 -8.278 1.00 85.00 359 HIS A C 1
ATOM 2892 O O . HIS A 1 359 ? 22.271 -8.888 -9.101 1.00 85.00 359 HIS A O 1
ATOM 2898 N N . ILE A 1 360 ? 22.344 -9.659 -7.001 1.00 85.38 360 ILE A N 1
ATOM 2899 C CA . ILE A 1 360 ? 21.347 -8.731 -6.463 1.00 85.38 360 ILE A CA 1
ATOM 2900 C C . ILE A 1 360 ? 21.964 -7.346 -6.273 1.00 85.38 360 ILE A C 1
ATOM 2902 O O . ILE A 1 360 ? 21.335 -6.357 -6.643 1.00 85.38 360 ILE A O 1
ATOM 2906 N N . SER A 1 361 ? 23.195 -7.267 -5.753 1.00 88.06 361 SER A N 1
ATOM 2907 C CA . SER A 1 361 ? 23.895 -5.992 -5.558 1.00 88.06 361 SER A CA 1
ATOM 2908 C C . SER A 1 361 ? 24.087 -5.232 -6.869 1.00 88.06 361 SER A C 1
ATOM 2910 O O . SER A 1 361 ? 23.929 -4.018 -6.892 1.00 88.06 361 SER A O 1
ATOM 2912 N N . ASP A 1 362 ? 24.337 -5.945 -7.972 1.00 88.62 362 ASP A N 1
ATOM 2913 C CA . ASP A 1 362 ? 24.478 -5.355 -9.311 1.00 88.62 362 ASP A CA 1
ATOM 2914 C C . ASP A 1 362 ? 23.190 -4.666 -9.815 1.00 88.62 362 ASP A C 1
ATOM 2916 O O . ASP A 1 362 ? 23.242 -3.856 -10.740 1.00 88.62 362 ASP A O 1
ATOM 2920 N N . PHE A 1 363 ? 22.034 -4.975 -9.217 1.00 90.44 363 PHE A N 1
ATOM 2921 C CA . PHE A 1 363 ? 20.730 -4.404 -9.564 1.00 90.44 363 PHE A CA 1
ATOM 2922 C C . PHE A 1 363 ? 20.100 -3.581 -8.437 1.00 90.44 363 PHE A C 1
ATOM 2924 O O . PHE A 1 363 ? 18.974 -3.111 -8.601 1.00 90.44 363 PHE A O 1
ATOM 2931 N N . TYR A 1 364 ? 20.791 -3.405 -7.309 1.00 89.62 364 TYR A N 1
ATOM 2932 C CA . TYR A 1 364 ? 20.219 -2.843 -6.086 1.00 89.62 364 TYR A CA 1
ATOM 2933 C C . TYR A 1 364 ? 19.585 -1.469 -6.328 1.00 89.62 364 TYR A C 1
ATOM 2935 O O . TYR A 1 364 ? 18.386 -1.297 -6.108 1.00 89.62 364 TYR A O 1
ATOM 2943 N N . ASP A 1 365 ? 20.344 -0.551 -6.929 1.00 88.69 365 ASP A N 1
ATOM 2944 C CA . ASP A 1 365 ? 19.883 0.800 -7.259 1.00 88.69 365 ASP A CA 1
ATOM 2945 C C . ASP A 1 365 ? 18.666 0.790 -8.194 1.00 88.69 365 ASP A C 1
ATOM 2947 O O . ASP A 1 365 ? 17.741 1.585 -8.030 1.00 88.69 365 ASP A O 1
ATOM 2951 N N . LEU A 1 366 ? 18.626 -0.126 -9.168 1.00 91.12 366 LEU A N 1
ATOM 2952 C CA . LEU A 1 366 ? 17.501 -0.237 -10.103 1.00 91.12 366 LEU A CA 1
ATOM 2953 C C . LEU A 1 366 ? 16.247 -0.803 -9.427 1.00 91.12 366 LEU A C 1
ATOM 2955 O O . LEU A 1 366 ? 15.133 -0.424 -9.799 1.00 91.12 366 LEU A O 1
ATOM 2959 N N . ILE A 1 367 ? 16.406 -1.695 -8.445 1.00 92.06 367 ILE A N 1
ATOM 2960 C CA . ILE A 1 367 ? 15.286 -2.233 -7.667 1.00 92.06 367 ILE A CA 1
ATOM 2961 C C . ILE A 1 367 ? 14.759 -1.178 -6.688 1.00 92.06 367 ILE A C 1
ATOM 2963 O O . ILE A 1 367 ? 13.547 -0.982 -6.607 1.00 92.06 367 ILE A O 1
ATOM 2967 N N . GLU A 1 368 ? 15.638 -0.442 -6.004 1.00 88.69 368 GLU A N 1
ATOM 2968 C CA . GLU A 1 368 ? 15.240 0.657 -5.114 1.00 88.69 368 GLU A CA 1
ATOM 2969 C C . GLU A 1 368 ? 14.535 1.789 -5.867 1.00 88.69 368 GLU A C 1
ATOM 2971 O O . GLU A 1 368 ? 13.525 2.321 -5.402 1.00 88.69 368 GLU A O 1
ATOM 2976 N N . GLN A 1 369 ?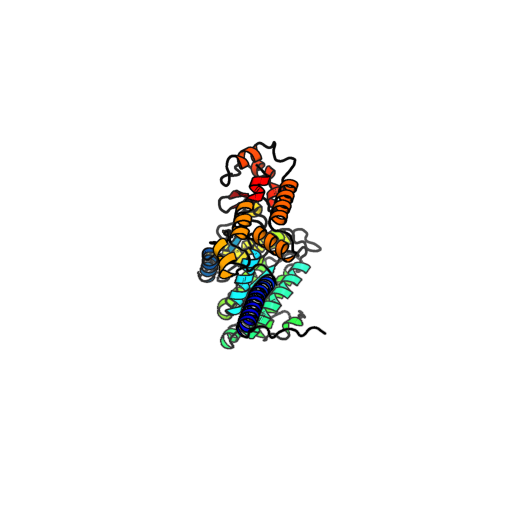 15.006 2.113 -7.074 1.00 89.75 369 GLN A N 1
ATOM 2977 C CA . GLN A 1 369 ? 14.339 3.070 -7.959 1.00 89.75 369 GLN A CA 1
ATOM 2978 C C . GLN A 1 369 ? 13.007 2.547 -8.518 1.00 89.75 369 GLN A C 1
ATOM 2980 O O . GLN A 1 369 ? 12.230 3.338 -9.052 1.00 89.75 369 GLN A O 1
ATOM 2985 N N . GLY A 1 370 ? 12.725 1.244 -8.386 1.00 91.69 370 GLY A N 1
ATOM 2986 C CA . GLY A 1 370 ? 11.508 0.587 -8.861 1.00 91.69 370 GLY A CA 1
ATOM 2987 C C . GLY A 1 370 ? 11.486 0.285 -10.363 1.00 91.69 370 GLY A C 1
ATOM 2988 O O . GLY A 1 370 ? 10.429 -0.013 -10.925 1.00 91.69 370 GLY A O 1
ATOM 2989 N N . LEU A 1 371 ? 12.646 0.341 -11.023 1.00 92.31 371 LEU A N 1
ATOM 2990 C CA . LEU A 1 371 ? 12.822 -0.027 -12.430 1.00 92.31 371 LEU A CA 1
ATOM 2991 C C . LEU A 1 371 ? 12.868 -1.542 -12.611 1.00 92.31 371 LEU A C 1
ATOM 2993 O O . LEU A 1 371 ? 12.364 -2.062 -13.604 1.00 92.31 371 LEU A O 1
ATOM 2997 N N . LEU A 1 372 ? 13.430 -2.248 -11.637 1.00 93.38 372 LEU A N 1
ATOM 2998 C CA . LEU A 1 372 ? 13.386 -3.700 -11.535 1.00 93.38 372 LEU A CA 1
ATOM 2999 C C . LEU A 1 372 ? 12.645 -4.104 -10.262 1.00 93.38 372 LEU A C 1
ATOM 3001 O O . LEU A 1 372 ? 12.483 -3.305 -9.342 1.00 93.38 372 LEU A O 1
ATOM 3005 N N . TYR A 1 373 ? 12.182 -5.346 -10.202 1.00 93.88 373 TYR A N 1
ATOM 3006 C CA . TYR A 1 373 ? 11.588 -5.896 -8.991 1.00 93.88 373 TYR A CA 1
ATOM 3007 C C . TYR A 1 373 ? 11.731 -7.420 -8.943 1.00 93.88 373 TYR A C 1
ATOM 3009 O O . TYR A 1 373 ? 11.904 -8.064 -9.975 1.00 93.88 373 TYR A O 1
ATOM 3017 N N . LEU A 1 374 ? 11.648 -7.992 -7.743 1.00 93.44 374 LEU A N 1
ATOM 3018 C CA . LEU A 1 374 ? 11.591 -9.439 -7.532 1.00 93.44 374 LEU A CA 1
ATOM 3019 C C . LEU A 1 374 ? 10.130 -9.890 -7.460 1.00 93.44 374 LEU A C 1
ATOM 3021 O O . LEU A 1 374 ? 9.369 -9.412 -6.605 1.00 93.44 374 LEU A O 1
ATOM 3025 N N . ASP A 1 375 ? 9.738 -10.817 -8.329 1.00 93.12 375 ASP A N 1
ATOM 3026 C CA . ASP A 1 375 ? 8.415 -11.444 -8.285 1.00 93.12 375 ASP A CA 1
ATOM 3027 C C . ASP A 1 375 ? 8.300 -12.455 -7.128 1.00 93.12 375 ASP A C 1
ATOM 3029 O O . ASP A 1 375 ? 9.152 -12.527 -6.232 1.00 93.12 375 ASP A O 1
ATOM 3033 N N . ASN A 1 376 ? 7.169 -13.146 -7.019 1.00 90.56 376 ASN A N 1
ATOM 3034 C CA . ASN A 1 376 ? 6.950 -14.117 -5.939 1.00 90.56 376 ASN A CA 1
ATOM 3035 C C . ASN A 1 376 ? 7.849 -15.360 -6.016 1.00 90.56 376 ASN A C 1
ATOM 3037 O O . ASN A 1 376 ? 8.027 -16.022 -4.996 1.00 90.56 376 ASN A O 1
ATOM 3041 N N . GLU A 1 377 ? 8.428 -15.652 -7.179 1.00 91.31 377 GLU A N 1
ATOM 3042 C CA . GLU A 1 377 ? 9.386 -16.743 -7.392 1.00 91.31 377 GLU A CA 1
ATOM 3043 C C . GLU A 1 377 ? 10.840 -16.261 -7.247 1.00 91.31 377 GLU A C 1
ATOM 3045 O O . GLU A 1 377 ? 11.784 -17.009 -7.508 1.00 91.31 377 GLU A O 1
ATOM 3050 N N . LEU A 1 378 ? 11.020 -15.016 -6.783 1.00 91.25 378 LEU A N 1
ATOM 3051 C CA . LEU A 1 378 ? 12.304 -14.328 -6.665 1.00 91.25 378 LEU A CA 1
ATOM 3052 C C . LEU A 1 378 ? 13.025 -14.189 -8.011 1.00 91.25 378 LEU A C 1
ATOM 3054 O O . LEU A 1 378 ? 14.249 -14.066 -8.046 1.00 91.25 378 LEU A O 1
ATOM 3058 N N . ILE A 1 379 ? 12.280 -14.182 -9.115 1.00 92.88 379 ILE A N 1
ATOM 3059 C CA . ILE A 1 379 ? 12.816 -13.868 -10.435 1.00 92.88 379 ILE A CA 1
ATOM 3060 C C . ILE A 1 379 ? 12.886 -12.352 -10.552 1.00 92.88 379 ILE A C 1
ATOM 3062 O O . ILE A 1 379 ? 11.960 -11.629 -10.172 1.00 92.88 379 ILE A O 1
ATOM 3066 N N . LEU A 1 380 ? 14.007 -11.858 -11.071 1.00 92.81 380 LEU A N 1
ATOM 3067 C CA . LEU A 1 380 ? 14.173 -10.442 -11.344 1.00 92.81 380 LEU A CA 1
ATOM 3068 C C . LEU A 1 380 ? 13.430 -10.083 -12.629 1.00 92.81 380 LEU A C 1
ATOM 3070 O O . LEU A 1 380 ? 13.674 -10.655 -13.691 1.00 92.81 380 LEU A O 1
ATOM 3074 N N . GLN A 1 381 ? 12.546 -9.102 -12.527 1.00 93.31 381 GLN A N 1
ATOM 3075 C CA . GLN A 1 381 ? 11.652 -8.688 -13.593 1.00 93.31 381 GLN A CA 1
ATOM 3076 C C . GLN A 1 381 ? 11.787 -7.178 -13.844 1.00 93.31 381 GLN A C 1
ATOM 3078 O O . GLN A 1 381 ? 11.929 -6.399 -12.896 1.00 93.31 381 GLN A O 1
ATOM 3083 N N . PRO A 1 382 ? 11.708 -6.720 -15.104 1.00 93.25 382 PRO A N 1
ATOM 3084 C CA . PRO A 1 382 ? 11.604 -5.300 -15.405 1.00 93.25 382 PRO A CA 1
ATOM 3085 C C . PRO A 1 382 ? 10.223 -4.765 -15.006 1.00 93.25 382 PRO A C 1
ATOM 3087 O O . PRO A 1 382 ? 9.209 -5.450 -15.156 1.00 93.25 382 PRO A O 1
ATOM 3090 N N . SER A 1 383 ? 10.156 -3.518 -14.535 1.00 92.00 383 SER A N 1
ATOM 3091 C CA . SER A 1 383 ? 8.890 -2.900 -14.119 1.00 92.00 383 SER A CA 1
ATOM 3092 C C . SER A 1 383 ? 7.920 -2.697 -15.281 1.00 92.00 383 SER A C 1
ATOM 3094 O O . SER A 1 383 ? 6.707 -2.730 -15.094 1.00 92.00 383 SER A O 1
ATOM 3096 N N . ASN A 1 384 ? 8.444 -2.520 -16.496 1.00 92.88 384 ASN A N 1
ATOM 3097 C CA . ASN A 1 384 ? 7.673 -2.494 -17.731 1.00 92.88 384 ASN A CA 1
ATOM 3098 C C . ASN A 1 384 ? 8.558 -2.832 -18.947 1.00 92.88 384 ASN A C 1
ATOM 3100 O O . ASN A 1 384 ? 9.785 -2.920 -18.855 1.00 92.88 384 ASN A O 1
ATOM 3104 N N . LYS A 1 385 ? 7.934 -2.993 -20.119 1.00 93.38 385 LYS A N 1
ATOM 3105 C CA . LYS A 1 385 ? 8.630 -3.368 -21.364 1.00 93.38 385 LYS A CA 1
ATOM 3106 C C . LYS A 1 385 ? 9.681 -2.343 -21.816 1.00 93.38 385 LYS A C 1
ATOM 3108 O O . LYS A 1 385 ? 10.708 -2.719 -22.389 1.00 93.38 385 LYS A O 1
ATOM 3113 N N . ALA A 1 386 ? 9.449 -1.056 -21.565 1.00 93.56 386 ALA A N 1
ATOM 3114 C CA . ALA A 1 386 ? 10.381 -0.005 -21.957 1.00 93.56 386 ALA A CA 1
ATOM 3115 C C . ALA A 1 386 ? 11.646 -0.008 -21.092 1.00 93.56 386 ALA A C 1
ATOM 3117 O O . ALA A 1 386 ? 12.716 0.269 -21.625 1.00 93.56 386 ALA A O 1
ATOM 3118 N N . VAL A 1 387 ? 11.555 -0.383 -19.810 1.00 92.94 387 VAL A N 1
ATOM 3119 C CA . VAL A 1 387 ? 12.742 -0.579 -18.959 1.00 92.94 387 VAL A CA 1
ATOM 3120 C C . VAL A 1 387 ? 13.623 -1.693 -19.511 1.00 92.94 387 VAL A C 1
ATOM 3122 O O . VAL A 1 387 ? 14.813 -1.478 -19.709 1.00 92.94 387 VAL A O 1
ATOM 3125 N N . PHE A 1 388 ? 13.040 -2.844 -19.858 1.00 92.25 388 PHE A N 1
ATOM 3126 C CA . PHE A 1 388 ? 13.796 -3.933 -20.484 1.00 92.25 388 PHE A CA 1
ATOM 3127 C C . PHE A 1 388 ? 14.495 -3.477 -21.775 1.00 92.25 388 PHE A C 1
ATOM 3129 O O . PHE A 1 388 ? 15.685 -3.699 -21.964 1.00 92.25 388 PHE A O 1
ATOM 3136 N N . THR A 1 389 ? 13.768 -2.753 -22.631 1.00 91.50 389 THR A N 1
ATOM 3137 C CA . THR A 1 389 ? 14.304 -2.211 -23.894 1.00 91.50 389 THR A CA 1
ATOM 3138 C C . THR A 1 389 ? 15.399 -1.161 -23.670 1.00 91.50 389 THR A C 1
ATOM 3140 O O . THR A 1 389 ? 16.276 -0.985 -24.509 1.00 91.50 389 THR A O 1
ATOM 3143 N N . ALA A 1 390 ? 15.344 -0.414 -22.566 1.00 90.56 390 ALA A N 1
ATOM 3144 C CA . ALA A 1 390 ? 16.380 0.548 -22.208 1.00 90.56 390 ALA A CA 1
ATOM 3145 C C . ALA A 1 390 ? 17.670 -0.143 -21.734 1.00 90.56 390 ALA A C 1
ATOM 3147 O O . ALA A 1 390 ? 18.763 0.375 -21.987 1.00 90.56 390 ALA A O 1
ATOM 3148 N N . MET A 1 391 ? 17.528 -1.297 -21.073 1.00 87.94 391 MET A N 1
ATOM 3149 C CA . MET A 1 391 ? 18.632 -2.068 -20.504 1.00 87.94 391 MET A CA 1
ATOM 3150 C C . MET A 1 391 ? 19.441 -2.870 -21.538 1.00 87.94 391 MET A C 1
ATOM 3152 O O . MET A 1 391 ? 20.660 -2.922 -21.383 1.00 87.94 391 MET A O 1
ATOM 3156 N N . CYS A 1 392 ? 18.807 -3.477 -22.552 1.00 89.12 392 CYS A N 1
ATOM 3157 C CA . CYS A 1 392 ? 19.374 -4.638 -23.273 1.00 89.12 392 CYS A CA 1
ATOM 3158 C C . CYS A 1 392 ? 19.908 -4.435 -24.715 1.00 89.12 392 CYS A C 1
ATOM 3160 O O . CYS A 1 392 ? 19.275 -3.698 -25.497 1.00 89.12 392 CYS A O 1
#

pLDDT: mean 88.8, std 10.22, range [42.97, 98.62]

Solvent-accessible surface area (backbone atoms only — not comparable to full-atom values): 21526 Å² total; per-residue (Å²): 137,83,76,83,70,80,72,51,68,66,57,52,51,52,51,52,53,52,50,52,51,50,52,51,50,51,52,54,52,51,53,52,49,51,58,53,52,60,63,54,67,77,74,78,84,84,74,78,36,70,66,58,52,51,51,56,51,52,53,70,70,45,77,59,28,59,52,34,40,34,39,34,49,43,55,56,50,43,64,70,58,49,52,48,56,48,43,55,56,43,37,76,73,42,26,45,44,44,58,36,70,34,83,83,40,49,35,52,68,43,46,54,49,47,44,53,54,34,43,50,54,39,52,58,54,37,66,78,60,54,50,74,72,33,53,67,55,39,62,88,58,91,53,70,87,84,68,85,59,74,88,46,66,84,44,58,68,56,60,32,30,49,52,47,40,46,50,48,25,61,67,42,31,62,62,96,45,81,34,58,65,28,54,51,48,41,54,45,58,51,57,70,25,34,92,37,29,56,38,35,40,34,34,36,39,44,70,44,43,58,66,18,24,38,102,89,36,74,58,42,12,45,55,49,49,54,39,51,50,54,57,52,54,49,24,78,79,64,68,32,73,60,40,39,38,33,29,39,66,54,41,63,53,70,76,79,42,88,77,54,91,28,50,42,82,44,66,59,66,66,46,70,63,49,66,53,46,37,35,68,71,67,55,70,34,55,74,66,56,46,48,53,49,35,70,51,32,40,64,36,53,42,59,54,43,50,54,51,51,37,44,65,72,68,42,54,65,72,58,51,52,51,51,52,51,50,51,45,31,58,72,58,55,84,77,51,73,82,36,68,64,49,51,50,38,60,73,34,75,82,62,28,62,64,88,45,72,66,52,46,61,78,41,41,70,42,29,72,72,30,48,28,33,45,51,98,86,52,32,46,33,57,39,33,51,41,48,47,63,43,65,96

Foldseek 3Di:
DPDPPPDPVVNVVVVVVVVVVVVVVVVVVVVVVVVLLVLLPDFDDDFADPVNVVVVVCQQPDFPNQAAEAEAAFVQLCSVVVVVVVQVVVLLVLAQEQAAECPPAQALVSRLVRSLVSNLVSQVSSQVVFDPVLLVQQDADDADPPDDDPSLVPGDNSSSRLSRLLSVLSVCCPVVHGDLVSLLSNQVSCQSSCSRRVYEYEYEQLVCLCNYQYPPGRRSSVSVVVSNLVSQLCSNPPRHNYHHYYYHQQQVCVVVPDRDPNYDYDYRDFRDPLLCCCCPVSNNDPSVLVCVQCVQWNSRNSSVRQLSVCVSVVHDSVRSSVVVLVVLLVVQDDPLQVDPLLVVCLVDAQAAAPPDPVSCVSCVVVSVVSQWHQDPVRHIHGSTPSNSVSRD

Nearest PDB structures (foldseek):
  8dav-assembly1_E  TM=4.570E-01  e=8.434E-02  Saccharomyces cerevisiae
  6oo2-assembly1_E  TM=5.597E-01  e=4.378E-01  Saccharomyces cerevisiae
  2zao-assembly1_A  TM=5.699E-01  e=3.215E-01  Mus musculus
  7t0v-assembly1_A  TM=4.615E-01  e=1.734E-01  Thermochaetoides thermophila
  7swl-assembly1_A  TM=3.215E-01  e=1.209E-01  Thermochaetoides thermophila

Radius of gyration: 27.63 Å; Cα contacts (8 Å, |Δi|>4): 529; chains: 1; bounding box: 67×68×91 Å

Sequence (392 aa):
MKSLQSIPNQVKIYLAGAIVLLVAIILILTRKTEIFEATLDGKLPFVLSSQMNATFYNYITTLPVSYVALITGRQESGKSRALNYFSDTQTQLGRLVLNIDLKSVNTYEDLLSVFRISAIEQFNIIKQIISSSNLKKIVDFNYDANLNLPEATPLPDKLKNLYFSLYSQLNHLLDHKFSQRSVFEFGRLLSLNYHALAPIVIIQNYDRIYNITAPNDPEFGIKLADAIESYLSARSHLNHKIPVFFEIKNSLLKIQHRWGNAFRFIEMQDIENAEREYTSHYKIFSPQEIKKIIGAFGTHPGSLSSMFEARKLGINLDVAISNEQTRLKNIVNVESRDNTTVKAFCSAPYQFHPTTEKHISDFYDLIEQGLLYLDNELILQPSNKAVFTAMC

Secondary structure (DSSP, 8-state):
--------HHHHHHHHHHHHHHHHHHHHHHHHHHHHHHTTSSSPPP---HHHHHHHHHHHHSSS--SEEEEE-STTSSHHHHHHHHHHHHHHTT--EEEEEGGG--BHHHHHHHHHHHHHHHHHHHHHH--HHHHHHSPP----TT---GGGTTS-HHHHHHHHHHHHHHHGGGSSS--HHHHHHHHHHHHHTHHHH--EEEEETGGGGGG-BBTTBTTHHHHHHHHHHHHHHGGGTTT----EEEE---TTHHHHS---TTEEEEEPPP-TTHHHIIIIIS--S-HHHHHHHHHHH-S-HHHHHHHHHHHHTT--HHHHHHHHHHHHHHHH-SSSTT-HHHHHHHHSTT-B---SHHHHHTTHHHHHTTSEEE-TT--EEESSHHHHHHH-

Mean predicted aligned error: 8.1 Å

Organism: Trichomonas vaginalis (strain ATCC PRA-98 / G3) (NCBI:txid412133)